Protein AF-A0A6B2FVD9-F1 (afdb_monomer)

Sequence (583 aa):
QLKIGEFYLSPLLEIEHFKLSDPLLFFSNMYHVFLQSKTIETKYSCIKAMTKIYPKHCKEIGKFDDINYIFHLLKMARIKHERDLFLDFLKQLSLNKENARKLISVDALTYLVDLSTLAHLHVTRAIVPLQTLMLEGSYSNSFSYPEWFIDQTQTTSSAFSIEQLKEKYESGEIKDNTKIWAQGMEGWKLLEDIPQLKWTILDTGISVLNESDLAIVSLDILIQSCKFFPNINDQSAIIRPLPRSKRQLSNFRCLPHICQLLLTFHPPIVERVSILLNEIMLENPVLPQLYITGCYYFLLMYTGSNIGPIAKFLKSTHLKQGFNSEEKKRNNRISNSILSPVLPAALISYLESYDHIKFSEAFLGECDTPELIWSSEMRRYMMEKIALHLADFTPRLKNNIKSVYIYCPIPHIEYEVLKNELFCGRYYLKHLCDTVKFPNWPIVDIVQTLRDILDAWKEEVNKKMPTISLSEALKVLELEPEETHEDSVIRRTYLKLAAKYHPDKNPDGRQIFEQIVKAYEHLCNFSNKDYSPSTYNIRLILKSQSILFVNHKTGIKLVATSRASTLQVPRISHAHTNYFQRD

InterPro domains:
  IPR001623 DnaJ domain [PF00226] (475-526)
  IPR001623 DnaJ domain [PS50076] (472-528)
  IPR001623 DnaJ domain [SM00271] (471-528)
  IPR001623 DnaJ domain [cd06257] (475-525)
  IPR016024 Armadillo-type fold [SSF48371] (35-357)
  IPR025640 GYF domain 2 [PF14237] (148-197)
  IPR036869 Chaperone J-domain superfamily [G3DSA:1.10.287.110] (463-529)
  IPR036869 Chaperone J-domain superfamily [SSF46565] (472-527)
  IPR044978 DnaJ homologue subfamily C, GRV2/DNAJC13 [PTHR36983] (2-552)

Secondary structure (DSSP, 8-state):
--EETTEEHHHHHH-S----S-HHHHHHHHHHHHHH---HHHHHHHHHHHHHHTTTSHHHH---TTHHHHHHHHHH--BHHHHHHHHHHHHHHTTSHHHHHHHHHTTHHHHHHHHHHGGGG--SSPPPHHHHHHHHS--S-SS----EEE--TTS----B-HHHHHHHHHTTSS-TT-EEEETTSSS-EEGGG-HHHHHHTS-BS--SS-HHHHHHHHHHHHHHHHHTS-SB-TTSPBPSSPPHHHHHHTSTTTHHHHHHGGGG--HHHHHHHHHHHHHHHTT-TTGGGGGGGTHHHHHHT--SS--HHHHHHHHHHTTS-S-S-TTGGGT-TGGGSTTTTTS-HHHHHHHHHS-HHHHHHHHHS-EESSS-EE-HHHHHHHHHHHHHHHTTTHHHHHH-TT--PPP-PPPP---GGGTT--EETTEEHHHHT-TTTSTT---S-HHHHHHHHHHHHHHHHT----SS-HHHHHHHTT--TTS---HHHHHHHHHHHHHHH-TTT-GGGHHHHHHHHHHHHHHHT------SPPHHHHHHHHHHHHHHHHHTHHHHHHHHHH-TTS--PPP--TTSGGGSS--

Nearest PDB structures (foldseek):
  8j07-assembly1_t  TM=4.572E-01  e=3.310E-02  Homo sapiens
  4r11-assembly2_C  TM=3.006E-01  e=7.510E-03  Caenorhabditis elegans
  4r11-assembly3_E  TM=3.200E-01  e=5.654E-02  Caenorhabditis elegans
  8p2l-assembly1_A  TM=3.030E-01  e=2.202E-01  Homo sapiens
  8glv-assembly1_LO  TM=3.347E-01  e=6.428E-01  Chlamydomonas reinhardtii

Solvent-accessible surface area (backbone atoms only — not comparable to full-atom values): 33637 Å² total; per-residue (Å²): 134,64,70,58,90,96,42,48,54,70,63,58,71,70,52,92,82,83,87,68,96,53,56,42,63,51,51,52,52,42,50,51,49,37,71,71,49,90,52,67,70,59,31,52,51,33,50,56,45,49,39,66,47,40,69,79,40,42,84,73,49,50,72,62,90,60,54,67,57,51,52,49,50,39,72,66,46,60,37,41,44,54,32,48,52,42,50,53,32,51,40,39,50,34,77,36,68,66,30,27,51,51,40,53,72,72,52,44,59,62,56,32,49,55,54,27,42,45,33,58,68,50,76,89,60,86,78,50,72,66,58,48,50,36,53,56,78,43,84,68,72,85,80,73,68,50,55,35,33,61,82,60,93,90,57,89,65,69,53,33,28,68,67,57,51,41,53,34,42,76,71,61,80,43,55,62,78,38,42,34,36,42,68,68,54,99,54,76,37,37,37,64,76,36,65,67,51,27,66,72,64,63,53,36,79,68,60,83,56,54,39,55,52,46,18,43,54,31,47,52,40,51,38,47,41,41,65,74,50,59,51,50,49,99,82,75,44,76,48,79,77,64,40,68,55,41,52,58,45,65,32,85,90,28,35,40,57,54,37,52,50,31,74,54,67,42,63,76,48,37,43,48,45,30,48,38,48,46,64,46,48,55,95,35,89,62,45,36,58,47,67,47,43,40,37,67,61,34,60,66,56,50,82,69,84,78,37,54,47,48,31,46,36,47,63,74,43,38,69,54,42,64,83,68,56,81,76,62,59,76,77,39,78,62,76,42,24,78,51,45,37,67,46,59,69,44,59,56,47,41,40,70,76,44,57,38,63,60,38,39,52,52,73,74,33,79,37,87,49,35,52,40,75,43,38,63,65,58,52,49,54,45,33,52,55,52,36,64,74,40,41,82,52,61,64,48,36,60,65,33,65,53,50,69,70,77,65,72,90,69,56,57,63,82,53,78,90,48,73,85,46,53,75,41,80,63,32,29,34,53,53,59,56,33,57,82,88,42,64,84,68,88,70,93,53,66,68,60,44,54,48,35,45,52,49,52,49,54,51,44,74,63,49,64,73,77,95,70,56,74,60,58,29,29,53,66,58,76,42,70,75,90,59,91,76,54,70,71,56,57,50,52,41,46,53,54,50,45,69,67,24,30,47,94,84,26,77,85,24,43,67,59,36,54,49,41,52,51,22,49,55,46,62,50,58,67,61,98,67,75,56,60,65,52,70,66,60,54,50,39,50,55,49,36,53,51,51,51,53,67,79,38,51,69,66,54,50,59,50,54,72,74,48,82,82,77,77,79,75,80,75,83,63,88,83,64,70,82,80,76,82,80,135

Foldseek 3Di:
DDDQPPDDLVVLLVDLDDDDPQLQNSLVSLVVCLVPDPDPVSVLSSLSNNLSSCLVCVVRNDADDCLVVLLVQLLVDLEQSSVVSSLSSLLSNLLHQVSLVVCLVNVVLLVLLLLLLLLLQFDPDDQDVLNVLLVVLCPDDDDDPQFKFWPDPDDDTDGGFLVRVLVCVVVVVDDQQTWMDGPLDPGTDGLSNRNNSSCPRSYDDDHPDGSNRSNLSSLSSLLSSLVSQAQADPVRDGDPPGDSSLVSCLDSSHVLLLLCQLVSLDVSSVLSSLSSLVSSQVVHPCLQVSVQSVNVLSLLLRDDLSCLSVLQNQLVRQLSHNPDDPVQVPPDSLSSGLCQLQDPSLLSLVSPPDDSVVSSCPQNDQDDAFQDGDDPVSSVQSSSQSSSVCSVPSSVCNRPVSDGDGDDRRFRDDDPVCPLFDDFNRGGLVRLLCCPVQPPPDDPDLVRRLVSLVVVVVCLQPQDDDPDDLQNLCVLLVHDSVDDDDPVVLRVSLVVLCVVLPCVVPVVSVVSNVSSSVSSNCNSHPDPDDSHRDPSSVVSSVSSVVVSCVSPVPVVVVVCVVCVDPDDPDDPPPPPPPPPPDD

Organism: Myxobolus squamalis (NCBI:txid59785)

pLDDT: mean 82.74, std 16.41, range [27.3, 98.62]

Structure (mmCIF, N/CA/C/O backbone):
data_AF-A0A6B2FVD9-F1
#
_entry.id   AF-A0A6B2FVD9-F1
#
loop_
_atom_site.group_PDB
_atom_site.id
_atom_site.type_symbol
_atom_site.label_atom_id
_atom_site.label_alt_id
_atom_site.label_comp_id
_atom_site.label_asym_id
_atom_site.label_entity_id
_atom_site.label_seq_id
_atom_site.pdbx_PDB_ins_code
_atom_site.Cartn_x
_atom_site.Cartn_y
_atom_site.Cartn_z
_atom_site.occupancy
_atom_site.B_iso_or_equiv
_atom_site.auth_seq_id
_atom_site.auth_comp_id
_atom_site.auth_asym_id
_atom_site.auth_atom_id
_atom_site.pdbx_PDB_model_num
ATOM 1 N N . GLN A 1 1 ? -15.180 -12.091 42.411 1.00 59.66 1 GLN A N 1
ATOM 2 C CA . GLN A 1 1 ? -14.962 -12.532 41.014 1.00 59.66 1 GLN A CA 1
ATOM 3 C C . GLN A 1 1 ? -16.298 -12.520 40.284 1.00 59.66 1 GLN A C 1
ATOM 5 O O . GLN A 1 1 ? -17.288 -12.941 40.870 1.00 59.66 1 GLN A O 1
ATOM 10 N N . LEU A 1 2 ? -16.347 -11.998 39.056 1.00 70.88 2 LEU A N 1
ATOM 11 C CA . LEU A 1 2 ? -17.582 -11.901 38.270 1.00 70.88 2 LEU A CA 1
ATOM 12 C C . LEU A 1 2 ? -17.914 -13.277 37.662 1.00 70.88 2 LEU A C 1
ATOM 14 O O . LEU A 1 2 ? -17.080 -13.837 36.946 1.00 70.88 2 LEU A O 1
ATOM 18 N N . LYS A 1 3 ? -19.100 -13.820 37.963 1.00 74.62 3 LYS A N 1
ATOM 19 C CA . LYS A 1 3 ? -19.640 -15.043 37.348 1.00 74.62 3 LYS A CA 1
ATOM 20 C C . LYS A 1 3 ? -20.698 -14.642 36.325 1.00 74.62 3 LYS A C 1
ATOM 22 O O . LYS A 1 3 ? -21.596 -13.874 36.660 1.00 74.62 3 LYS A O 1
ATOM 27 N N . ILE A 1 4 ? -20.589 -15.145 35.102 1.00 70.12 4 ILE A N 1
ATOM 28 C CA . ILE A 1 4 ? -21.607 -14.975 34.061 1.00 70.12 4 ILE A CA 1
ATOM 29 C C . ILE A 1 4 ? -21.958 -16.372 33.560 1.00 70.12 4 ILE A C 1
ATOM 31 O O . ILE A 1 4 ? -21.063 -17.123 33.186 1.00 70.12 4 ILE A O 1
ATOM 35 N N . GLY A 1 5 ? -23.239 -16.748 33.605 1.00 68.38 5 GLY A N 1
ATOM 36 C CA . GLY A 1 5 ? -23.659 -18.129 33.339 1.00 68.38 5 GLY A CA 1
ATOM 37 C C . GLY A 1 5 ? -22.908 -19.129 34.227 1.00 68.38 5 GLY A C 1
ATOM 38 O O . GLY A 1 5 ? -22.829 -18.943 35.441 1.00 68.38 5 GLY A O 1
ATOM 39 N N . GLU A 1 6 ? -22.305 -20.148 33.613 1.00 67.12 6 GLU A N 1
ATOM 40 C CA . GLU A 1 6 ? -21.533 -21.189 34.311 1.00 67.12 6 GLU A CA 1
ATOM 41 C C . GLU A 1 6 ? -20.059 -20.822 34.570 1.00 67.12 6 GLU A C 1
ATOM 43 O O . GLU A 1 6 ? -19.371 -21.535 35.298 1.00 67.12 6 GLU A O 1
ATOM 48 N N . PHE A 1 7 ? -19.553 -19.708 34.025 1.00 72.62 7 PHE A N 1
ATOM 49 C CA . PHE A 1 7 ? -18.118 -19.403 34.036 1.00 72.62 7 PHE A CA 1
ATOM 50 C C . PHE A 1 7 ? -17.771 -18.188 34.898 1.00 72.62 7 PHE A C 1
ATOM 52 O O . PHE A 1 7 ? -18.442 -17.154 34.884 1.00 72.62 7 PHE A O 1
ATOM 59 N N . TYR A 1 8 ? -16.651 -18.296 35.613 1.00 76.88 8 TYR A N 1
ATOM 60 C CA . TYR A 1 8 ? -15.963 -17.140 36.174 1.00 76.88 8 TYR A CA 1
ATOM 61 C C . TYR A 1 8 ? -15.087 -16.500 35.099 1.00 76.88 8 TYR A C 1
ATOM 63 O O . TYR A 1 8 ? -14.405 -17.185 34.334 1.00 76.88 8 TYR A O 1
ATOM 71 N N . LEU A 1 9 ? -15.093 -15.171 35.058 1.00 75.19 9 LEU A N 1
ATOM 72 C CA . LEU A 1 9 ? -14.464 -14.420 33.974 1.00 75.19 9 LEU A CA 1
ATOM 73 C C . LEU A 1 9 ? -12.930 -14.504 33.993 1.00 75.19 9 LEU A C 1
ATOM 75 O O . LEU A 1 9 ? -12.321 -14.624 32.937 1.00 75.19 9 LEU A O 1
ATOM 79 N N . SER A 1 10 ? -12.304 -14.507 35.175 1.00 74.88 10 SER A N 1
ATOM 80 C CA . SER A 1 10 ? -10.841 -14.608 35.292 1.00 74.88 10 SER A CA 1
ATOM 81 C C . SER A 1 10 ? -10.305 -15.958 34.778 1.00 74.88 10 SER A C 1
ATOM 83 O O . SER A 1 10 ? -9.477 -15.929 33.870 1.00 74.88 10 SER A O 1
ATOM 85 N N . PRO A 1 11 ? -10.836 -17.128 35.200 1.00 75.56 11 PRO A N 1
ATOM 86 C CA . PRO A 1 11 ? -10.438 -18.414 34.615 1.00 75.56 11 PRO A CA 1
ATOM 87 C C . PRO A 1 11 ? -10.713 -18.518 33.110 1.00 75.56 11 PRO A C 1
ATOM 89 O O . PRO A 1 11 ? -9.907 -19.065 32.363 1.00 75.56 11 PRO A O 1
ATOM 92 N N . LEU A 1 12 ? -11.829 -17.962 32.625 1.00 79.25 12 LEU A N 1
ATOM 93 C CA . LEU A 1 12 ? -12.156 -17.984 31.194 1.00 79.25 12 LEU A CA 1
ATOM 94 C C . LEU A 1 12 ? -11.108 -17.243 30.345 1.00 79.25 12 LEU A C 1
ATOM 96 O O . LEU A 1 12 ? -10.796 -17.654 29.222 1.00 79.25 12 LEU A O 1
ATOM 100 N N . LEU A 1 13 ? -10.540 -16.159 30.876 1.00 78.31 13 LEU A N 1
ATOM 101 C CA . LEU A 1 13 ? -9.474 -15.408 30.214 1.00 78.31 13 LEU A CA 1
ATOM 102 C C . LEU A 1 13 ? -8.148 -16.181 30.170 1.00 78.31 13 LEU A C 1
ATOM 104 O O . LEU A 1 13 ? -7.406 -16.008 29.205 1.00 78.31 13 LEU A O 1
ATOM 108 N N . GLU A 1 14 ? -7.908 -17.103 31.099 1.00 79.25 14 GLU A N 1
ATOM 109 C CA . GLU A 1 14 ? -6.697 -17.938 31.155 1.00 79.25 14 GLU A CA 1
ATOM 110 C C . GLU A 1 14 ? -6.814 -19.221 30.311 1.00 79.25 14 GLU A C 1
ATOM 112 O O . GLU A 1 14 ? -5.844 -19.663 29.705 1.00 79.25 14 GLU A O 1
ATOM 117 N N . ILE A 1 15 ? -8.014 -19.793 30.179 1.00 80.38 15 ILE A N 1
ATOM 118 C CA . ILE A 1 15 ? -8.215 -21.086 29.502 1.00 80.38 15 ILE A CA 1
ATOM 119 C C . ILE A 1 15 ? -8.188 -20.955 27.970 1.00 80.38 15 ILE A C 1
ATOM 121 O O . ILE A 1 15 ? -9.005 -20.243 27.382 1.00 80.38 15 ILE A O 1
ATOM 125 N N . GLU A 1 16 ? -7.310 -21.683 27.278 1.00 71.06 16 GLU A N 1
ATOM 126 C CA . GLU A 1 16 ? -7.269 -21.679 25.805 1.00 71.06 16 GLU A CA 1
ATOM 127 C C . GLU A 1 16 ? -8.430 -22.448 25.159 1.00 71.06 16 GLU A C 1
ATOM 129 O O . GLU A 1 16 ? -8.980 -22.002 24.148 1.00 71.06 16 GLU A O 1
ATOM 134 N N . HIS A 1 17 ? -8.870 -23.555 25.758 1.00 71.62 17 HIS A N 1
ATOM 135 C CA . HIS A 1 17 ? -9.947 -24.396 25.231 1.00 71.62 17 HIS A CA 1
ATOM 136 C C . HIS A 1 17 ? -11.118 -24.476 26.209 1.00 71.62 17 HIS A C 1
ATOM 138 O O . HIS A 1 17 ? -11.004 -25.047 27.287 1.00 71.62 17 HIS A O 1
ATOM 144 N N . PHE A 1 18 ? -12.265 -23.932 25.812 1.00 74.94 18 PHE A N 1
ATOM 145 C CA . PHE A 1 18 ? -13.508 -24.008 26.573 1.00 74.94 18 PHE A CA 1
ATOM 146 C C . PHE A 1 18 ? -14.652 -24.410 25.638 1.00 74.94 18 PHE A C 1
ATOM 148 O O . PHE A 1 18 ? -14.626 -24.091 24.448 1.00 74.94 18 PHE A O 1
ATOM 155 N N . LYS A 1 19 ? -15.645 -25.127 26.170 1.00 76.19 19 LYS A N 1
ATOM 156 C CA . LYS A 1 19 ? -16.890 -25.451 25.466 1.00 76.19 19 LYS A CA 1
ATOM 157 C C . LYS A 1 19 ? -18.027 -24.683 26.124 1.00 76.19 19 LYS A C 1
ATOM 159 O O . LYS A 1 19 ? -18.215 -24.786 27.333 1.00 76.19 19 LYS A O 1
ATOM 164 N N . LEU A 1 20 ? -18.758 -23.917 25.326 1.00 81.31 20 LEU A N 1
ATOM 165 C CA . LEU A 1 20 ? -19.966 -23.216 25.745 1.00 81.31 20 LEU A CA 1
ATOM 166 C C . LEU A 1 20 ? -21.177 -24.003 25.242 1.00 81.31 20 LEU A C 1
ATOM 168 O O . LEU A 1 20 ? -21.221 -24.353 24.066 1.00 81.31 20 LEU A O 1
ATOM 172 N N . SER A 1 21 ? -22.138 -24.281 26.124 1.00 79.75 21 SER A N 1
ATOM 173 C CA . SER A 1 21 ? -23.378 -24.982 25.756 1.00 79.75 21 SER A CA 1
ATOM 174 C C . SER A 1 21 ? -24.306 -24.110 24.904 1.00 79.75 21 SER A C 1
ATOM 176 O O . SER A 1 21 ? -24.948 -24.620 23.996 1.00 79.75 21 SER A O 1
ATOM 178 N N . ASP A 1 22 ? -24.349 -22.804 25.187 1.00 86.94 22 ASP A N 1
ATOM 179 C CA . ASP A 1 22 ? -25.074 -21.796 24.403 1.00 86.94 22 ASP A CA 1
ATOM 180 C C . ASP A 1 22 ? -24.209 -20.526 24.272 1.00 86.94 22 ASP A C 1
ATOM 182 O O . ASP A 1 22 ? -24.225 -19.653 25.153 1.00 86.94 22 ASP A O 1
ATOM 186 N N . PRO A 1 23 ? -23.388 -20.427 23.210 1.00 89.62 23 PRO A N 1
ATOM 187 C CA . PRO A 1 23 ? -22.498 -19.288 23.021 1.00 89.62 23 PRO A CA 1
ATOM 188 C C . PRO A 1 23 ? -23.232 -17.969 22.792 1.00 89.62 23 PRO A C 1
ATOM 190 O O . PRO A 1 23 ? -22.725 -16.929 23.211 1.00 89.62 23 PRO A O 1
ATOM 193 N N . LEU A 1 24 ? -24.406 -17.990 22.149 1.00 90.62 24 LEU A N 1
ATOM 194 C CA . LEU A 1 24 ? -25.177 -16.782 21.857 1.00 90.62 24 LEU A CA 1
ATOM 195 C C . LEU A 1 24 ? -25.711 -16.172 23.152 1.00 90.62 24 LEU A C 1
ATOM 197 O O . LEU A 1 24 ? -25.469 -14.993 23.419 1.00 90.62 24 LEU A O 1
ATOM 201 N N . LEU A 1 25 ? -26.384 -16.973 23.983 1.00 89.12 25 LEU A N 1
ATOM 202 C CA . LEU A 1 25 ? -26.914 -16.499 25.260 1.00 89.12 25 LEU A CA 1
ATOM 203 C C . LEU A 1 25 ? -25.788 -16.028 26.185 1.00 89.12 25 LEU A C 1
ATOM 205 O O . LEU A 1 25 ? -25.895 -14.969 26.807 1.00 89.12 25 LEU A O 1
ATOM 209 N N . PHE A 1 26 ? -24.685 -16.778 26.249 1.00 89.62 26 PHE A N 1
ATOM 210 C CA . PHE A 1 26 ? -23.527 -16.395 27.054 1.00 89.62 26 PHE A CA 1
ATOM 211 C C . PHE A 1 26 ? -22.932 -15.056 26.601 1.00 89.62 26 PHE A C 1
ATOM 213 O O . PHE A 1 26 ? -22.673 -14.178 27.428 1.00 89.62 26 PHE A O 1
ATOM 220 N N . PHE A 1 27 ? -22.749 -14.875 25.291 1.00 92.56 27 PHE A N 1
ATOM 221 C CA . PHE A 1 27 ? -22.208 -13.646 24.715 1.00 92.56 27 PHE A CA 1
ATOM 222 C C . PHE A 1 27 ? -23.127 -12.443 24.968 1.00 92.56 27 PHE A C 1
ATOM 224 O O . PHE A 1 27 ? -22.651 -11.393 25.406 1.00 92.56 27 PHE A O 1
ATOM 231 N N . SER A 1 28 ? -24.439 -12.610 24.778 1.00 91.25 28 SER A N 1
ATOM 232 C CA . SER A 1 28 ? -25.449 -11.584 25.074 1.00 91.25 28 SER A CA 1
ATOM 233 C C . SER A 1 28 ? -25.465 -11.207 26.556 1.00 91.25 28 SER A C 1
ATOM 235 O O . SER A 1 28 ? -25.458 -10.024 26.891 1.00 91.25 28 SER A O 1
ATOM 237 N N . ASN A 1 29 ? -25.390 -12.188 27.460 1.00 90.31 29 ASN A N 1
ATOM 238 C CA . ASN A 1 29 ? -25.307 -11.937 28.900 1.00 90.31 29 ASN A CA 1
ATOM 239 C C . ASN A 1 29 ? -24.041 -11.154 29.271 1.00 90.31 29 ASN A C 1
ATOM 241 O O . ASN A 1 29 ? -24.117 -10.210 30.059 1.00 90.31 29 ASN A O 1
ATOM 245 N N . MET A 1 30 ? -22.886 -11.482 28.679 1.00 90.44 30 MET A N 1
ATOM 246 C CA . MET A 1 30 ? -21.663 -10.699 28.895 1.00 90.44 30 MET A CA 1
ATOM 247 C C . MET A 1 30 ? -21.796 -9.262 28.401 1.00 90.44 30 MET A C 1
ATOM 249 O O . MET A 1 30 ? -21.349 -8.336 29.080 1.00 90.44 30 MET A O 1
ATOM 253 N N . TYR A 1 31 ? -22.442 -9.066 27.255 1.00 93.94 31 TYR A N 1
ATOM 254 C CA . TYR A 1 31 ? -22.686 -7.730 26.736 1.00 93.94 31 TYR A CA 1
ATOM 255 C C . TYR A 1 31 ? -23.641 -6.920 27.629 1.00 93.94 31 TYR A C 1
ATOM 257 O O . TYR A 1 31 ? -23.379 -5.752 27.915 1.00 93.94 31 TYR A O 1
ATOM 265 N N . HIS A 1 32 ? -24.695 -7.542 28.162 1.00 91.88 32 HIS A N 1
ATOM 266 C CA . HIS A 1 32 ? -25.581 -6.896 29.132 1.00 91.88 32 HIS A CA 1
ATOM 267 C C . HIS A 1 32 ? -24.840 -6.469 30.403 1.00 91.88 32 HIS A C 1
ATOM 269 O O . HIS A 1 32 ? -25.033 -5.348 30.876 1.00 91.88 32 HIS A O 1
ATOM 275 N N . VAL A 1 33 ? -23.948 -7.315 30.926 1.00 91.19 33 VAL A N 1
ATOM 276 C CA . VAL A 1 33 ? -23.117 -6.964 32.088 1.00 91.19 33 VAL A CA 1
ATOM 277 C C . VAL A 1 33 ? -22.161 -5.815 31.759 1.00 91.19 33 VAL A C 1
ATOM 279 O O . VAL A 1 33 ? -22.007 -4.899 32.568 1.00 91.19 33 VAL A O 1
ATOM 282 N N . PHE A 1 34 ? -21.570 -5.805 30.562 1.00 93.25 34 PHE A N 1
ATOM 283 C CA . PHE A 1 34 ? -20.756 -4.685 30.087 1.00 93.25 34 PHE A CA 1
ATOM 284 C C . PHE A 1 34 ? -21.539 -3.359 30.070 1.00 93.25 34 PHE A C 1
ATOM 286 O O . PHE A 1 34 ? -21.025 -2.341 30.542 1.00 93.25 34 PHE A O 1
ATOM 293 N N . LEU A 1 35 ? -22.786 -3.371 29.589 1.00 92.50 35 LEU A N 1
ATOM 294 C CA . LEU A 1 35 ? -23.642 -2.182 29.540 1.00 92.50 35 LEU A CA 1
ATOM 295 C C . LEU A 1 35 ? -24.069 -1.691 30.930 1.00 92.50 35 LEU A C 1
ATOM 297 O O . LEU A 1 35 ? -24.077 -0.487 31.181 1.00 92.50 35 LEU A O 1
ATOM 301 N N . GLN A 1 36 ? -24.423 -2.609 31.830 1.00 91.69 36 GLN A N 1
ATOM 302 C CA . GLN A 1 36 ? -24.954 -2.272 33.157 1.00 91.69 36 GLN A CA 1
ATOM 303 C C . GLN A 1 36 ? -23.868 -1.938 34.180 1.00 91.69 36 GLN A C 1
ATOM 305 O O . GLN A 1 36 ? -24.147 -1.291 35.194 1.00 91.69 36 GLN A O 1
ATOM 310 N N . SER A 1 37 ? -22.637 -2.395 33.955 1.00 88.94 37 SER A N 1
ATOM 311 C CA . SER A 1 37 ? -21.590 -2.225 34.948 1.00 88.94 37 SER A CA 1
ATOM 312 C C . SER A 1 37 ? -21.220 -0.755 35.166 1.00 88.94 37 SER A C 1
ATOM 314 O O . SER A 1 37 ? -21.081 0.034 34.229 1.00 88.94 37 SER A O 1
ATOM 316 N N . LYS A 1 38 ? -20.990 -0.401 36.433 1.00 87.12 38 LYS A N 1
ATOM 317 C CA . LYS A 1 38 ? -20.453 0.902 36.847 1.00 87.12 38 LYS A CA 1
ATOM 318 C C . LYS A 1 38 ? -18.929 0.901 36.967 1.00 87.12 38 LYS A C 1
ATOM 320 O O . LYS A 1 38 ? -18.328 1.969 36.944 1.00 87.12 38 LYS A O 1
ATOM 325 N N . THR A 1 39 ? -18.300 -0.271 37.092 1.00 88.44 39 THR A N 1
ATOM 326 C CA . THR A 1 39 ? -16.848 -0.372 37.286 1.00 88.44 39 THR A CA 1
ATOM 327 C C . THR A 1 39 ? -16.134 -0.617 35.965 1.00 88.44 39 THR A C 1
ATOM 329 O O . THR A 1 39 ? -16.512 -1.474 35.169 1.00 88.44 39 THR A O 1
ATOM 332 N N . ILE A 1 40 ? -15.063 0.137 35.737 1.00 85.44 40 ILE A N 1
ATOM 333 C CA . ILE A 1 40 ? -14.283 0.086 34.497 1.00 85.44 40 ILE A CA 1
ATOM 334 C C . ILE A 1 40 ? -13.604 -1.287 34.327 1.00 85.44 40 ILE A C 1
ATOM 336 O O . ILE A 1 40 ? -13.623 -1.870 33.246 1.00 85.44 40 ILE A O 1
ATOM 340 N N . GLU A 1 41 ? -13.086 -1.865 35.411 1.00 86.62 41 GLU A N 1
ATOM 341 C CA . GLU A 1 41 ? -12.397 -3.165 35.404 1.00 86.62 41 GLU A CA 1
ATOM 342 C C . GLU A 1 41 ? -13.283 -4.315 34.915 1.00 86.62 41 GLU A C 1
ATOM 344 O O . GLU A 1 41 ? -12.852 -5.173 34.138 1.00 86.62 41 GLU A O 1
ATOM 349 N N . THR A 1 42 ? -14.547 -4.335 35.344 1.00 86.94 42 THR A N 1
ATOM 350 C CA . THR A 1 42 ? -15.493 -5.367 34.909 1.00 86.94 42 THR A CA 1
ATOM 351 C C . THR A 1 42 ? -15.890 -5.157 33.454 1.00 86.94 42 THR A C 1
ATOM 353 O O . THR A 1 42 ? -15.966 -6.144 32.723 1.00 86.94 42 THR A O 1
ATOM 356 N N . LYS A 1 43 ? -16.044 -3.904 32.992 1.00 89.75 43 LYS A N 1
ATOM 357 C CA . LYS A 1 43 ? -16.254 -3.601 31.568 1.00 89.75 43 LYS A CA 1
ATOM 358 C C . LYS A 1 43 ? -15.105 -4.123 30.711 1.00 89.75 43 LYS A C 1
ATOM 360 O O . LYS A 1 43 ? -15.350 -4.822 29.730 1.00 89.75 43 LYS A O 1
ATOM 365 N N . TYR A 1 44 ? -13.862 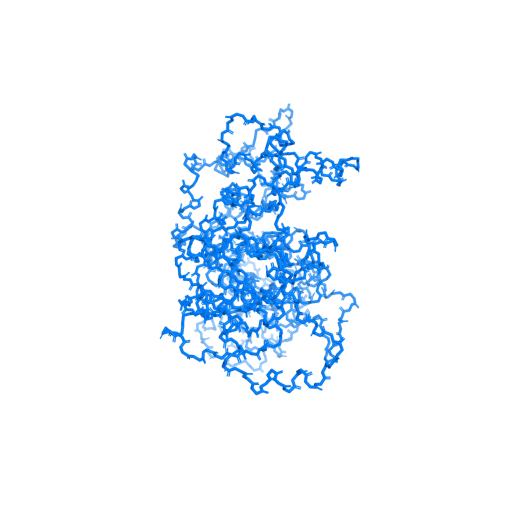-3.850 31.105 1.00 90.19 44 TYR A N 1
ATOM 366 C CA . TYR A 1 44 ? -12.680 -4.338 30.390 1.00 90.19 44 TYR A CA 1
ATOM 367 C C . TYR A 1 44 ? -12.616 -5.858 30.365 1.00 90.19 44 TYR A C 1
ATOM 369 O O . TYR A 1 44 ? -12.335 -6.445 29.324 1.00 90.19 44 TYR A O 1
ATOM 377 N N . SER A 1 45 ? -12.905 -6.500 31.495 1.00 89.50 45 SER A N 1
ATOM 378 C CA . SER A 1 45 ? -12.899 -7.959 31.590 1.00 89.50 45 SER A CA 1
ATOM 379 C C . SER A 1 45 ? -13.966 -8.573 30.676 1.00 89.50 45 SER A C 1
ATOM 381 O O . SER A 1 45 ? -13.664 -9.515 29.944 1.00 89.50 45 SER A O 1
ATOM 383 N N . CYS A 1 46 ? -15.174 -7.994 30.637 1.00 92.12 46 CYS A N 1
ATOM 384 C CA . CYS A 1 46 ? -16.240 -8.423 29.729 1.00 92.12 46 CYS A CA 1
ATOM 385 C C . CYS A 1 46 ? -15.806 -8.302 28.267 1.00 92.12 46 CYS A C 1
ATOM 387 O O . CYS A 1 46 ? -15.873 -9.292 27.546 1.00 92.12 46 CYS A O 1
ATOM 389 N N . ILE A 1 47 ? -15.288 -7.143 27.840 1.00 94.06 47 ILE A N 1
ATOM 390 C CA . ILE A 1 47 ? -14.820 -6.953 26.458 1.00 94.06 47 ILE A CA 1
ATOM 391 C C . ILE A 1 47 ? -13.701 -7.940 26.115 1.00 94.06 47 ILE A C 1
ATOM 393 O O . ILE A 1 47 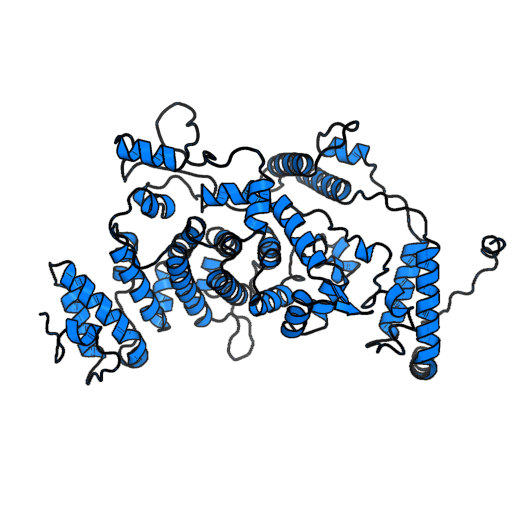? -13.805 -8.618 25.099 1.00 94.06 47 ILE A O 1
ATOM 397 N N . LYS A 1 48 ? -12.691 -8.117 26.979 1.00 92.56 48 LYS A N 1
ATOM 398 C CA . LYS A 1 48 ? -11.617 -9.109 26.766 1.00 92.56 48 LYS A CA 1
ATOM 399 C C . LYS A 1 48 ? -12.176 -10.518 26.547 1.00 92.56 48 LYS A C 1
ATOM 401 O O . LYS A 1 48 ? -11.742 -11.224 25.636 1.00 92.56 48 LYS A O 1
ATOM 406 N N . ALA A 1 49 ? -13.157 -10.928 27.348 1.00 91.44 49 ALA A N 1
ATOM 407 C CA . ALA A 1 49 ? -13.777 -12.238 27.194 1.00 91.44 49 ALA A CA 1
ATOM 408 C C . ALA A 1 49 ? -14.623 -12.326 25.915 1.00 91.44 49 ALA A C 1
ATOM 410 O O . ALA A 1 49 ? -14.548 -13.334 25.214 1.00 91.44 49 ALA A O 1
ATOM 411 N N . MET A 1 50 ? -15.383 -11.278 25.571 1.00 94.12 50 MET A N 1
ATOM 412 C CA . MET A 1 50 ? -16.159 -11.220 24.325 1.00 94.12 50 MET A CA 1
ATOM 413 C C . MET A 1 50 ? -15.238 -11.357 23.108 1.00 94.12 50 MET A C 1
ATOM 415 O O . MET A 1 50 ? -15.504 -12.177 22.229 1.00 94.12 50 MET A O 1
ATOM 419 N N . THR A 1 51 ? -14.120 -10.630 23.099 1.00 95.12 51 THR A N 1
ATOM 420 C CA . THR A 1 51 ? -13.074 -10.707 22.072 1.00 95.12 51 THR A CA 1
ATOM 421 C C . THR A 1 51 ? -12.500 -12.117 21.946 1.00 95.12 51 THR A C 1
ATOM 423 O O . THR A 1 51 ? -12.326 -12.612 20.837 1.00 95.12 51 THR A O 1
ATOM 426 N N . LYS A 1 52 ? -12.276 -12.823 23.061 1.00 92.25 52 LYS A N 1
ATOM 427 C CA . LYS A 1 52 ? -11.767 -14.206 23.049 1.00 92.25 52 LYS A CA 1
ATOM 428 C C . LYS A 1 52 ? -12.795 -15.236 22.554 1.00 92.25 52 LYS A C 1
ATOM 430 O O . LYS A 1 52 ? -12.419 -16.231 21.932 1.00 92.25 52 LYS A O 1
ATOM 435 N N . ILE A 1 53 ? -14.079 -15.030 22.852 1.00 92.44 53 ILE A N 1
ATOM 436 C CA . ILE A 1 53 ? -15.168 -15.978 22.552 1.00 92.44 53 ILE A CA 1
ATOM 437 C C . ILE A 1 53 ? -15.641 -15.865 21.108 1.00 92.44 53 ILE A C 1
ATOM 439 O O . ILE A 1 53 ? -15.818 -16.883 20.434 1.00 92.44 53 ILE A O 1
ATOM 443 N N . TYR A 1 54 ? -15.834 -14.637 20.630 1.00 95.00 54 TYR A N 1
ATOM 444 C CA . TYR A 1 54 ? -16.450 -14.377 19.336 1.00 95.00 54 TYR A CA 1
ATOM 445 C C . TYR A 1 54 ? -15.812 -15.130 18.153 1.00 95.00 54 TYR A C 1
ATOM 447 O O . TYR A 1 54 ? -16.560 -15.773 17.418 1.00 95.00 54 TYR A O 1
ATOM 455 N N . PRO A 1 55 ? -14.476 -15.152 17.949 1.00 93.81 55 PRO A N 1
ATOM 456 C CA . PRO A 1 55 ? -13.892 -15.840 16.795 1.00 93.81 55 PRO A CA 1
ATOM 457 C C . PRO A 1 55 ? -14.137 -17.355 16.806 1.00 93.81 55 PRO A C 1
ATOM 459 O O . PRO A 1 55 ? -14.239 -17.961 15.741 1.00 93.81 55 PRO A O 1
ATOM 462 N N . LYS A 1 56 ? -14.282 -17.969 17.989 1.00 91.81 56 LYS A N 1
ATOM 463 C CA . LYS A 1 56 ? -14.520 -19.415 18.135 1.00 91.81 56 LYS A CA 1
ATOM 464 C C . LYS A 1 56 ? -15.967 -19.807 17.840 1.00 91.81 56 LYS A C 1
ATOM 466 O O . LYS A 1 56 ? -16.202 -20.895 17.328 1.00 91.81 56 LYS A O 1
ATOM 471 N N . HIS A 1 57 ? -16.914 -18.911 18.114 1.00 91.75 57 HIS A N 1
ATOM 472 C CA . HIS A 1 57 ? -18.353 -19.163 17.982 1.00 91.75 57 HIS A CA 1
ATOM 473 C C . HIS A 1 57 ? -19.049 -18.179 17.029 1.00 91.75 57 HIS A C 1
ATOM 475 O O . HIS A 1 57 ? -20.255 -17.964 17.115 1.00 91.75 57 HIS A O 1
ATOM 481 N N . CYS A 1 58 ? -18.312 -17.585 16.084 1.00 92.12 58 CYS A N 1
ATOM 482 C CA . CYS A 1 58 ? -18.818 -16.523 15.207 1.00 92.12 58 CYS A CA 1
ATOM 483 C C . CYS A 1 58 ? -20.050 -16.951 14.387 1.00 92.12 58 CYS A C 1
ATOM 485 O O . CYS A 1 58 ? -20.945 -16.143 14.146 1.00 92.12 58 CYS A O 1
ATOM 487 N N . LYS A 1 59 ? -20.123 -18.227 13.983 1.00 91.69 59 LYS A N 1
ATOM 488 C CA . LYS A 1 59 ? -21.272 -18.777 13.244 1.00 91.69 59 LYS A CA 1
ATOM 489 C C . LYS A 1 59 ? -22.531 -18.903 14.106 1.00 91.69 59 LYS A C 1
ATOM 491 O O . LYS A 1 59 ? -23.619 -18.696 13.588 1.00 91.69 59 LYS A O 1
ATOM 496 N N . GLU A 1 60 ? -22.370 -19.243 15.383 1.00 92.94 60 GLU A N 1
ATOM 497 C CA . GLU A 1 60 ? -23.473 -19.455 16.330 1.00 92.94 60 GLU A CA 1
ATOM 498 C C . GLU A 1 60 ? -23.977 -18.127 16.902 1.00 92.94 60 GLU A C 1
ATOM 500 O O . GLU A 1 60 ? -25.180 -17.900 16.978 1.00 92.94 60 GLU A O 1
ATOM 505 N N . ILE A 1 61 ? -23.056 -17.221 17.249 1.00 94.75 61 ILE A N 1
ATOM 506 C CA . ILE A 1 61 ? -23.385 -15.878 17.745 1.00 94.75 61 ILE A CA 1
ATOM 507 C C . ILE A 1 61 ? -23.970 -15.018 16.614 1.00 94.75 61 ILE A C 1
ATOM 509 O O . ILE A 1 61 ? -24.927 -14.275 16.814 1.00 94.75 61 ILE A O 1
ATOM 513 N N . GLY A 1 62 ? -23.413 -15.119 15.405 1.00 93.94 62 GLY A N 1
ATOM 514 C CA . GLY A 1 62 ? -23.896 -14.374 14.249 1.00 93.94 62 GLY A CA 1
ATOM 515 C C . GLY A 1 62 ? -23.567 -12.881 14.318 1.00 93.94 62 GLY A C 1
ATOM 516 O O . GLY A 1 62 ? -22.461 -12.486 14.679 1.00 93.94 62 GLY A O 1
ATOM 517 N N . LYS A 1 63 ? -24.507 -12.040 13.875 1.00 95.25 63 LYS A N 1
ATOM 518 C CA . LYS A 1 63 ? -24.310 -10.586 13.808 1.00 95.25 63 LYS A CA 1
ATOM 519 C C . LYS A 1 63 ? -24.323 -9.954 15.204 1.00 95.25 63 LYS A C 1
ATOM 521 O O . LYS A 1 63 ? -25.057 -10.389 16.084 1.00 95.25 63 LYS A O 1
ATOM 526 N N . PHE A 1 64 ? -23.574 -8.871 15.370 1.00 96.19 64 PHE A N 1
ATOM 527 C CA . PHE A 1 64 ? -23.599 -8.038 16.567 1.00 96.19 64 PHE A CA 1
ATOM 528 C C . PHE A 1 64 ? -24.268 -6.702 16.242 1.00 96.19 64 PHE A C 1
ATOM 530 O O . PHE A 1 64 ? -23.823 -5.969 15.356 1.00 96.19 64 PHE A O 1
ATOM 537 N N . ASP A 1 65 ? -25.369 -6.385 16.923 1.00 92.38 65 ASP A N 1
ATOM 538 C CA . ASP A 1 65 ? -26.184 -5.232 16.546 1.00 92.38 65 ASP A CA 1
ATOM 539 C C . ASP A 1 65 ? -25.594 -3.886 17.008 1.00 92.38 65 ASP A C 1
ATOM 541 O O . ASP A 1 65 ? -25.725 -2.899 16.278 1.00 92.38 65 ASP A O 1
ATOM 545 N N . ASP A 1 66 ? -24.834 -3.855 18.103 1.00 94.81 66 ASP A N 1
ATOM 546 C CA . ASP A 1 66 ? -24.324 -2.622 18.726 1.00 94.81 66 ASP A CA 1
ATOM 547 C C . ASP A 1 66 ? -22.903 -2.218 18.294 1.00 94.81 66 ASP A C 1
ATOM 549 O O . ASP A 1 66 ? -22.165 -1.544 19.017 1.00 94.81 66 ASP A O 1
ATOM 553 N N . ILE A 1 67 ? -22.506 -2.573 17.069 1.00 95.62 67 ILE A N 1
ATOM 554 C CA . ILE A 1 67 ? -21.209 -2.174 16.483 1.00 95.62 67 ILE A CA 1
ATOM 555 C C . ILE A 1 67 ? -21.020 -0.657 16.512 1.00 95.62 67 ILE A C 1
ATOM 557 O O . ILE A 1 67 ? -19.928 -0.177 16.805 1.00 95.62 67 ILE A O 1
ATOM 561 N N . ASN A 1 68 ? -22.084 0.099 16.238 1.00 96.06 68 ASN A N 1
ATOM 562 C CA . ASN A 1 68 ? -22.047 1.560 16.215 1.00 96.06 68 ASN A CA 1
ATOM 563 C C . ASN A 1 68 ? -21.661 2.126 17.586 1.00 96.06 68 ASN A C 1
ATOM 565 O O . ASN A 1 68 ? -20.901 3.088 17.659 1.00 96.06 68 ASN A O 1
ATOM 569 N N . TYR A 1 69 ? -22.154 1.507 18.662 1.00 96.19 69 TYR A N 1
ATOM 570 C CA . TYR A 1 69 ? -21.833 1.906 20.025 1.00 96.19 69 TYR A CA 1
ATOM 571 C C . TYR A 1 69 ? -20.373 1.593 20.366 1.00 96.19 69 TYR A C 1
ATOM 573 O O . TYR A 1 69 ? -19.662 2.472 20.843 1.00 96.19 69 TYR A O 1
ATOM 581 N N . ILE A 1 70 ? -19.883 0.392 20.039 1.00 97.00 70 ILE A N 1
ATOM 582 C CA . ILE A 1 70 ? -18.469 0.033 20.254 1.00 97.00 70 ILE A CA 1
ATOM 583 C C . ILE A 1 70 ? -17.534 0.946 19.452 1.00 97.00 70 ILE A C 1
ATOM 585 O O . ILE A 1 70 ? -16.527 1.419 19.974 1.00 97.00 70 ILE A O 1
ATOM 589 N N . PHE A 1 71 ? -17.879 1.247 18.199 1.00 97.31 71 PHE A N 1
ATOM 590 C CA . PHE A 1 71 ? -17.111 2.180 17.379 1.00 97.31 71 PHE A CA 1
ATOM 591 C C . PHE A 1 71 ? -17.132 3.606 17.949 1.00 97.31 71 PHE A C 1
ATOM 593 O O . PHE A 1 71 ? -16.105 4.283 17.962 1.00 97.31 71 PHE A O 1
ATOM 600 N N . HIS A 1 72 ? -18.271 4.057 18.478 1.00 96.38 72 HIS A N 1
ATOM 601 C CA . HIS A 1 72 ? -18.353 5.332 19.184 1.00 96.38 72 HIS A CA 1
ATOM 602 C C . HIS A 1 72 ? -17.453 5.352 20.430 1.00 96.38 72 HIS A C 1
ATOM 604 O O . HIS A 1 72 ? -16.703 6.310 20.609 1.00 96.38 72 HIS A O 1
ATOM 610 N N . LEU A 1 73 ? -17.443 4.283 21.236 1.00 95.19 73 LEU A N 1
ATOM 611 C CA . LEU A 1 73 ? -16.542 4.160 22.387 1.00 95.19 73 LEU A CA 1
ATOM 612 C C . LEU A 1 73 ? -15.066 4.211 21.974 1.00 95.19 73 LEU A C 1
ATOM 614 O O . LEU A 1 73 ? -14.292 4.924 22.604 1.00 95.19 73 LEU A O 1
ATOM 618 N N . LEU A 1 74 ? -14.685 3.543 20.879 1.00 95.69 74 LEU A N 1
ATOM 619 C CA . LEU A 1 74 ? -13.331 3.642 20.324 1.00 95.69 74 LEU A CA 1
ATOM 620 C C . LEU A 1 74 ? -12.968 5.094 19.968 1.00 95.69 74 LEU A C 1
ATOM 622 O O . LEU A 1 74 ? -11.877 5.557 20.301 1.00 95.69 74 LEU A O 1
ATOM 626 N N . LYS A 1 75 ? -13.883 5.836 19.328 1.00 93.69 75 LYS A N 1
ATOM 627 C CA . LYS A 1 75 ? -13.657 7.251 18.994 1.00 93.69 75 LYS A CA 1
ATOM 628 C C . LYS A 1 75 ? -13.521 8.133 20.235 1.00 93.69 75 LYS A C 1
ATOM 630 O O . LYS A 1 75 ? -12.722 9.065 20.209 1.00 93.69 75 LYS A O 1
ATOM 635 N N . MET A 1 76 ? -14.277 7.853 21.294 1.00 92.25 76 MET A N 1
ATOM 636 C CA . MET A 1 76 ? -14.276 8.637 22.537 1.00 92.25 76 MET A CA 1
ATOM 637 C C . MET A 1 76 ? -13.162 8.241 23.513 1.00 92.25 76 MET A C 1
ATOM 639 O O . MET A 1 76 ? -12.831 9.032 24.392 1.00 92.25 76 MET A O 1
ATOM 643 N N . ALA A 1 77 ? -12.547 7.066 23.349 1.00 91.44 77 ALA A N 1
ATOM 644 C CA . ALA A 1 77 ? -11.494 6.569 24.232 1.00 91.44 77 ALA A CA 1
ATOM 645 C C . ALA A 1 77 ? -10.351 7.584 24.382 1.00 91.44 77 ALA A C 1
ATOM 647 O O . ALA A 1 77 ? -9.848 8.096 23.381 1.00 91.44 77 ALA A O 1
ATOM 648 N N . ARG A 1 78 ? -9.927 7.853 25.621 1.00 88.38 78 ARG A N 1
ATOM 649 C CA . ARG A 1 78 ? -8.775 8.726 25.942 1.00 88.38 78 ARG A CA 1
ATOM 650 C C . ARG A 1 78 ? -7.579 7.947 26.497 1.00 88.38 78 ARG A C 1
ATOM 652 O O . ARG A 1 78 ? -6.467 8.464 26.557 1.00 88.38 78 ARG A O 1
ATOM 659 N N . ILE A 1 79 ? -7.803 6.683 26.853 1.00 90.56 79 ILE A N 1
ATOM 660 C CA . ILE A 1 79 ? -6.798 5.783 27.412 1.00 90.56 79 ILE A CA 1
ATOM 661 C C . ILE A 1 79 ? -6.355 4.793 26.328 1.00 90.56 79 ILE A C 1
ATOM 663 O O . ILE A 1 79 ? -7.198 4.179 25.666 1.00 90.56 79 ILE A O 1
ATOM 667 N N . LYS A 1 80 ? -5.040 4.582 26.161 1.00 90.75 80 LYS A N 1
ATOM 668 C CA . LYS A 1 80 ? -4.502 3.662 25.133 1.00 90.75 80 LYS A CA 1
ATOM 669 C C . LYS A 1 80 ? -5.028 2.233 25.290 1.00 90.75 80 LYS A C 1
ATOM 671 O O . LYS A 1 80 ? -5.461 1.626 24.318 1.00 90.75 80 LYS A O 1
ATOM 676 N N . HIS A 1 81 ? -5.078 1.729 26.523 1.00 90.75 81 HIS A N 1
ATOM 677 C CA . HIS A 1 81 ? -5.630 0.405 26.819 1.00 90.75 81 HIS A CA 1
ATOM 678 C C . HIS A 1 81 ? -7.101 0.255 26.378 1.00 90.75 81 HIS A C 1
ATOM 680 O O . HIS A 1 81 ? -7.472 -0.791 25.855 1.00 90.75 81 HIS A O 1
ATOM 686 N N . GLU A 1 82 ? -7.945 1.285 26.541 1.00 92.44 82 GLU A N 1
ATOM 687 C CA . GLU A 1 82 ? -9.342 1.246 26.068 1.00 92.44 82 GLU A CA 1
ATOM 688 C C . GLU A 1 82 ? -9.427 1.186 24.548 1.00 92.44 82 GLU A C 1
ATOM 690 O O . GLU A 1 82 ? -10.156 0.359 23.998 1.00 92.44 82 GLU A O 1
ATOM 695 N N . ARG A 1 83 ? -8.656 2.045 23.870 1.00 94.44 83 ARG A N 1
ATOM 696 C CA . ARG A 1 83 ? -8.551 2.054 22.408 1.00 94.44 83 ARG A CA 1
ATOM 697 C C . ARG A 1 83 ? -8.192 0.667 21.891 1.00 94.44 83 ARG A C 1
ATOM 699 O O . ARG A 1 83 ? -8.876 0.155 21.008 1.00 94.44 83 ARG A O 1
ATOM 706 N N . ASP A 1 84 ? -7.149 0.068 22.455 1.00 95.19 84 ASP A N 1
ATOM 707 C CA . ASP A 1 84 ? -6.642 -1.235 22.027 1.00 95.19 84 ASP A CA 1
ATOM 708 C C . ASP A 1 84 ? -7.693 -2.335 22.233 1.00 95.19 84 ASP A C 1
ATOM 710 O O . ASP A 1 84 ? -7.920 -3.145 21.335 1.00 95.19 84 ASP A O 1
ATOM 714 N N . LEU A 1 85 ? -8.401 -2.318 23.368 1.00 95.06 85 LEU A N 1
ATOM 715 C CA . LEU A 1 85 ? -9.475 -3.270 23.658 1.00 95.06 85 LEU A CA 1
ATOM 716 C C . LEU A 1 85 ? -10.643 -3.182 22.681 1.00 95.06 85 LEU A C 1
ATOM 718 O O . LEU A 1 85 ? -11.094 -4.207 22.164 1.00 95.06 85 LEU A O 1
ATOM 722 N N . PHE A 1 86 ? -11.157 -1.974 22.444 1.00 96.75 86 PHE A N 1
ATOM 723 C CA . PHE A 1 86 ? -12.279 -1.796 21.527 1.00 96.75 86 PHE A CA 1
ATOM 724 C C . PHE A 1 86 ? -11.871 -2.114 20.091 1.00 96.75 86 PHE A C 1
ATOM 726 O O . PHE A 1 86 ? -12.648 -2.735 19.367 1.00 96.75 86 PHE A O 1
ATOM 733 N N . LEU A 1 87 ? -10.655 -1.744 19.685 1.00 97.44 87 LEU A N 1
ATOM 734 C CA . LEU A 1 87 ? -10.151 -2.046 18.353 1.00 97.44 87 LEU A CA 1
ATOM 735 C C . LEU A 1 87 ? -9.996 -3.557 18.131 1.00 97.44 87 LEU A C 1
ATOM 737 O O . LEU A 1 87 ? -10.455 -4.064 17.105 1.00 97.44 87 LEU A O 1
ATOM 741 N N . ASP A 1 88 ? -9.406 -4.285 19.082 1.00 96.94 88 ASP A N 1
ATOM 742 C CA . ASP A 1 88 ? -9.266 -5.741 18.970 1.00 96.94 88 ASP A CA 1
ATOM 743 C C . ASP A 1 88 ? -10.636 -6.436 18.981 1.00 96.94 88 ASP A C 1
ATOM 745 O O . ASP A 1 88 ? -10.891 -7.340 18.184 1.00 96.94 88 ASP A O 1
ATOM 749 N N . PHE A 1 89 ? -11.587 -5.950 19.785 1.00 97.62 89 PHE A N 1
ATOM 750 C CA . PHE A 1 89 ? -12.955 -6.465 19.741 1.00 97.62 89 PHE A CA 1
ATOM 751 C C . PHE A 1 89 ? -13.617 -6.244 18.370 1.00 97.62 89 PHE A C 1
ATOM 753 O O . PHE A 1 89 ? -14.187 -7.180 17.802 1.00 97.62 89 PHE A O 1
ATOM 760 N N . LEU A 1 90 ? -13.490 -5.045 17.786 1.00 98.06 90 LEU A N 1
ATOM 761 C CA . LEU A 1 90 ? -13.979 -4.762 16.431 1.00 98.06 90 LEU A CA 1
ATOM 762 C C . LEU A 1 90 ? -13.296 -5.643 15.374 1.00 98.06 90 LEU A C 1
ATOM 764 O O . LEU A 1 90 ? -13.967 -6.079 14.434 1.00 98.06 90 LEU A O 1
ATOM 768 N N . LYS A 1 91 ? -12.005 -5.963 15.541 1.00 97.88 91 LYS A N 1
ATOM 769 C CA . LYS A 1 91 ? -11.302 -6.934 14.691 1.00 97.88 91 LYS A CA 1
ATOM 770 C C . LYS A 1 91 ? -11.982 -8.291 14.717 1.00 97.88 91 LYS A C 1
ATOM 772 O O . LYS A 1 91 ? -12.284 -8.823 13.648 1.00 97.88 91 LYS A O 1
ATOM 777 N N . GLN A 1 92 ? -12.296 -8.821 15.893 1.00 97.62 92 GLN A N 1
ATOM 778 C CA . GLN A 1 92 ? -12.982 -10.111 15.983 1.00 97.62 92 GLN A CA 1
ATOM 779 C C . GLN A 1 92 ? -14.403 -10.042 15.414 1.00 97.62 92 GLN A C 1
ATOM 781 O O . GLN A 1 92 ? -14.798 -10.912 14.639 1.00 97.62 92 GLN A O 1
ATOM 786 N N . LEU A 1 93 ? -15.153 -8.973 15.706 1.00 97.38 93 LEU A N 1
ATOM 787 C CA . LEU A 1 93 ? -16.493 -8.768 15.146 1.00 97.38 93 LEU A CA 1
ATOM 788 C C . LEU A 1 93 ? -16.489 -8.698 13.615 1.00 97.38 93 LEU A C 1
ATOM 790 O O . LEU A 1 93 ? -17.447 -9.162 12.987 1.00 97.38 93 LEU A O 1
ATOM 794 N N . SER A 1 94 ? -15.414 -8.173 13.016 1.00 96.94 94 SER A N 1
ATOM 795 C CA . SER A 1 94 ? -15.250 -8.069 11.563 1.00 96.94 94 SER A CA 1
ATOM 796 C C . SER A 1 94 ? -15.173 -9.419 10.849 1.00 96.94 94 SER A C 1
ATOM 798 O O . SER A 1 94 ? -15.306 -9.443 9.633 1.00 96.94 94 SER A O 1
ATOM 800 N N . LEU A 1 95 ? -15.038 -10.546 11.561 1.00 96.75 95 LEU A N 1
ATOM 801 C CA . LEU A 1 95 ? -15.085 -11.893 10.976 1.00 96.75 95 LEU A CA 1
ATOM 802 C C . LEU A 1 95 ? -16.469 -12.273 10.420 1.00 96.75 95 LEU A C 1
ATOM 804 O O . LEU A 1 95 ? -16.575 -13.234 9.662 1.00 96.75 95 LEU A O 1
ATOM 808 N N . ASN A 1 96 ? -17.527 -11.530 10.760 1.00 97.56 96 ASN A N 1
ATOM 809 C CA . ASN A 1 96 ? -18.866 -11.725 10.207 1.00 97.56 96 ASN A CA 1
ATOM 810 C C . ASN A 1 96 ? -19.180 -10.675 9.124 1.00 97.56 96 ASN A C 1
ATOM 812 O O . ASN A 1 96 ? -18.979 -9.475 9.319 1.00 97.56 96 ASN A O 1
ATOM 816 N N . LYS A 1 97 ? -19.736 -11.120 7.989 1.00 96.94 97 LYS A N 1
ATOM 817 C CA . LYS A 1 97 ? -20.064 -10.265 6.834 1.00 96.94 97 LYS A CA 1
ATOM 818 C C . LYS A 1 97 ? -21.058 -9.142 7.159 1.00 96.94 97 LYS A C 1
ATOM 820 O O . LYS A 1 97 ? -20.892 -8.025 6.668 1.00 96.94 97 LYS A O 1
ATOM 825 N N . GLU A 1 98 ? -22.078 -9.415 7.973 1.00 97.19 98 GLU A N 1
ATOM 826 C CA . GLU A 1 98 ? -23.077 -8.415 8.380 1.00 97.19 98 GLU A CA 1
ATOM 827 C C . GLU A 1 98 ? -22.442 -7.331 9.257 1.00 97.19 98 GLU A C 1
ATOM 829 O O . GLU A 1 98 ? -22.696 -6.138 9.072 1.00 97.19 98 GLU A O 1
ATOM 834 N N . ASN A 1 99 ? -21.534 -7.733 10.145 1.00 97.25 99 ASN A N 1
ATOM 835 C CA . ASN A 1 99 ? -20.799 -6.812 11.005 1.00 97.25 99 ASN A CA 1
ATOM 836 C C . ASN A 1 99 ? -19.851 -5.920 10.201 1.00 97.25 99 ASN A C 1
ATOM 838 O O . ASN A 1 99 ? -19.840 -4.702 10.387 1.00 97.25 99 ASN A O 1
ATOM 842 N N . ALA A 1 100 ? -19.112 -6.505 9.252 1.00 97.06 100 ALA A N 1
ATOM 843 C CA . ALA A 1 100 ? -18.279 -5.751 8.320 1.00 97.06 100 ALA A CA 1
ATOM 844 C C . ALA A 1 100 ? -19.114 -4.738 7.513 1.00 97.06 100 ALA A C 1
ATOM 846 O O . ALA A 1 100 ? -18.709 -3.586 7.353 1.00 97.06 100 ALA A O 1
ATOM 847 N N . ARG A 1 101 ? -20.328 -5.112 7.073 1.00 97.19 101 ARG A N 1
ATOM 848 C CA . ARG A 1 101 ? -21.260 -4.172 6.422 1.00 97.19 101 ARG A CA 1
ATOM 849 C C . ARG A 1 101 ? -21.634 -3.007 7.341 1.00 97.19 101 ARG A C 1
ATOM 851 O O . ARG A 1 101 ? -21.679 -1.864 6.880 1.00 97.19 101 ARG A O 1
ATOM 858 N N . LYS A 1 102 ? -21.882 -3.273 8.626 1.00 96.88 102 LYS A N 1
ATOM 859 C CA . LYS A 1 102 ? -22.220 -2.236 9.612 1.00 96.88 102 LYS A CA 1
ATOM 860 C C . LYS A 1 102 ? -21.042 -1.286 9.855 1.00 96.88 102 LYS A C 1
ATOM 862 O O . LYS A 1 102 ? -21.246 -0.076 9.791 1.00 96.88 102 LYS A O 1
ATOM 867 N N . LEU A 1 103 ? -19.814 -1.801 9.977 1.00 97.19 103 LEU A N 1
ATOM 868 C CA . LEU A 1 103 ? -18.582 -0.995 10.066 1.00 97.19 103 LEU A CA 1
ATOM 869 C C . LEU A 1 103 ? -18.407 -0.049 8.867 1.00 97.19 103 LEU A C 1
ATOM 871 O O . LEU A 1 103 ? -18.119 1.135 9.038 1.00 97.19 103 LEU A O 1
ATOM 875 N N . ILE A 1 104 ? -18.650 -0.549 7.653 1.00 96.88 104 ILE A N 1
ATOM 876 C CA . ILE A 1 104 ? -18.636 0.258 6.420 1.00 96.88 104 ILE A CA 1
ATOM 877 C C . ILE A 1 104 ? -19.701 1.366 6.478 1.00 96.88 104 ILE A C 1
ATOM 879 O O . ILE A 1 104 ? -19.464 2.496 6.041 1.00 96.88 104 ILE A O 1
ATOM 883 N N . SER A 1 105 ? -20.888 1.052 7.009 1.00 95.44 105 SER A N 1
ATOM 884 C CA . SER A 1 105 ? -22.015 1.989 7.050 1.00 95.44 105 SER A CA 1
ATOM 885 C C . SER A 1 105 ? -21.774 3.198 7.959 1.00 95.44 105 SER A C 1
ATOM 887 O O . SER A 1 105 ? -22.197 4.294 7.590 1.00 95.44 105 SER A O 1
ATOM 889 N N . VAL A 1 106 ? -21.042 3.013 9.066 1.00 95.38 106 VAL A N 1
ATOM 890 C CA . VAL A 1 106 ? -20.685 4.068 10.037 1.00 95.38 106 VAL A CA 1
ATOM 891 C C . VAL A 1 106 ? -19.355 4.767 9.751 1.00 95.38 106 VAL A C 1
ATOM 893 O O . VAL A 1 106 ? -18.845 5.490 10.600 1.00 95.38 106 VAL A O 1
ATOM 896 N N . ASP A 1 107 ? -18.790 4.550 8.562 1.00 94.69 107 ASP A N 1
ATOM 897 C CA . ASP A 1 107 ? -17.512 5.132 8.135 1.00 94.69 107 ASP A CA 1
ATOM 898 C C . ASP A 1 107 ? -16.312 4.748 9.023 1.00 94.69 107 ASP A C 1
ATOM 900 O O . ASP A 1 107 ? -15.327 5.477 9.128 1.00 94.69 107 ASP A O 1
ATOM 904 N N . ALA A 1 108 ? -16.357 3.557 9.637 1.00 97.00 108 ALA A N 1
ATOM 905 C CA . ALA A 1 108 ? -15.258 3.074 10.472 1.00 97.00 108 ALA A CA 1
ATOM 906 C C . ALA A 1 108 ? -13.958 2.884 9.680 1.00 97.00 108 ALA A C 1
ATOM 908 O O . ALA A 1 108 ? -12.876 3.058 10.231 1.00 97.00 108 ALA A O 1
ATOM 909 N N . LEU A 1 109 ? -14.047 2.568 8.383 1.00 97.44 109 LEU A N 1
ATOM 910 C CA . LEU A 1 109 ? -12.872 2.338 7.541 1.00 97.44 109 LEU A CA 1
ATOM 911 C C . LEU A 1 109 ? -11.974 3.579 7.434 1.00 97.44 109 LEU A C 1
ATOM 913 O O . LEU A 1 109 ? -10.759 3.446 7.533 1.00 97.44 109 LEU A O 1
ATOM 917 N N . THR A 1 110 ? -12.555 4.773 7.290 1.00 95.94 110 THR A N 1
ATOM 918 C CA . THR A 1 110 ? -11.800 6.036 7.244 1.00 95.94 110 THR A CA 1
ATOM 919 C C . THR A 1 110 ? -11.034 6.251 8.549 1.00 95.94 110 THR A C 1
ATOM 921 O O . THR A 1 110 ? -9.836 6.515 8.536 1.00 95.94 110 THR A O 1
ATOM 924 N N . TYR A 1 111 ? -11.698 6.034 9.688 1.00 95.88 111 TYR A N 1
ATOM 925 C CA . TYR A 1 111 ? -11.072 6.154 11.006 1.00 95.88 111 TYR A CA 1
ATOM 926 C C . TYR A 1 111 ? -9.955 5.120 11.236 1.00 95.88 111 TYR A C 1
ATOM 928 O O . TYR A 1 111 ? -8.924 5.436 11.823 1.00 95.88 111 TYR A O 1
ATOM 936 N N . LEU A 1 112 ? -10.127 3.889 10.747 1.00 97.94 112 LEU A N 1
ATOM 937 C CA . LEU A 1 112 ? -9.095 2.847 10.814 1.00 97.94 112 LEU A CA 1
ATOM 938 C C . LEU A 1 112 ? -7.874 3.187 9.952 1.00 97.94 112 LEU A C 1
ATOM 940 O O . LEU A 1 112 ? -6.749 2.905 10.363 1.00 97.94 112 LEU A O 1
ATOM 944 N N . VAL A 1 113 ? -8.072 3.824 8.791 1.00 97.62 113 VAL A N 1
ATOM 945 C CA . VAL A 1 113 ? -6.954 4.379 8.016 1.00 97.62 113 VAL A CA 1
ATOM 946 C C . VAL A 1 113 ? -6.224 5.432 8.850 1.00 97.62 113 VAL A C 1
ATOM 948 O O . VAL A 1 113 ? -5.003 5.353 8.969 1.00 97.62 113 VAL A O 1
ATOM 951 N N . ASP A 1 114 ? -6.937 6.347 9.511 1.00 94.75 114 ASP A N 1
ATOM 952 C CA . ASP A 1 114 ? -6.306 7.362 10.361 1.00 94.75 114 ASP A CA 1
ATOM 953 C C . ASP A 1 114 ? -5.478 6.742 11.500 1.00 94.75 114 ASP A C 1
ATOM 955 O O . ASP A 1 114 ? -4.322 7.123 11.696 1.00 94.75 114 ASP A O 1
ATOM 959 N N . LEU A 1 115 ? -6.017 5.742 12.205 1.00 95.62 115 LEU A N 1
ATOM 960 C CA . LEU A 1 115 ? -5.262 5.010 13.229 1.00 95.62 115 LEU A CA 1
ATOM 961 C C . LEU A 1 115 ? -4.035 4.305 12.645 1.00 95.62 115 LEU A C 1
ATOM 963 O O . LEU A 1 115 ? -2.969 4.334 13.254 1.00 95.62 115 LEU A O 1
ATOM 967 N N . SER A 1 116 ? -4.151 3.709 11.455 1.00 97.00 116 SER A N 1
ATOM 968 C CA . SER A 1 116 ? -3.023 3.013 10.831 1.00 97.00 116 SER A CA 1
ATOM 969 C C . SER A 1 116 ? -1.857 3.943 10.488 1.00 97.00 116 SER A C 1
ATOM 971 O O . SER A 1 116 ? -0.704 3.523 10.580 1.00 97.00 116 SER A O 1
ATOM 973 N N . THR A 1 117 ? -2.121 5.220 10.180 1.00 95.31 117 THR A N 1
ATOM 974 C CA . THR A 1 117 ? -1.058 6.194 9.870 1.00 95.31 117 THR A CA 1
ATOM 975 C C . THR A 1 117 ? -0.150 6.513 11.060 1.00 95.31 117 THR A C 1
ATOM 977 O O . THR A 1 117 ? 0.981 6.953 10.856 1.00 95.31 117 THR A O 1
ATOM 980 N N . LEU A 1 118 ? -0.574 6.205 12.293 1.00 93.94 118 LEU A N 1
ATOM 981 C CA . LEU A 1 118 ? 0.267 6.339 13.489 1.00 93.94 118 LEU A CA 1
ATOM 982 C C . LEU A 1 118 ? 1.528 5.462 13.421 1.00 93.94 118 LEU A C 1
ATOM 984 O O . LEU A 1 118 ? 2.521 5.786 14.064 1.00 93.94 118 LEU A O 1
ATOM 988 N N . ALA A 1 119 ? 1.552 4.414 12.587 1.00 93.81 119 ALA A N 1
ATOM 989 C CA . ALA A 1 119 ? 2.736 3.575 12.375 1.00 93.81 119 ALA A CA 1
ATOM 990 C C . ALA A 1 119 ? 3.973 4.330 11.848 1.00 93.81 119 ALA A C 1
ATOM 992 O O . ALA A 1 119 ? 5.081 3.780 11.899 1.00 93.81 119 ALA A O 1
ATOM 993 N N . HIS A 1 120 ? 3.802 5.555 11.337 1.00 90.69 120 HIS A N 1
ATOM 994 C CA . HIS A 1 120 ? 4.901 6.451 10.962 1.00 90.69 120 HIS A CA 1
ATOM 995 C C . HIS A 1 120 ? 5.631 7.065 12.165 1.00 90.69 120 HIS A C 1
ATOM 997 O O . HIS A 1 120 ? 6.774 7.490 12.016 1.00 90.69 120 HIS A O 1
ATOM 1003 N N . LEU A 1 121 ? 5.003 7.071 13.343 1.00 88.19 121 LEU A N 1
ATOM 1004 C CA . LEU A 1 121 ? 5.545 7.629 14.587 1.00 88.19 121 LEU A CA 1
ATOM 1005 C C . LEU A 1 121 ? 6.255 6.577 15.453 1.00 88.19 121 LEU A C 1
ATOM 1007 O O . LEU A 1 121 ? 6.749 6.894 16.528 1.00 88.19 121 LEU A O 1
ATOM 1011 N N . HIS A 1 122 ? 6.311 5.322 15.003 1.00 84.12 122 HIS A N 1
ATOM 1012 C CA . HIS A 1 122 ? 6.912 4.227 15.760 1.00 84.12 122 HIS A CA 1
ATOM 1013 C C . HIS A 1 122 ? 8.438 4.404 15.867 1.00 84.12 122 HIS A C 1
ATOM 1015 O O . HIS A 1 122 ? 9.152 4.289 14.869 1.00 84.12 122 HIS A O 1
ATOM 1021 N N . VAL A 1 123 ? 8.940 4.644 17.082 1.00 72.75 123 VAL A N 1
ATOM 1022 C CA . VAL A 1 123 ? 10.356 4.977 17.336 1.00 72.75 123 VAL A CA 1
ATOM 1023 C C . VAL A 1 123 ? 11.252 3.748 17.554 1.00 72.75 123 VAL A C 1
ATOM 1025 O O . VAL A 1 123 ? 12.425 3.780 17.206 1.00 72.75 123 VAL A O 1
ATOM 1028 N N . THR A 1 124 ? 10.731 2.639 18.088 1.00 66.50 124 THR A N 1
ATOM 1029 C CA . THR A 1 124 ? 11.532 1.446 18.445 1.00 66.50 124 THR A CA 1
ATOM 1030 C C . THR A 1 124 ? 11.789 0.482 17.281 1.00 66.50 124 THR A C 1
ATOM 1032 O O . THR A 1 124 ? 12.407 -0.568 17.467 1.00 66.50 124 THR A O 1
ATOM 1035 N N . ARG A 1 125 ? 11.337 0.809 16.063 1.00 68.31 125 ARG A N 1
ATOM 1036 C CA . ARG A 1 125 ? 11.577 -0.024 14.878 1.00 68.31 125 ARG A CA 1
ATOM 1037 C C . ARG A 1 125 ? 13.054 0.038 14.479 1.00 68.31 125 ARG A C 1
ATOM 1039 O O . ARG A 1 125 ? 13.632 1.117 14.412 1.00 68.31 125 ARG A O 1
ATOM 1046 N N . ALA A 1 126 ? 13.634 -1.111 14.126 1.00 57.16 126 ALA A N 1
ATOM 1047 C CA . ALA A 1 126 ? 14.946 -1.155 13.487 1.00 57.16 126 ALA A CA 1
ATOM 1048 C C . ALA A 1 126 ? 14.932 -0.301 12.206 1.00 57.16 126 ALA A C 1
ATOM 1050 O O . ALA A 1 126 ? 14.130 -0.542 11.299 1.00 57.16 126 ALA A O 1
ATOM 1051 N N . ILE A 1 127 ? 15.794 0.714 12.164 1.00 60.56 127 ILE A N 1
ATOM 1052 C CA . ILE A 1 127 ? 15.914 1.630 11.031 1.00 60.56 127 ILE A CA 1
ATOM 1053 C C . ILE A 1 127 ? 16.661 0.900 9.914 1.00 60.56 127 ILE A C 1
ATOM 1055 O O . ILE A 1 127 ? 17.742 0.352 10.128 1.00 60.56 127 ILE A O 1
ATOM 1059 N N . 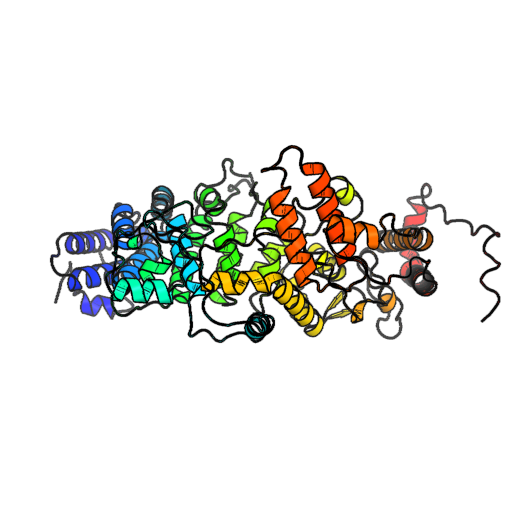VAL A 1 128 ? 16.073 0.863 8.721 1.00 57.84 128 VAL A N 1
ATOM 1060 C CA . VAL A 1 128 ? 16.714 0.259 7.543 1.00 57.84 128 VAL A CA 1
ATOM 1061 C C . VAL A 1 128 ? 17.811 1.216 7.048 1.00 57.84 128 VAL A C 1
ATOM 1063 O O . VAL A 1 128 ? 17.548 2.412 6.998 1.00 57.84 128 VAL A O 1
ATOM 1066 N N . PRO A 1 129 ? 19.000 0.761 6.609 1.00 51.16 129 PRO A N 1
ATOM 1067 C CA . PRO A 1 129 ? 20.083 1.651 6.154 1.00 51.16 129 PRO A CA 1
ATOM 1068 C C . PRO A 1 129 ? 19.674 2.685 5.086 1.00 51.16 129 PRO A C 1
ATOM 1070 O O . PRO A 1 129 ? 20.177 3.800 5.066 1.00 51.16 129 PRO A O 1
ATOM 1073 N N . LEU A 1 130 ? 18.698 2.357 4.233 1.00 53.00 130 LEU A N 1
ATOM 1074 C CA . LEU A 1 130 ? 18.117 3.293 3.263 1.00 53.00 130 LEU A CA 1
ATOM 1075 C C . LEU A 1 130 ? 17.232 4.374 3.906 1.00 53.00 130 LEU A C 1
ATOM 1077 O O . LEU A 1 130 ? 17.192 5.486 3.396 1.00 53.00 130 LEU A O 1
ATOM 1081 N N . GLN A 1 131 ? 16.584 4.110 5.049 1.00 52.78 131 GLN A N 1
ATOM 1082 C CA . GLN A 1 131 ? 15.999 5.182 5.866 1.00 52.78 131 GLN A CA 1
ATOM 1083 C C . GLN A 1 131 ? 17.090 6.104 6.411 1.00 52.78 131 GLN A C 1
ATOM 1085 O O . GLN A 1 131 ? 16.840 7.298 6.517 1.00 52.78 131 GLN A O 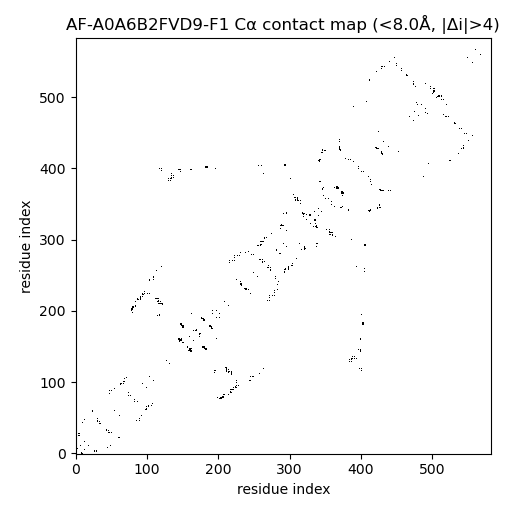1
ATOM 1090 N N . THR A 1 132 ? 18.280 5.585 6.725 1.00 51.31 132 THR A N 1
ATOM 1091 C CA . THR A 1 132 ? 19.427 6.412 7.115 1.00 51.31 132 THR A CA 1
ATOM 1092 C C . THR A 1 132 ? 19.897 7.274 5.946 1.00 51.31 132 THR A C 1
ATOM 1094 O O . THR A 1 132 ? 20.003 8.471 6.131 1.00 51.31 132 THR A O 1
ATOM 1097 N N . LEU A 1 133 ? 20.013 6.743 4.722 1.00 52.00 133 LEU A N 1
ATOM 1098 C CA . LEU A 1 133 ? 20.303 7.543 3.514 1.00 52.00 133 LEU A CA 1
ATOM 1099 C C . LEU A 1 133 ? 19.226 8.603 3.214 1.00 52.00 133 LEU A C 1
ATOM 1101 O O . LEU A 1 133 ? 19.544 9.705 2.777 1.00 52.00 133 LEU A O 1
ATOM 1105 N N . MET A 1 134 ? 17.951 8.310 3.489 1.00 51.19 134 MET A N 1
ATOM 1106 C CA . MET A 1 134 ? 16.858 9.293 3.410 1.00 51.19 134 MET A CA 1
ATOM 1107 C C . MET A 1 134 ? 16.933 10.371 4.503 1.00 51.19 134 MET A C 1
ATOM 1109 O O . MET A 1 134 ? 16.369 11.445 4.321 1.00 51.19 134 MET A O 1
ATOM 1113 N N . LEU A 1 135 ? 17.582 10.078 5.634 1.00 46.75 135 LEU A N 1
ATOM 1114 C CA . LEU A 1 135 ? 17.825 11.012 6.740 1.00 46.75 135 LEU A CA 1
ATOM 1115 C C . LEU A 1 135 ? 19.164 11.760 6.589 1.00 46.75 135 LEU A C 1
ATOM 1117 O O . LEU A 1 135 ? 19.281 12.890 7.050 1.00 46.75 135 LEU A O 1
ATOM 1121 N N . GLU A 1 136 ? 20.154 11.160 5.928 1.00 43.72 136 GLU A N 1
ATOM 1122 C CA . GLU A 1 136 ? 21.495 11.701 5.675 1.00 43.72 136 GLU A CA 1
ATOM 1123 C C . GLU A 1 136 ? 21.536 12.552 4.401 1.00 43.72 136 GLU A C 1
ATOM 1125 O O . GLU A 1 136 ? 22.210 13.572 4.383 1.00 43.72 136 GLU A O 1
ATOM 1130 N N . GLY A 1 137 ? 20.745 12.236 3.365 1.00 37.12 137 GLY A N 1
ATOM 1131 C CA . GLY A 1 137 ? 20.537 13.129 2.211 1.00 37.12 137 GLY A CA 1
ATOM 1132 C C . GLY A 1 137 ? 19.918 14.482 2.597 1.00 37.12 137 GLY A C 1
ATOM 1133 O O . GLY A 1 137 ? 20.001 15.454 1.850 1.00 37.12 137 GLY A O 1
ATOM 1134 N N . SER A 1 138 ? 19.348 14.559 3.799 1.00 37.56 138 SER A N 1
ATOM 1135 C CA . SER A 1 138 ? 19.009 15.782 4.518 1.00 37.56 138 SER A CA 1
ATOM 1136 C C . SER A 1 138 ? 20.128 16.163 5.499 1.00 37.56 138 SER A C 1
ATOM 1138 O O . SER A 1 138 ? 19.923 16.168 6.709 1.00 37.56 138 SER A O 1
ATOM 1140 N N . TYR A 1 139 ? 21.306 16.557 4.999 1.00 35.00 139 TYR A N 1
ATOM 1141 C CA . TYR A 1 139 ? 22.362 17.225 5.791 1.00 35.00 139 TYR A CA 1
ATOM 1142 C C . TYR A 1 139 ? 21.947 18.626 6.312 1.00 35.00 139 TYR A C 1
ATOM 1144 O O . TYR A 1 139 ? 22.783 19.494 6.560 1.00 35.00 139 TYR A O 1
ATOM 1152 N N . SER A 1 140 ? 20.652 18.873 6.516 1.00 36.91 140 SER A N 1
ATOM 1153 C CA . SER A 1 140 ? 20.137 20.055 7.197 1.00 36.91 140 SER A CA 1
ATOM 1154 C C . SER A 1 140 ? 18.941 19.685 8.081 1.00 36.91 140 SER A C 1
ATOM 1156 O O . SER A 1 140 ? 17.815 19.512 7.631 1.00 36.91 140 SER A O 1
ATOM 1158 N N . ASN A 1 141 ? 19.228 19.601 9.380 1.00 37.03 141 ASN A N 1
ATOM 1159 C CA . ASN A 1 141 ? 18.286 19.641 10.497 1.00 37.03 141 ASN A CA 1
ATOM 1160 C C . ASN A 1 141 ? 17.231 18.528 10.552 1.00 37.03 141 ASN A C 1
ATOM 1162 O O . ASN A 1 141 ? 16.045 18.707 10.281 1.00 37.03 141 ASN A O 1
ATOM 1166 N N . SER A 1 142 ? 17.659 17.396 11.102 1.00 43.62 142 SER A N 1
ATOM 1167 C CA . SER A 1 142 ? 16.815 16.624 12.008 1.00 43.62 142 SER A CA 1
ATOM 1168 C C . SER A 1 142 ? 16.154 17.565 13.032 1.00 43.62 142 SER A C 1
ATOM 1170 O O . SER A 1 142 ? 16.846 18.366 13.655 1.00 43.62 142 SER A O 1
ATOM 1172 N N . PHE A 1 143 ? 14.847 17.383 13.235 1.00 47.69 143 PHE A N 1
ATOM 1173 C CA . PHE A 1 143 ? 13.985 17.968 14.275 1.00 47.69 143 PHE A CA 1
ATOM 1174 C C . PHE A 1 143 ? 13.353 19.337 13.957 1.00 47.69 143 PHE A C 1
ATOM 1176 O O . PHE A 1 143 ? 14.022 20.357 13.857 1.00 47.69 143 PHE A O 1
ATOM 1183 N N . SER A 1 144 ? 12.013 19.329 13.898 1.00 55.41 144 SER A N 1
ATOM 1184 C CA . SER A 1 144 ? 11.109 20.479 13.762 1.00 55.41 144 SER A CA 1
ATOM 1185 C C . SER A 1 144 ? 10.908 21.023 12.340 1.00 55.41 144 SER A C 1
ATOM 1187 O O . SER A 1 144 ? 11.389 22.095 11.981 1.00 55.41 144 SER A O 1
ATOM 1189 N N . TYR A 1 145 ? 10.115 20.305 11.531 1.00 66.12 145 TYR A N 1
ATOM 1190 C CA . TYR A 1 145 ? 9.369 20.959 10.450 1.00 66.12 145 TYR A CA 1
ATOM 1191 C C . TYR A 1 145 ? 8.056 21.468 11.043 1.00 66.12 145 TYR A C 1
ATOM 1193 O O . TYR A 1 145 ? 7.176 20.653 11.341 1.00 66.12 145 TYR A O 1
ATOM 1201 N N . PRO A 1 146 ? 7.907 22.784 11.254 1.00 77.44 146 PRO A N 1
ATOM 1202 C CA . PRO A 1 146 ? 6.659 23.323 11.746 1.00 77.44 146 PRO A CA 1
ATOM 1203 C C . PRO A 1 146 ? 5.581 23.156 10.666 1.00 77.44 146 PRO A C 1
ATOM 1205 O O . PRO A 1 146 ? 5.640 23.783 9.610 1.00 77.44 146 PRO A O 1
ATOM 1208 N N . GLU A 1 147 ? 4.607 22.281 10.918 1.00 83.19 147 GLU A N 1
ATOM 1209 C CA . GLU A 1 147 ? 3.505 21.980 9.987 1.00 83.19 147 GLU A CA 1
ATOM 1210 C C . GLU A 1 147 ? 2.119 22.310 10.560 1.00 83.19 147 GLU A C 1
ATOM 1212 O O . GLU A 1 147 ? 1.133 22.314 9.818 1.00 83.19 147 GLU A O 1
ATOM 1217 N N . TRP A 1 148 ? 2.032 22.582 11.865 1.00 88.38 148 TRP A N 1
ATOM 1218 C CA . TRP A 1 148 ? 0.765 22.723 12.574 1.00 88.38 148 TRP A CA 1
ATOM 1219 C C . TRP A 1 148 ? 0.400 24.181 12.822 1.00 88.38 148 TRP A C 1
ATOM 1221 O O . TRP A 1 148 ? 1.222 24.978 13.254 1.00 88.38 148 TRP A O 1
ATOM 1231 N N . PHE A 1 149 ? -0.861 24.524 12.614 1.00 89.44 149 PHE A N 1
ATOM 1232 C CA . PHE A 1 149 ? -1.396 25.864 12.809 1.00 89.44 149 PHE A CA 1
ATOM 1233 C C . PHE A 1 149 ? -2.477 25.826 13.883 1.00 89.44 149 PHE A C 1
ATOM 1235 O O . PHE A 1 149 ? -3.282 24.895 13.921 1.00 89.44 149 PHE A O 1
ATOM 1242 N N . ILE A 1 150 ? -2.501 26.845 14.741 1.00 87.25 150 ILE A N 1
ATOM 1243 C CA . ILE A 1 150 ? -3.518 27.034 15.780 1.00 87.25 150 ILE A CA 1
ATOM 1244 C C . ILE A 1 150 ? -4.388 28.225 15.378 1.00 87.25 150 ILE A C 1
ATOM 1246 O O . ILE A 1 150 ? -3.865 29.262 14.972 1.00 87.25 150 ILE A O 1
ATOM 1250 N N . ASP A 1 151 ? -5.705 28.085 15.515 1.00 82.06 151 ASP A N 1
ATOM 1251 C CA . ASP A 1 151 ? -6.666 29.162 15.266 1.00 82.06 151 ASP A CA 1
ATOM 1252 C C . ASP A 1 151 ? -6.630 30.167 16.436 1.00 82.06 151 ASP A C 1
ATOM 1254 O O . ASP A 1 151 ? -7.399 30.064 17.395 1.00 82.06 151 ASP A O 1
ATOM 1258 N N . GLN A 1 152 ? -5.668 31.096 16.411 1.00 69.00 152 GLN A N 1
ATOM 1259 C CA . GLN A 1 152 ? -5.635 32.267 17.292 1.00 69.00 152 GLN A CA 1
ATOM 1260 C C . GLN A 1 152 ? -5.720 33.548 16.457 1.00 69.00 152 GLN A C 1
ATOM 1262 O O . GLN A 1 152 ? -5.050 33.722 15.442 1.00 69.00 152 GLN A O 1
ATOM 1267 N N . THR A 1 153 ? -6.594 34.448 16.894 1.00 52.44 153 THR A N 1
ATOM 1268 C CA . THR A 1 153 ? -6.969 35.686 16.212 1.00 52.44 153 THR A CA 1
ATOM 1269 C C . THR A 1 153 ? -5.779 36.635 15.980 1.00 52.44 153 THR A C 1
ATOM 1271 O O . THR A 1 153 ? -5.162 37.085 16.938 1.00 52.44 153 THR A O 1
ATOM 1274 N N . GLN A 1 154 ? -5.581 37.027 14.712 1.00 47.97 154 GLN A N 1
ATOM 1275 C CA . GLN A 1 154 ? -4.990 38.290 14.211 1.00 47.97 154 GLN A CA 1
ATOM 1276 C C . GLN A 1 154 ? -3.498 38.454 13.876 1.00 47.97 154 GLN A C 1
ATOM 1278 O O . GLN A 1 154 ? -3.147 39.511 13.354 1.00 47.97 154 GLN A O 1
ATOM 1283 N N . THR A 1 155 ? -2.631 37.455 13.958 1.00 46.94 155 THR A N 1
ATOM 1284 C CA . THR A 1 155 ? -1.319 37.556 13.284 1.00 46.94 155 THR A CA 1
ATOM 1285 C C . THR A 1 155 ? -0.988 36.238 12.618 1.00 46.94 155 THR A C 1
ATOM 1287 O O . THR A 1 155 ? -1.246 35.183 13.186 1.00 46.94 155 THR A O 1
ATOM 1290 N N . THR A 1 156 ? -0.504 36.306 11.373 1.00 49.31 156 THR A N 1
ATOM 1291 C CA . THR A 1 156 ? -0.124 35.167 10.522 1.00 49.31 156 THR A CA 1
ATOM 1292 C C . THR A 1 156 ? 0.539 34.079 11.356 1.00 49.31 156 THR A C 1
ATOM 1294 O O . THR A 1 156 ? 1.699 34.226 11.743 1.00 49.31 156 THR A O 1
ATOM 1297 N N . SER A 1 157 ? -0.228 33.037 11.686 1.00 59.12 157 SER A N 1
ATOM 1298 C CA . SER A 1 157 ? 0.178 32.018 12.644 1.00 59.12 157 SER A CA 1
ATOM 1299 C C . SER A 1 157 ? 1.409 31.317 12.092 1.00 59.12 157 SER A C 1
ATOM 1301 O O . SER A 1 157 ? 1.331 30.626 11.075 1.00 59.12 157 SER A O 1
ATOM 1303 N N . SER A 1 158 ? 2.558 31.539 12.729 1.00 73.88 158 SER A N 1
ATOM 1304 C CA . SER A 1 158 ? 3.748 30.735 12.485 1.00 73.88 158 SER A CA 1
ATOM 1305 C C . SER A 1 158 ? 3.369 29.276 12.685 1.00 73.88 158 SER A C 1
ATOM 1307 O O . SER A 1 158 ? 2.684 28.951 13.655 1.00 73.88 158 SER A O 1
ATOM 1309 N N . ALA A 1 159 ? 3.787 28.408 11.773 1.00 84.31 159 ALA A N 1
ATOM 1310 C CA . ALA A 1 159 ? 3.581 26.989 11.970 1.00 84.31 159 ALA A CA 1
ATOM 1311 C C . ALA A 1 159 ? 4.352 26.521 13.222 1.00 84.31 159 ALA A C 1
ATOM 1313 O O . ALA A 1 159 ? 5.396 27.080 13.568 1.00 84.31 159 ALA A O 1
ATOM 1314 N N . PHE A 1 160 ? 3.839 25.487 13.877 1.00 85.44 160 PHE A N 1
ATOM 1315 C CA . PHE A 1 160 ? 4.381 24.889 15.091 1.00 85.44 160 PHE A CA 1
ATOM 1316 C C . PHE A 1 160 ? 4.791 23.437 14.842 1.00 85.44 160 PHE A C 1
ATOM 1318 O O . PHE A 1 160 ? 4.205 22.735 14.007 1.00 85.44 160 PHE A O 1
ATOM 1325 N N . SER A 1 161 ? 5.799 22.982 15.580 1.00 86.81 161 SER A N 1
ATOM 1326 C CA . SER A 1 161 ? 6.172 21.568 15.659 1.00 86.81 161 SER A CA 1
ATOM 1327 C C . SER A 1 161 ? 5.279 20.805 16.640 1.00 86.81 161 SER A C 1
ATOM 1329 O O . SER A 1 161 ? 4.535 21.405 17.419 1.00 86.81 161 SER A O 1
ATOM 1331 N N . ILE A 1 162 ? 5.352 19.470 16.627 1.00 86.44 162 ILE A N 1
ATOM 1332 C CA . ILE A 1 162 ? 4.605 18.641 17.587 1.00 86.44 162 ILE A CA 1
ATOM 1333 C C . ILE A 1 162 ? 5.087 18.918 19.017 1.00 86.44 162 ILE A C 1
ATOM 1335 O O . ILE A 1 162 ? 4.271 19.006 19.932 1.00 86.44 162 ILE A O 1
ATOM 1339 N N . GLU A 1 163 ? 6.397 19.076 19.211 1.00 86.62 163 GLU A N 1
ATOM 1340 C CA . GLU A 1 163 ? 6.996 19.363 20.517 1.00 86.62 163 GLU A CA 1
ATOM 1341 C C . GLU A 1 163 ? 6.498 20.706 21.061 1.00 86.62 163 GLU A C 1
ATOM 1343 O O . GLU A 1 163 ? 6.051 20.776 22.202 1.00 86.62 163 GLU A O 1
ATOM 1348 N N . GLN A 1 164 ? 6.453 21.741 20.217 1.00 88.19 164 GLN A N 1
ATOM 1349 C CA . GLN A 1 164 ? 5.921 23.054 20.595 1.00 88.19 164 GLN A CA 1
ATOM 1350 C C . GLN A 1 164 ? 4.426 23.006 20.936 1.00 88.19 164 GLN A C 1
ATOM 1352 O O . GLN A 1 164 ? 3.978 23.684 21.859 1.00 88.19 164 GLN A O 1
ATOM 1357 N N . LEU A 1 165 ? 3.633 22.207 20.210 1.00 88.88 165 LEU A N 1
ATOM 1358 C CA . LEU A 1 165 ? 2.228 21.990 20.566 1.00 88.88 165 LEU A CA 1
ATOM 1359 C C . LEU A 1 165 ? 2.092 21.301 21.925 1.00 88.88 165 LEU A C 1
ATOM 1361 O O . LEU A 1 165 ? 1.208 21.658 22.701 1.00 88.88 165 LEU A O 1
ATOM 1365 N N . LYS A 1 166 ? 2.964 20.333 22.219 1.00 88.69 166 LYS A N 1
ATOM 1366 C CA . LYS A 1 166 ? 2.975 19.639 23.506 1.00 88.69 166 LYS A CA 1
ATOM 1367 C C . LYS A 1 166 ? 3.321 20.592 24.651 1.00 88.69 166 LYS A C 1
ATOM 1369 O O . LYS A 1 166 ? 2.579 20.636 25.626 1.00 88.69 166 LYS A O 1
ATOM 1374 N N . GLU A 1 167 ? 4.356 21.416 24.495 1.00 89.88 167 GLU A N 1
ATOM 1375 C CA . GLU A 1 167 ? 4.725 22.452 25.473 1.00 89.88 167 GLU A CA 1
ATOM 1376 C C . GLU A 1 167 ? 3.578 23.443 25.720 1.00 89.88 167 GLU A C 1
ATOM 1378 O O . GLU A 1 167 ? 3.262 23.753 26.867 1.00 89.88 167 GLU A O 1
ATOM 1383 N N . LYS A 1 168 ? 2.893 23.892 24.658 1.00 89.00 168 LYS A N 1
ATOM 1384 C CA . LYS A 1 168 ? 1.722 24.782 24.769 1.00 89.00 168 LYS A CA 1
ATOM 1385 C C . LYS A 1 168 ? 0.520 24.130 25.452 1.00 89.00 168 LYS A C 1
ATOM 1387 O O . LYS A 1 168 ? -0.298 24.823 26.057 1.00 89.00 168 LYS A O 1
ATOM 1392 N N . TYR A 1 169 ? 0.366 22.815 25.317 1.00 89.62 169 TYR A N 1
ATOM 1393 C CA . TYR A 1 169 ? -0.686 22.076 26.013 1.00 89.62 169 TYR A CA 1
ATOM 1394 C C . TYR A 1 169 ? -0.351 21.947 27.501 1.00 89.62 169 TYR A C 1
ATOM 1396 O O . TYR A 1 169 ? -1.196 22.222 28.350 1.00 89.62 169 TYR A O 1
ATOM 1404 N N . GLU A 1 170 ? 0.903 21.619 27.819 1.00 89.88 170 GLU A N 1
ATOM 1405 C CA . GLU A 1 170 ? 1.406 21.539 29.194 1.00 89.88 170 GLU A CA 1
ATOM 1406 C C . GLU A 1 170 ? 1.380 22.903 29.908 1.00 89.88 170 GLU A C 1
ATOM 1408 O O . GLU A 1 170 ? 1.078 22.960 31.101 1.00 89.88 170 GLU A O 1
ATOM 1413 N N . SER A 1 171 ? 1.607 24.011 29.188 1.00 89.88 171 SER A N 1
ATOM 1414 C CA . SER A 1 171 ? 1.480 25.376 29.723 1.00 89.88 171 SER A CA 1
ATOM 1415 C C . SER A 1 171 ? 0.029 25.864 29.861 1.00 89.88 171 SER A C 1
ATOM 1417 O O . SER A 1 171 ? -0.217 26.900 30.482 1.00 89.88 171 SER A O 1
ATOM 1419 N N . GLY A 1 172 ? -0.945 25.129 29.312 1.00 86.62 172 GLY A N 1
ATOM 1420 C CA . GLY A 1 172 ? -2.369 25.474 29.344 1.00 86.62 172 GLY A CA 1
ATOM 1421 C C . GLY A 1 172 ? -2.804 26.539 28.327 1.00 86.62 172 GLY A C 1
ATOM 1422 O O . GLY A 1 172 ? -3.943 27.013 28.394 1.00 86.62 172 GLY A O 1
ATOM 1423 N N . GLU A 1 173 ? -1.936 26.913 27.381 1.00 85.69 173 GLU A N 1
ATOM 1424 C CA . GLU A 1 173 ? -2.257 27.840 26.284 1.00 85.69 173 GLU A CA 1
ATOM 1425 C C . GLU A 1 173 ? -3.225 27.232 25.261 1.00 85.69 173 GLU A C 1
ATOM 1427 O O . GLU A 1 173 ? -4.028 27.950 24.657 1.00 85.69 173 GLU A O 1
ATOM 1432 N N . ILE A 1 174 ? -3.160 25.911 25.071 1.00 88.81 174 ILE A N 1
ATOM 1433 C CA . ILE A 1 174 ? -4.103 25.151 24.244 1.00 88.81 174 ILE A CA 1
ATOM 1434 C C . ILE A 1 174 ? -4.855 24.118 25.087 1.00 88.81 174 ILE A C 1
ATOM 1436 O O . ILE A 1 174 ? -4.353 23.618 26.089 1.00 88.81 174 ILE A O 1
ATOM 1440 N N . LYS A 1 175 ? -6.087 23.811 24.678 1.00 88.88 175 LYS A N 1
ATOM 1441 C CA . LYS A 1 175 ? -7.013 22.888 25.351 1.00 88.88 175 LYS A CA 1
ATOM 1442 C C . LYS A 1 175 ? -7.510 21.831 24.363 1.00 88.88 175 LYS A C 1
ATOM 1444 O O . LYS A 1 175 ? -7.342 21.983 23.154 1.00 88.88 175 LYS A O 1
ATOM 1449 N N . ASP A 1 176 ? -8.199 20.802 24.856 1.00 87.56 176 ASP A N 1
ATOM 1450 C CA . ASP A 1 176 ? -8.792 19.722 24.042 1.00 87.56 176 ASP A CA 1
ATOM 1451 C C . ASP A 1 176 ? -9.643 20.246 22.867 1.00 87.56 176 ASP A C 1
ATOM 1453 O O . ASP A 1 176 ? -9.648 19.673 21.777 1.00 87.56 176 ASP A O 1
ATOM 1457 N N . ASN A 1 177 ? -10.347 21.362 23.088 1.00 89.44 177 ASN A N 1
ATOM 1458 C CA . ASN A 1 177 ? -11.252 21.992 22.127 1.00 89.44 177 ASN A CA 1
ATOM 1459 C C . ASN A 1 177 ? -10.587 23.069 21.250 1.00 89.44 177 ASN A C 1
ATOM 1461 O O . ASN A 1 177 ? -11.278 23.774 20.509 1.00 89.44 177 ASN A O 1
ATOM 1465 N N . THR A 1 178 ? -9.267 23.232 21.329 1.00 91.06 178 THR A N 1
ATOM 1466 C CA . THR A 1 178 ? -8.542 24.158 20.460 1.00 91.06 178 THR A CA 1
ATOM 1467 C C . THR A 1 178 ? -8.567 23.641 19.024 1.00 91.06 178 THR A C 1
ATOM 1469 O O . THR A 1 178 ? -8.313 22.463 18.764 1.00 91.06 178 THR A O 1
ATOM 1472 N N . LYS A 1 179 ? -8.879 24.530 18.075 1.00 92.06 179 LYS A N 1
ATOM 1473 C CA . LYS A 1 179 ? -8.870 24.209 16.648 1.00 92.06 179 LYS A CA 1
ATOM 1474 C C . LYS A 1 179 ? -7.449 24.236 16.105 1.00 92.06 179 LYS A C 1
ATOM 1476 O O . LYS A 1 179 ? -6.743 25.236 16.231 1.00 92.06 179 LYS A O 1
ATOM 1481 N N . ILE A 1 180 ? -7.072 23.138 15.466 1.00 92.12 180 ILE A N 1
ATOM 1482 C CA . ILE A 1 180 ? -5.762 22.922 14.868 1.00 92.12 180 ILE A CA 1
ATOM 1483 C C . ILE A 1 180 ? -5.936 22.491 13.409 1.00 92.12 180 ILE A C 1
ATOM 1485 O O . ILE A 1 180 ? -6.901 21.806 13.045 1.00 92.12 180 ILE A O 1
ATOM 1489 N N . TRP A 1 181 ? -5.003 22.911 12.563 1.00 92.44 181 TRP A N 1
ATOM 1490 C CA . TRP A 1 181 ? -4.943 22.537 11.156 1.00 92.44 181 TRP A CA 1
ATOM 1491 C C . TRP A 1 181 ? -3.510 22.225 10.726 1.00 92.44 181 TRP A C 1
ATOM 1493 O O . TRP A 1 181 ? -2.558 22.792 11.251 1.00 92.44 181 TRP A O 1
ATOM 1503 N N . ALA A 1 182 ? -3.365 21.339 9.748 1.00 90.19 182 ALA A N 1
ATOM 1504 C CA . ALA A 1 182 ? -2.115 21.074 9.053 1.00 90.19 182 ALA A CA 1
ATOM 1505 C C . ALA A 1 182 ? -2.404 20.748 7.583 1.00 90.19 182 ALA A C 1
ATOM 1507 O O . ALA A 1 182 ? -3.517 20.342 7.217 1.00 90.19 182 ALA A O 1
ATOM 1508 N N . GLN A 1 183 ? -1.396 20.902 6.724 1.00 84.81 183 GLN A N 1
ATOM 1509 C CA . GLN A 1 183 ? -1.535 20.587 5.304 1.00 84.81 183 GLN A CA 1
ATOM 1510 C C . GLN A 1 183 ? -1.936 19.112 5.110 1.00 84.81 183 GLN A C 1
ATOM 1512 O O . GLN A 1 183 ? -1.377 18.214 5.733 1.00 84.81 183 GLN A O 1
ATOM 1517 N N . GLY A 1 184 ? -2.917 18.866 4.235 1.00 82.56 184 GLY A N 1
ATOM 1518 C CA . GLY A 1 184 ? -3.479 17.531 3.984 1.00 82.56 184 GLY A CA 1
ATOM 1519 C C . GLY A 1 184 ? -4.724 17.201 4.817 1.00 82.56 184 GLY A C 1
ATOM 1520 O O . GLY A 1 184 ? -5.424 16.235 4.515 1.00 82.56 184 GLY A O 1
ATOM 1521 N N . MET A 1 185 ? -5.071 18.029 5.807 1.00 88.31 185 MET A N 1
ATOM 1522 C CA . MET A 1 185 ? -6.357 17.949 6.504 1.00 88.31 185 MET A CA 1
ATOM 1523 C C . MET A 1 185 ? -7.473 18.655 5.718 1.00 88.31 185 MET A C 1
ATOM 1525 O O . MET A 1 185 ? -7.245 19.654 5.042 1.00 88.31 185 MET A O 1
ATOM 1529 N N . GLU A 1 186 ? -8.712 18.177 5.868 1.00 84.12 186 GLU A N 1
ATOM 1530 C CA . GLU A 1 186 ? -9.913 18.753 5.228 1.00 84.12 186 GLU A CA 1
ATOM 1531 C C . GLU A 1 186 ? -10.254 20.176 5.694 1.00 84.12 186 GLU A C 1
ATOM 1533 O O . GLU A 1 186 ? -11.018 20.877 5.038 1.00 84.12 186 GLU A O 1
ATOM 1538 N N . GLY A 1 187 ? -9.726 20.581 6.847 1.00 88.00 187 GLY A N 1
ATOM 1539 C CA . GLY A 1 187 ? -10.025 21.844 7.503 1.00 88.00 187 GLY A CA 1
ATOM 1540 C C . GLY A 1 187 ? -9.653 21.789 8.980 1.00 88.00 187 GLY A C 1
ATOM 1541 O O . GLY A 1 187 ? -9.116 20.783 9.455 1.00 88.00 187 GLY A O 1
ATOM 1542 N N . TRP A 1 188 ? -9.910 22.885 9.686 1.00 90.88 188 TRP A N 1
ATOM 1543 C CA . TRP A 1 188 ? -9.682 23.006 11.123 1.00 90.88 188 TRP A CA 1
ATOM 1544 C C . TRP A 1 188 ? -10.462 21.936 11.893 1.00 90.88 188 TRP A C 1
ATOM 1546 O O . TRP A 1 188 ? -11.676 21.805 11.717 1.00 90.88 188 TRP A O 1
ATOM 1556 N N . LYS A 1 189 ? -9.774 21.181 12.752 1.00 92.25 189 LYS A N 1
ATOM 1557 C CA . LYS A 1 189 ? -10.373 20.163 13.630 1.00 92.25 189 LYS A CA 1
ATOM 1558 C C . LYS A 1 189 ? -9.999 20.432 15.081 1.00 92.25 189 LYS A C 1
ATOM 1560 O O . LYS A 1 189 ? -9.004 21.100 15.344 1.00 92.25 189 LYS A O 1
ATOM 1565 N N . LEU A 1 190 ? -10.798 19.925 16.013 1.00 92.44 190 LEU A N 1
ATOM 1566 C CA . LEU A 1 190 ? -10.449 19.967 17.431 1.00 92.44 190 LEU A CA 1
ATOM 1567 C C . LEU A 1 190 ? -9.225 19.083 17.682 1.00 92.44 190 LEU A C 1
ATOM 1569 O O . LEU A 1 190 ? -9.071 18.047 17.031 1.00 92.44 190 LEU A O 1
ATOM 1573 N N . LEU A 1 191 ? -8.373 19.480 18.626 1.00 90.81 191 LEU A N 1
ATOM 1574 C CA . LEU A 1 191 ? -7.175 18.728 19.004 1.00 90.81 191 LEU A CA 1
ATOM 1575 C C . LEU A 1 191 ? -7.519 17.265 19.334 1.00 90.81 191 LEU A C 1
ATOM 1577 O O . LEU A 1 191 ? -6.864 16.352 18.830 1.00 90.81 191 LEU A O 1
ATOM 1581 N N . GLU A 1 192 ? -8.598 17.034 20.090 1.00 90.12 192 GLU A N 1
ATOM 1582 C CA . GLU A 1 192 ? -9.048 15.684 20.463 1.00 90.12 192 GLU A CA 1
ATOM 1583 C C . GLU A 1 192 ? -9.565 14.825 19.293 1.00 90.12 192 GLU A C 1
ATOM 1585 O O . GLU A 1 192 ? -9.572 13.596 19.388 1.00 90.12 192 GLU A O 1
ATOM 1590 N N . ASP A 1 193 ? -9.957 15.443 18.176 1.00 90.00 193 ASP A N 1
ATOM 1591 C CA . ASP A 1 193 ? -10.453 14.745 16.985 1.00 90.00 193 ASP A CA 1
ATOM 1592 C C . ASP A 1 193 ? -9.329 14.326 16.028 1.00 90.00 193 ASP A C 1
ATOM 1594 O O . ASP A 1 193 ? -9.570 13.558 15.092 1.00 90.00 193 ASP A O 1
ATOM 1598 N N . ILE A 1 194 ? -8.106 14.831 16.223 1.00 91.94 194 ILE A N 1
ATOM 1599 C CA . ILE A 1 194 ? -6.952 14.555 15.362 1.00 91.94 194 ILE A CA 1
ATOM 1600 C C . ILE A 1 194 ? -6.193 13.355 15.940 1.00 91.94 194 ILE A C 1
ATOM 1602 O O . ILE A 1 194 ? -5.535 13.503 16.968 1.00 91.94 194 ILE A O 1
ATOM 1606 N N . PRO A 1 195 ? -6.201 12.169 15.294 1.00 91.12 195 PRO A N 1
ATOM 1607 C CA . PRO A 1 195 ? -5.643 10.959 15.903 1.00 91.12 195 PRO A CA 1
ATOM 1608 C C . PRO A 1 195 ? -4.160 11.063 16.252 1.00 91.12 195 PRO A C 1
ATOM 1610 O O . PRO A 1 195 ? -3.757 10.535 17.280 1.00 91.12 195 PRO A O 1
ATOM 1613 N N . GLN A 1 196 ? -3.367 11.772 15.441 1.00 92.00 196 GLN A N 1
ATOM 1614 C CA . GLN A 1 196 ? -1.967 12.053 15.760 1.00 92.00 196 GLN A CA 1
ATOM 1615 C C . GLN A 1 196 ? -1.848 12.752 17.115 1.00 92.00 196 GLN A C 1
ATOM 1617 O O . GLN A 1 196 ? -1.306 12.173 18.044 1.00 92.00 196 GLN A O 1
ATOM 1622 N N . LEU A 1 197 ? -2.425 13.949 17.248 1.00 91.25 197 LEU A N 1
ATOM 1623 C CA . LEU A 1 197 ? -2.310 14.767 18.459 1.00 91.25 197 LEU A CA 1
ATOM 1624 C C . LEU A 1 197 ? -2.976 14.100 19.664 1.00 91.25 197 LEU A C 1
ATOM 1626 O O . LEU A 1 197 ? -2.422 14.099 20.761 1.00 91.25 197 LEU A O 1
ATOM 1630 N N . LYS A 1 198 ? -4.126 13.456 19.450 1.00 91.31 198 LYS A N 1
ATOM 1631 C CA . LYS A 1 198 ? -4.827 12.697 20.484 1.00 91.31 198 LYS A CA 1
ATOM 1632 C C . LYS A 1 198 ? -3.942 11.616 21.107 1.00 91.31 198 LYS A C 1
ATOM 1634 O O . LYS A 1 198 ? -3.967 11.444 22.319 1.00 91.31 198 LYS A O 1
ATOM 1639 N N . TRP A 1 199 ? -3.181 10.882 20.296 1.00 90.31 199 TRP A N 1
ATOM 1640 C CA . TRP A 1 199 ? -2.386 9.746 20.771 1.00 90.31 199 TRP A CA 1
ATOM 1641 C C . TRP A 1 199 ? -0.916 10.076 21.064 1.00 90.31 199 TRP A C 1
ATOM 1643 O O . TRP A 1 199 ? -0.186 9.170 21.464 1.00 90.31 199 TRP A O 1
ATOM 1653 N N . THR A 1 200 ? -0.498 11.336 20.893 1.00 86.31 200 THR A N 1
ATOM 1654 C CA . THR A 1 200 ? 0.860 11.813 21.221 1.00 86.31 200 THR A CA 1
ATOM 1655 C C . THR A 1 200 ? 0.910 12.905 22.294 1.00 86.31 200 THR A C 1
ATOM 1657 O O . THR A 1 200 ? 1.971 13.110 22.880 1.00 86.31 200 THR A O 1
ATOM 1660 N N . ILE A 1 201 ? -0.179 13.662 22.488 1.00 85.12 201 ILE A N 1
ATOM 1661 C CA . ILE A 1 201 ? -0.265 14.781 23.448 1.00 85.12 201 ILE A CA 1
ATOM 1662 C C . ILE A 1 201 ? -1.262 14.468 24.569 1.00 85.12 201 ILE A C 1
ATOM 1664 O O . ILE A 1 201 ? -0.950 14.669 25.737 1.00 85.12 201 ILE A O 1
ATOM 1668 N N . LEU A 1 202 ? -2.466 13.995 24.222 1.00 83.38 202 LEU A N 1
ATOM 1669 C CA . LEU A 1 202 ? -3.539 13.730 25.195 1.00 83.38 202 LEU A CA 1
ATOM 1670 C C . LEU A 1 202 ? -3.487 12.321 25.796 1.00 83.38 202 LEU A C 1
ATOM 1672 O O . LEU A 1 202 ? -4.365 11.937 26.574 1.00 83.38 202 LEU A O 1
ATOM 1676 N N . ASP A 1 203 ? -2.538 11.501 25.363 1.00 77.69 203 ASP A N 1
ATOM 1677 C CA . ASP A 1 203 ? -2.562 10.078 25.614 1.00 77.69 203 ASP A CA 1
ATOM 1678 C C . ASP A 1 203 ? -2.298 9.746 27.082 1.00 77.69 203 ASP A C 1
ATOM 1680 O O . ASP A 1 203 ? -1.373 10.241 27.719 1.00 77.69 203 ASP A O 1
ATOM 1684 N N . THR A 1 204 ? -3.117 8.846 27.624 1.00 74.06 204 THR A N 1
ATOM 1685 C CA . THR A 1 204 ? -2.954 8.354 28.993 1.00 74.06 204 THR A CA 1
ATOM 1686 C C . THR A 1 204 ? -2.955 6.829 29.041 1.00 74.06 204 THR A C 1
ATOM 1688 O O . THR A 1 204 ? -3.580 6.143 28.224 1.00 74.06 204 THR A O 1
ATOM 1691 N N . GLY A 1 205 ? -2.246 6.287 30.032 1.00 72.69 205 GLY A N 1
ATOM 1692 C CA . GLY A 1 205 ? -2.190 4.855 30.314 1.00 72.69 205 GLY A CA 1
ATOM 1693 C C . GLY A 1 205 ? -1.195 4.062 29.463 1.00 72.69 205 GLY A C 1
ATOM 1694 O O . GLY A 1 205 ? -0.579 4.555 28.521 1.00 72.69 205 GLY A O 1
ATOM 1695 N N . ILE A 1 206 ? -1.034 2.792 29.833 1.00 79.81 206 ILE A N 1
ATOM 1696 C CA . ILE A 1 206 ? -0.094 1.867 29.196 1.00 79.81 206 ILE A CA 1
ATOM 1697 C C . ILE A 1 206 ? -0.763 1.266 27.955 1.00 79.81 206 ILE A C 1
ATOM 1699 O O . ILE A 1 206 ? -1.882 0.754 28.029 1.00 79.81 206 ILE A O 1
ATOM 1703 N N . SER A 1 207 ? -0.082 1.349 26.813 1.00 83.81 207 SER A N 1
ATOM 1704 C CA . SER A 1 207 ? -0.520 0.729 25.558 1.00 83.81 207 SER A CA 1
ATOM 1705 C C . SER A 1 207 ? -0.243 -0.771 25.586 1.00 83.81 207 SER A C 1
ATOM 1707 O O . SER A 1 207 ? 0.831 -1.180 26.027 1.00 83.81 207 SER A O 1
ATOM 1709 N N . VAL A 1 208 ? -1.176 -1.585 25.090 1.00 84.69 208 VAL A N 1
ATOM 1710 C CA . VAL A 1 208 ? -0.918 -3.016 24.832 1.00 84.69 208 VAL A CA 1
ATOM 1711 C C . VAL A 1 208 ? -0.343 -3.181 23.429 1.00 84.69 208 VAL A C 1
ATOM 1713 O O . VAL A 1 208 ? 0.551 -3.994 23.213 1.00 84.69 208 VAL A O 1
ATOM 1716 N N . LEU A 1 209 ? -0.842 -2.383 22.486 1.00 88.06 209 LEU A N 1
ATOM 1717 C CA . LEU A 1 209 ? -0.382 -2.347 21.105 1.00 88.06 209 LEU A CA 1
ATOM 1718 C C . LEU A 1 209 ? 0.596 -1.187 20.922 1.00 88.06 209 LEU A C 1
ATOM 1720 O O . LEU A 1 209 ? 0.297 -0.057 21.316 1.00 88.06 209 LEU A O 1
ATOM 1724 N N . ASN A 1 210 ? 1.740 -1.434 20.286 1.00 90.88 210 ASN A N 1
ATOM 1725 C CA . ASN A 1 210 ? 2.545 -0.342 19.731 1.00 90.88 210 ASN A CA 1
ATOM 1726 C C . ASN A 1 210 ? 1.886 0.209 18.448 1.00 90.88 210 ASN A C 1
ATOM 1728 O O . ASN A 1 210 ? 0.883 -0.319 17.956 1.00 90.88 210 ASN A O 1
ATOM 1732 N N . GLU A 1 211 ? 2.451 1.268 17.873 1.00 92.44 211 GLU A N 1
ATOM 1733 C CA . GLU A 1 211 ? 1.897 1.928 16.687 1.00 92.44 211 GLU A CA 1
ATOM 1734 C C . GLU A 1 211 ? 1.877 1.011 15.449 1.00 92.44 211 GLU A C 1
ATOM 1736 O O . GLU A 1 211 ? 0.973 1.117 14.617 1.00 92.44 211 GLU A O 1
ATOM 1741 N N . SER A 1 212 ? 2.838 0.082 15.323 1.00 93.44 212 SER A N 1
ATOM 1742 C CA . SER A 1 212 ? 2.822 -0.920 14.245 1.00 93.44 212 SER A CA 1
ATOM 1743 C C . SER A 1 212 ? 1.685 -1.923 14.424 1.00 93.44 212 SER A C 1
ATOM 1745 O O . SER A 1 212 ? 0.982 -2.218 13.459 1.00 93.44 212 SER A O 1
ATOM 1747 N N . ASP A 1 213 ? 1.505 -2.450 15.633 1.00 94.94 213 ASP A N 1
ATOM 1748 C CA . ASP A 1 213 ? 0.483 -3.452 15.936 1.00 94.94 213 ASP A CA 1
ATOM 1749 C C . ASP A 1 213 ? -0.921 -2.859 15.793 1.00 94.94 213 ASP A C 1
ATOM 1751 O O . ASP A 1 213 ? -1.812 -3.491 15.220 1.00 94.94 213 ASP A O 1
ATOM 1755 N N . LEU A 1 214 ? -1.096 -1.598 16.197 1.00 95.62 214 LEU A N 1
ATOM 1756 C CA . LEU A 1 214 ? -2.322 -0.834 15.970 1.00 95.62 214 LEU A CA 1
ATOM 1757 C C . LEU A 1 214 ? -2.665 -0.738 14.474 1.00 95.62 214 LEU A C 1
ATOM 1759 O O . LEU A 1 214 ? -3.814 -0.961 14.070 1.00 95.62 214 LEU A O 1
ATOM 1763 N N . ALA A 1 215 ? -1.669 -0.440 13.635 1.00 97.25 215 ALA A N 1
ATOM 1764 C CA . ALA A 1 215 ? -1.846 -0.396 12.189 1.00 97.25 215 ALA A CA 1
ATOM 1765 C C . ALA A 1 215 ? -2.136 -1.779 11.599 1.00 97.25 215 ALA A C 1
ATOM 1767 O O . ALA A 1 215 ? -2.997 -1.893 10.731 1.00 97.25 215 ALA A O 1
ATOM 1768 N N . ILE A 1 216 ? -1.482 -2.832 12.092 1.00 97.81 216 ILE A N 1
ATOM 1769 C CA . ILE A 1 216 ? -1.722 -4.221 11.677 1.00 97.81 216 ILE A CA 1
ATOM 1770 C C . ILE A 1 216 ? -3.172 -4.630 11.952 1.00 97.81 216 ILE A C 1
ATOM 1772 O O . ILE A 1 216 ? -3.850 -5.103 11.040 1.00 97.81 216 ILE A O 1
ATOM 1776 N N . VAL A 1 217 ? -3.672 -4.398 13.170 1.00 98.12 217 VAL A N 1
ATOM 1777 C CA . VAL A 1 217 ? -5.062 -4.703 13.548 1.00 98.12 217 VAL A CA 1
ATOM 1778 C C . VAL A 1 217 ? -6.046 -3.905 12.688 1.00 98.12 217 VAL A C 1
ATOM 1780 O O . VAL A 1 217 ? -7.029 -4.460 12.196 1.00 98.12 217 VAL A O 1
ATOM 1783 N N . SER A 1 218 ? -5.757 -2.623 12.449 1.00 98.44 218 SER A N 1
ATOM 1784 C CA . SER A 1 218 ? -6.586 -1.766 11.594 1.00 98.44 218 SER A CA 1
ATOM 1785 C C . SER A 1 218 ? -6.630 -2.281 10.151 1.00 98.44 218 SER A C 1
ATOM 1787 O O . SER A 1 218 ? -7.711 -2.446 9.585 1.00 98.44 218 SER A O 1
ATOM 1789 N N . LEU A 1 219 ? -5.473 -2.603 9.567 1.00 98.62 219 LEU A N 1
ATOM 1790 C CA . LEU A 1 219 ? -5.356 -3.143 8.211 1.00 98.62 219 LEU A CA 1
ATOM 1791 C C . LEU A 1 219 ? -6.037 -4.510 8.070 1.00 98.62 219 LEU A C 1
ATOM 1793 O O . LEU A 1 219 ? -6.675 -4.747 7.045 1.00 98.62 219 LEU A O 1
ATOM 1797 N N . ASP A 1 220 ? -5.967 -5.381 9.082 1.00 98.50 220 ASP A N 1
ATOM 1798 C CA . ASP A 1 220 ? -6.678 -6.668 9.089 1.00 98.50 220 ASP A CA 1
ATOM 1799 C C . ASP A 1 220 ? -8.196 -6.460 8.924 1.00 98.50 220 ASP A C 1
ATOM 1801 O O . ASP A 1 220 ? -8.825 -7.126 8.096 1.00 98.50 220 ASP A O 1
ATOM 1805 N N . ILE A 1 221 ? -8.781 -5.488 9.641 1.00 98.44 221 ILE A N 1
ATOM 1806 C CA . ILE A 1 221 ? -10.208 -5.135 9.516 1.00 98.44 221 ILE A CA 1
ATOM 1807 C C . ILE A 1 221 ? -10.523 -4.602 8.113 1.00 98.44 221 ILE A C 1
ATOM 1809 O O . ILE A 1 221 ? -11.540 -4.984 7.521 1.00 98.44 221 ILE A O 1
ATOM 1813 N N . LEU A 1 222 ? -9.669 -3.727 7.565 1.00 98.50 222 LEU A N 1
ATOM 1814 C CA . LEU A 1 222 ? -9.849 -3.168 6.220 1.00 98.50 222 LEU A CA 1
ATOM 1815 C C . LEU A 1 222 ? -9.825 -4.272 5.152 1.00 98.50 222 LEU A C 1
ATOM 1817 O O . LEU A 1 222 ? -10.730 -4.342 4.317 1.00 98.50 222 LEU A O 1
ATOM 1821 N N . ILE A 1 223 ? -8.836 -5.168 5.213 1.00 98.31 223 ILE A N 1
ATOM 1822 C CA . ILE A 1 223 ? -8.690 -6.302 4.289 1.00 98.31 223 ILE A CA 1
ATOM 1823 C C . ILE A 1 223 ? -9.908 -7.215 4.383 1.00 98.31 223 ILE A C 1
ATOM 1825 O O . ILE A 1 223 ? -10.499 -7.553 3.356 1.00 98.31 223 ILE A O 1
ATOM 1829 N N . GLN A 1 224 ? -10.313 -7.589 5.598 1.00 97.31 224 GLN A N 1
ATOM 1830 C CA . GLN A 1 224 ? -11.469 -8.456 5.809 1.00 97.31 224 GLN A CA 1
ATOM 1831 C C . GLN A 1 224 ? -12.752 -7.824 5.250 1.00 97.31 224 GLN A C 1
ATOM 1833 O O . GLN A 1 224 ? -13.528 -8.478 4.548 1.00 97.31 224 GLN A O 1
ATOM 1838 N N . SER A 1 225 ? -12.932 -6.521 5.475 1.00 96.88 225 SER A N 1
ATOM 1839 C CA . SER A 1 225 ? -14.055 -5.750 4.934 1.00 96.88 225 SER A CA 1
ATOM 1840 C C . SER A 1 225 ? -14.043 -5.689 3.404 1.00 96.88 225 SER A C 1
ATOM 1842 O O . SER A 1 225 ? -15.105 -5.699 2.785 1.00 96.88 225 SER A O 1
ATOM 1844 N N . CYS A 1 226 ? -12.876 -5.647 2.758 1.00 96.38 226 CYS A N 1
ATOM 1845 C CA . CYS A 1 226 ? -12.773 -5.712 1.299 1.00 96.38 226 CYS A CA 1
ATOM 1846 C C . CYS A 1 226 ? -13.041 -7.119 0.746 1.00 96.38 226 CYS A C 1
ATOM 1848 O O . CYS A 1 226 ? -13.748 -7.236 -0.256 1.00 96.38 226 CYS A O 1
ATOM 1850 N N . LYS A 1 227 ? -12.544 -8.172 1.407 1.00 95.62 227 LYS A N 1
ATOM 1851 C CA . LYS A 1 227 ? -12.709 -9.572 0.973 1.00 95.62 227 LYS A CA 1
ATOM 1852 C C . LYS A 1 227 ? -14.170 -10.025 0.949 1.00 95.62 227 LYS A C 1
ATOM 1854 O O . LYS A 1 227 ? -14.563 -10.776 0.063 1.00 95.62 227 LYS A O 1
ATOM 1859 N N . PHE A 1 228 ? -15.001 -9.545 1.876 1.00 95.38 228 PHE A N 1
ATOM 1860 C CA . PHE A 1 228 ? -16.430 -9.887 1.899 1.00 95.38 228 PHE A CA 1
ATOM 1861 C C . PHE A 1 228 ? -17.251 -9.329 0.735 1.00 95.38 228 PHE A C 1
ATOM 1863 O O . PHE A 1 228 ? -18.355 -9.825 0.471 1.00 95.38 228 PHE A O 1
ATOM 1870 N N . PHE A 1 229 ? -16.746 -8.286 0.075 1.00 94.19 229 PHE A N 1
ATOM 1871 C CA . PHE A 1 229 ? -17.428 -7.594 -1.012 1.00 94.19 229 PHE A CA 1
ATOM 1872 C C . PHE A 1 229 ? -16.486 -7.508 -2.228 1.00 94.19 229 PHE A C 1
ATOM 1874 O O . PHE A 1 229 ? -15.855 -6.468 -2.447 1.00 94.19 229 PHE A O 1
ATOM 1881 N N . PRO A 1 230 ? -16.349 -8.607 -3.000 1.00 91.50 230 PRO A N 1
ATOM 1882 C CA . PRO A 1 230 ? -15.477 -8.658 -4.173 1.00 91.50 230 PRO A CA 1
ATOM 1883 C C . PRO A 1 230 ? -15.966 -7.727 -5.295 1.00 91.50 230 PRO A C 1
ATOM 1885 O O . PRO A 1 230 ? -17.106 -7.270 -5.292 1.00 91.50 230 PRO A O 1
ATOM 1888 N N . ASN A 1 231 ? -15.086 -7.436 -6.261 1.00 88.81 231 ASN A N 1
ATOM 1889 C CA . ASN A 1 231 ? -15.405 -6.570 -7.415 1.00 88.81 231 ASN A CA 1
ATOM 1890 C C . ASN A 1 231 ? -16.002 -7.336 -8.591 1.00 88.81 231 ASN A C 1
ATOM 1892 O O . ASN A 1 231 ? -16.492 -6.732 -9.539 1.00 88.81 231 ASN A O 1
ATOM 1896 N N . ILE A 1 232 ? -15.930 -8.659 -8.524 1.00 88.31 232 ILE A N 1
ATOM 1897 C CA . ILE A 1 232 ? -16.365 -9.585 -9.551 1.00 88.31 232 ILE A CA 1
ATOM 1898 C C . ILE A 1 232 ? -17.318 -10.560 -8.861 1.00 88.31 232 ILE A C 1
ATOM 1900 O O . ILE A 1 232 ? -17.052 -10.978 -7.732 1.00 88.31 232 ILE A O 1
ATOM 1904 N N . ASN A 1 233 ? -18.451 -10.852 -9.492 1.00 87.19 233 ASN A N 1
ATOM 1905 C CA . ASN A 1 233 ? -19.403 -11.835 -8.979 1.00 87.19 233 ASN A CA 1
ATOM 1906 C C . ASN A 1 233 ? -18.980 -13.273 -9.345 1.00 87.19 233 ASN A C 1
ATOM 1908 O O . ASN A 1 233 ? -18.022 -13.486 -10.087 1.00 87.19 233 ASN A O 1
ATOM 1912 N N . ASP A 1 234 ? -19.739 -14.265 -8.878 1.00 86.81 234 ASP A N 1
ATOM 1913 C CA . ASP A 1 234 ? -19.463 -15.686 -9.149 1.00 86.81 234 ASP A CA 1
ATOM 1914 C C . ASP A 1 234 ? -19.532 -16.050 -10.649 1.00 86.81 234 ASP A C 1
ATOM 1916 O O . ASP A 1 234 ? -19.008 -17.075 -11.073 1.00 86.81 234 ASP A O 1
ATOM 1920 N N . GLN A 1 235 ? -20.136 -15.189 -11.475 1.00 87.00 235 GLN A N 1
ATOM 1921 C CA . GLN A 1 235 ? -20.236 -15.330 -12.933 1.00 87.00 235 GLN A CA 1
ATOM 1922 C C . GLN A 1 235 ? -19.118 -14.586 -13.685 1.00 87.00 235 GLN A C 1
ATOM 1924 O O . GLN A 1 235 ? -19.212 -14.387 -14.893 1.00 87.00 235 GLN A O 1
ATOM 1929 N N . SER A 1 236 ? -18.058 -14.156 -12.992 1.00 86.44 236 SER A N 1
ATOM 1930 C CA . SER A 1 236 ? -16.944 -13.382 -13.566 1.00 86.44 236 SER A CA 1
ATOM 1931 C C . SER A 1 236 ? -17.329 -12.009 -14.150 1.00 86.44 236 SER A C 1
ATOM 1933 O O . SER A 1 236 ? -16.552 -11.410 -14.893 1.00 86.44 236 SER A O 1
ATOM 1935 N N . ALA A 1 237 ? -18.497 -11.465 -13.799 1.00 88.38 237 ALA A N 1
ATOM 1936 C CA . ALA A 1 237 ? -18.938 -10.138 -14.220 1.00 88.38 237 ALA A CA 1
ATOM 1937 C C . ALA A 1 237 ? -18.535 -9.059 -13.202 1.00 88.38 237 ALA A C 1
ATOM 1939 O O . ALA A 1 237 ? -18.617 -9.254 -11.986 1.00 88.38 237 ALA A O 1
ATOM 1940 N N . ILE A 1 238 ? -18.130 -7.891 -13.710 1.00 89.62 238 ILE A N 1
ATOM 1941 C CA . ILE A 1 238 ? -17.726 -6.739 -12.897 1.00 89.62 238 ILE A CA 1
ATOM 1942 C C . ILE A 1 238 ? -18.955 -6.150 -12.197 1.00 89.62 238 ILE A C 1
ATOM 1944 O O . ILE A 1 238 ? -19.929 -5.759 -12.840 1.00 89.62 238 ILE A O 1
ATOM 1948 N N . ILE A 1 239 ? -18.889 -6.022 -10.874 1.00 88.81 239 ILE A N 1
ATOM 1949 C CA . ILE A 1 239 ? -19.952 -5.439 -10.056 1.00 88.81 239 ILE A CA 1
ATOM 1950 C C . ILE A 1 239 ? -19.885 -3.910 -10.149 1.00 88.81 239 ILE A C 1
ATOM 1952 O O . ILE A 1 239 ? -18.877 -3.285 -9.804 1.00 88.81 239 ILE A O 1
ATOM 1956 N N . ARG A 1 240 ? -20.984 -3.292 -10.597 1.00 89.00 240 ARG A N 1
ATOM 1957 C CA . ARG A 1 240 ? -21.158 -1.835 -10.657 1.00 89.00 240 ARG A CA 1
ATOM 1958 C C . ARG A 1 240 ? -22.447 -1.427 -9.921 1.00 89.00 240 ARG A C 1
ATOM 1960 O O . ARG A 1 240 ? -23.478 -2.049 -10.160 1.00 89.00 240 ARG A O 1
ATOM 1967 N N . PRO A 1 241 ? -22.418 -0.392 -9.056 1.00 88.69 241 PRO A N 1
ATOM 1968 C CA . PRO A 1 241 ? -21.246 0.390 -8.648 1.00 88.69 241 PRO A CA 1
ATOM 1969 C C . PRO A 1 241 ? -20.250 -0.436 -7.813 1.00 88.69 241 PRO A C 1
ATOM 1971 O O . PRO A 1 241 ? -20.623 -1.430 -7.198 1.00 88.69 241 PRO A O 1
ATOM 1974 N N . LEU A 1 242 ? -18.984 0.003 -7.775 1.00 91.88 242 LEU A N 1
ATOM 1975 C CA . LEU A 1 242 ? -17.929 -0.631 -6.972 1.00 91.88 242 LEU A CA 1
ATOM 1976 C C . LEU A 1 242 ? -18.386 -0.773 -5.498 1.00 91.88 242 LEU A C 1
ATOM 1978 O O . LEU A 1 242 ? -19.040 0.146 -4.979 1.00 91.88 242 LEU A O 1
ATOM 1982 N N . PRO A 1 243 ? -18.050 -1.871 -4.792 1.00 94.06 243 PRO A N 1
ATOM 1983 C CA . PRO A 1 243 ? -18.397 -2.051 -3.385 1.00 94.06 243 PRO A CA 1
ATOM 1984 C C . PRO A 1 243 ? -18.072 -0.830 -2.518 1.00 94.06 243 PRO A C 1
ATOM 1986 O O . PRO A 1 243 ? -17.043 -0.174 -2.696 1.00 94.06 243 PRO A O 1
ATOM 1989 N N . ARG A 1 244 ? -18.961 -0.507 -1.566 1.00 94.94 244 ARG A N 1
ATOM 1990 C CA . ARG A 1 244 ? -18.854 0.715 -0.745 1.00 94.94 244 ARG A CA 1
ATOM 1991 C C . ARG A 1 244 ? -17.527 0.797 0.018 1.00 94.94 244 ARG A C 1
ATOM 1993 O O . ARG A 1 244 ? -16.947 1.876 0.041 1.00 94.94 244 ARG A O 1
ATOM 2000 N N . SER A 1 245 ? -17.024 -0.325 0.544 1.00 95.50 245 SER A N 1
ATOM 2001 C CA . SER A 1 245 ? -15.714 -0.395 1.210 1.00 95.50 245 SER A CA 1
ATOM 2002 C C . SER A 1 245 ? -14.590 0.110 0.309 1.00 95.50 245 SER A C 1
ATOM 2004 O O . SER A 1 245 ? -13.833 0.999 0.682 1.00 95.50 245 SER A O 1
ATOM 2006 N N . LYS A 1 246 ? -14.522 -0.395 -0.923 1.00 95.81 246 LYS A N 1
ATOM 2007 C CA . LYS A 1 246 ? -13.476 -0.033 -1.883 1.00 95.81 246 LYS A CA 1
ATOM 2008 C C . LYS A 1 246 ? -13.658 1.382 -2.423 1.00 95.81 246 LYS A C 1
ATOM 2010 O O . LYS A 1 246 ? -12.661 2.065 -2.625 1.00 95.81 246 LYS A O 1
ATOM 2015 N N . ARG A 1 247 ? -14.897 1.868 -2.584 1.00 95.25 247 ARG A N 1
ATOM 2016 C CA . ARG A 1 247 ? -15.164 3.284 -2.913 1.00 95.25 247 ARG A CA 1
ATOM 2017 C C . ARG A 1 247 ? -14.663 4.237 -1.828 1.00 95.25 247 ARG A C 1
ATOM 2019 O O . ARG A 1 247 ? -13.984 5.198 -2.167 1.00 95.25 247 ARG A O 1
ATOM 2026 N N . GLN A 1 248 ? -14.957 3.961 -0.553 1.00 95.62 248 GLN A N 1
ATOM 2027 C CA . GLN A 1 248 ? -14.458 4.760 0.576 1.00 95.62 248 GLN A CA 1
ATOM 2028 C C . GLN A 1 248 ? -12.925 4.760 0.610 1.00 95.62 248 GLN A C 1
ATOM 2030 O O . GLN A 1 248 ? -12.314 5.825 0.629 1.00 95.62 248 GLN A O 1
ATOM 2035 N N . LEU A 1 249 ? -12.305 3.580 0.514 1.00 97.25 249 LEU A N 1
ATOM 2036 C CA . LEU A 1 249 ? -10.846 3.451 0.572 1.00 97.25 249 LEU A CA 1
ATOM 2037 C C . LEU A 1 249 ? -10.118 4.010 -0.661 1.00 97.25 249 LEU A C 1
ATOM 2039 O O . LEU A 1 249 ? -8.942 4.336 -0.557 1.00 97.25 249 LEU A O 1
ATOM 2043 N N . SER A 1 250 ? -10.796 4.155 -1.805 1.00 96.38 250 SER A N 1
ATOM 2044 C CA . SER A 1 250 ? -10.227 4.772 -3.019 1.00 96.38 250 SER A CA 1
ATOM 2045 C C . SER A 1 250 ? -10.279 6.302 -3.005 1.00 96.38 250 SER A C 1
ATOM 2047 O O . SER A 1 250 ? -9.741 6.933 -3.910 1.00 96.38 250 SER A O 1
ATOM 2049 N N . ASN A 1 251 ? -10.945 6.909 -2.021 1.00 93.31 251 ASN A N 1
ATOM 2050 C CA . ASN A 1 251 ? -11.056 8.360 -1.927 1.00 93.31 251 ASN A CA 1
ATOM 2051 C C . ASN A 1 251 ? -9.717 9.003 -1.515 1.00 93.31 251 ASN A C 1
ATOM 2053 O O . ASN A 1 251 ? -8.882 8.364 -0.870 1.00 93.31 251 ASN A O 1
ATOM 2057 N N . PHE A 1 252 ? -9.543 10.296 -1.805 1.00 91.00 252 PHE A N 1
ATOM 2058 C CA . PHE A 1 252 ? -8.336 11.071 -1.487 1.00 91.00 252 PHE A CA 1
ATOM 2059 C C . PHE A 1 252 ? -7.998 11.094 0.013 1.00 91.00 252 PHE A C 1
ATOM 2061 O O . PHE A 1 252 ? -6.843 11.259 0.382 1.00 91.00 252 PHE A O 1
ATOM 2068 N N . ARG A 1 253 ? -9.000 10.893 0.880 1.00 90.56 253 ARG A N 1
ATOM 2069 C CA . ARG A 1 253 ? -8.854 10.830 2.345 1.00 90.56 253 ARG A CA 1
ATOM 2070 C C . ARG A 1 253 ? -8.261 9.515 2.846 1.00 90.56 253 ARG A C 1
ATOM 2072 O O . ARG A 1 253 ? -7.916 9.421 4.015 1.00 90.56 253 ARG A O 1
ATOM 2079 N N . CYS A 1 254 ? -8.201 8.488 2.000 1.00 96.19 254 CYS A N 1
ATOM 2080 C CA . CYS A 1 254 ? -7.768 7.152 2.397 1.00 96.19 254 CYS A CA 1
ATOM 2081 C C . CYS A 1 254 ? -6.619 6.656 1.526 1.00 96.19 254 CYS A C 1
ATOM 2083 O O . CYS A 1 254 ? -5.565 6.306 2.052 1.00 96.19 254 CYS A O 1
ATOM 2085 N N . LEU A 1 255 ? -6.798 6.643 0.203 1.00 97.38 255 LEU A N 1
ATOM 2086 C CA . LEU A 1 255 ? -5.886 5.967 -0.715 1.00 97.38 255 LEU A CA 1
ATOM 2087 C C . LEU A 1 255 ? -4.429 6.458 -0.623 1.00 97.38 255 LEU A C 1
ATOM 2089 O O . LEU A 1 255 ? -3.546 5.601 -0.525 1.00 97.38 255 LEU A O 1
ATOM 2093 N N . PRO A 1 256 ? -4.135 7.776 -0.594 1.00 96.44 256 PRO A N 1
ATOM 2094 C CA . PRO A 1 256 ? -2.761 8.252 -0.444 1.00 96.44 256 PRO A CA 1
ATOM 2095 C C . PRO A 1 256 ? -2.136 7.807 0.878 1.00 96.44 256 PRO A C 1
ATOM 2097 O O . PRO A 1 256 ? -1.011 7.321 0.891 1.00 96.44 256 PRO A O 1
ATOM 2100 N N . HIS A 1 257 ? -2.886 7.877 1.979 1.00 96.88 257 HIS A N 1
ATOM 2101 C CA . HIS A 1 257 ? -2.401 7.461 3.294 1.00 96.88 257 HIS A CA 1
ATOM 2102 C C . HIS A 1 257 ? -2.156 5.951 3.376 1.00 96.88 257 HIS A C 1
ATOM 2104 O O . HIS A 1 257 ? -1.142 5.535 3.927 1.00 96.88 257 HIS A O 1
ATOM 2110 N N . ILE A 1 258 ? -3.018 5.131 2.762 1.00 98.25 258 ILE A N 1
ATOM 2111 C CA . ILE A 1 258 ? -2.796 3.681 2.638 1.00 98.25 258 ILE A CA 1
ATOM 2112 C C . ILE A 1 258 ? -1.506 3.407 1.858 1.00 98.25 258 ILE A C 1
ATOM 2114 O O . ILE A 1 258 ? -0.707 2.579 2.282 1.00 98.25 258 ILE A O 1
ATOM 2118 N N . CYS A 1 259 ? -1.273 4.112 0.744 1.00 97.62 259 CYS A N 1
ATOM 2119 C CA . CYS A 1 259 ? -0.039 3.965 -0.034 1.00 97.62 259 CYS A CA 1
ATOM 2120 C C . CYS A 1 259 ? 1.189 4.400 0.779 1.00 97.62 259 CYS A C 1
ATOM 2122 O O . CYS A 1 259 ? 2.205 3.712 0.774 1.00 97.62 259 CYS A O 1
ATOM 2124 N N . GLN A 1 260 ? 1.093 5.507 1.514 1.00 95.88 260 GLN A N 1
ATOM 2125 C CA . GLN A 1 260 ? 2.187 6.050 2.323 1.00 95.88 260 GLN A CA 1
ATOM 2126 C C . GLN A 1 260 ? 2.635 5.103 3.440 1.00 95.88 260 GLN A C 1
ATOM 2128 O O . GLN A 1 260 ? 3.821 5.100 3.759 1.00 95.88 260 GLN A O 1
ATOM 2133 N N . LEU A 1 261 ? 1.764 4.224 3.957 1.00 96.19 261 LEU A N 1
ATOM 2134 C CA . LEU A 1 261 ? 2.154 3.184 4.923 1.00 96.19 261 LEU A CA 1
ATOM 2135 C C . LEU A 1 261 ? 3.268 2.260 4.409 1.00 96.19 261 LEU A C 1
ATOM 2137 O O . LEU A 1 261 ? 3.973 1.652 5.214 1.00 96.19 261 LEU A O 1
ATOM 2141 N N . LEU A 1 262 ? 3.483 2.166 3.095 1.00 95.31 262 LEU A N 1
ATOM 2142 C CA . LEU A 1 262 ? 4.612 1.432 2.516 1.00 95.31 262 LEU A CA 1
ATOM 2143 C C . LEU A 1 262 ? 5.972 2.017 2.943 1.00 95.31 262 LEU A C 1
ATOM 2145 O O . LEU A 1 262 ? 6.926 1.267 3.139 1.00 95.31 262 LEU A O 1
ATOM 2149 N N . LEU A 1 263 ? 6.036 3.327 3.209 1.00 92.31 263 LEU A N 1
ATOM 2150 C CA . LEU A 1 263 ? 7.224 4.029 3.717 1.00 92.31 263 LEU A CA 1
ATOM 2151 C C . LEU A 1 263 ? 7.529 3.732 5.195 1.00 92.31 263 LEU A C 1
ATOM 2153 O O . LEU A 1 263 ? 8.491 4.251 5.758 1.00 92.31 263 LEU A O 1
ATOM 2157 N N . THR A 1 264 ? 6.723 2.892 5.853 1.00 90.44 264 THR A N 1
ATOM 2158 C CA . THR A 1 264 ? 7.094 2.318 7.152 1.00 90.44 264 THR A CA 1
ATOM 2159 C C . THR A 1 264 ? 8.220 1.288 7.015 1.00 90.44 264 THR A C 1
ATOM 2161 O O . THR A 1 264 ? 8.925 1.039 7.995 1.00 90.44 264 THR A O 1
ATOM 2164 N N . PHE A 1 265 ? 8.361 0.672 5.831 1.00 89.38 265 PHE A N 1
ATOM 2165 C CA . PHE A 1 265 ? 9.236 -0.471 5.528 1.00 89.38 265 PHE A CA 1
ATOM 2166 C C . PHE A 1 265 ? 9.079 -1.665 6.481 1.00 89.38 265 PHE A C 1
ATOM 2168 O O . PHE A 1 265 ? 9.910 -2.569 6.500 1.00 89.38 265 PHE A O 1
ATOM 2175 N N . HIS A 1 266 ? 7.999 -1.702 7.264 1.00 91.12 266 HIS A N 1
ATOM 2176 C CA . HIS A 1 266 ? 7.745 -2.768 8.221 1.00 91.12 266 HIS A CA 1
ATOM 2177 C C . HIS A 1 266 ? 7.086 -3.953 7.502 1.00 91.12 266 HIS A C 1
ATOM 2179 O O . HIS A 1 266 ? 5.960 -3.789 7.019 1.00 91.12 266 HIS A O 1
ATOM 2185 N N . PRO A 1 267 ? 7.720 -5.143 7.432 1.00 93.31 267 PRO A N 1
ATOM 2186 C CA . PRO A 1 267 ? 7.219 -6.250 6.613 1.00 93.31 267 PRO A CA 1
ATOM 2187 C C . PRO A 1 267 ? 5.749 -6.623 6.850 1.00 93.31 267 PRO A C 1
ATOM 2189 O O . PRO A 1 267 ? 5.008 -6.697 5.868 1.00 93.31 267 PRO A O 1
ATOM 2192 N N . PRO A 1 268 ? 5.265 -6.750 8.105 1.00 95.00 268 PRO A N 1
ATOM 2193 C CA . PRO A 1 268 ? 3.859 -7.059 8.364 1.00 95.00 268 PRO A CA 1
ATOM 2194 C C . PRO A 1 268 ? 2.867 -5.998 7.864 1.00 95.00 268 PRO A C 1
ATOM 2196 O O . PRO A 1 268 ? 1.736 -6.345 7.518 1.00 95.00 268 PRO A O 1
ATOM 2199 N N . ILE A 1 269 ? 3.260 -4.717 7.844 1.00 96.38 269 ILE A N 1
ATOM 2200 C CA . ILE A 1 269 ? 2.421 -3.610 7.352 1.00 96.38 269 ILE A CA 1
ATOM 2201 C C . ILE A 1 269 ? 2.450 -3.592 5.828 1.00 96.38 269 ILE A C 1
ATOM 2203 O O . ILE A 1 269 ? 1.393 -3.580 5.202 1.00 96.38 269 ILE A O 1
ATOM 2207 N N . VAL A 1 270 ? 3.642 -3.639 5.230 1.00 96.38 270 VAL A N 1
ATOM 2208 C CA . VAL A 1 270 ? 3.831 -3.594 3.773 1.00 96.38 270 VAL A CA 1
ATOM 2209 C C . VAL A 1 270 ? 3.083 -4.732 3.082 1.00 96.38 270 VAL A C 1
ATOM 2211 O O . VAL A 1 270 ? 2.399 -4.504 2.082 1.00 96.38 270 VAL A O 1
ATOM 2214 N N . GLU A 1 271 ? 3.141 -5.939 3.640 1.00 96.50 271 GLU A N 1
ATOM 2215 C CA . GLU A 1 271 ? 2.412 -7.094 3.117 1.00 96.50 271 GLU A CA 1
ATOM 2216 C C . GLU A 1 271 ? 0.897 -6.865 3.122 1.00 96.50 271 GLU A C 1
ATOM 2218 O O . GLU A 1 271 ? 0.231 -7.042 2.101 1.00 96.50 271 GLU A O 1
ATOM 2223 N N . ARG A 1 272 ? 0.352 -6.394 4.249 1.00 98.12 272 ARG A N 1
ATOM 2224 C CA . ARG A 1 272 ? -1.078 -6.098 4.404 1.00 98.12 272 ARG A CA 1
ATOM 2225 C C . ARG A 1 272 ? -1.540 -4.976 3.490 1.00 98.12 272 ARG A C 1
ATOM 2227 O O . ARG A 1 272 ? -2.579 -5.114 2.852 1.00 98.12 272 ARG A O 1
ATOM 2234 N N . VAL A 1 273 ? -0.769 -3.897 3.388 1.00 98.50 273 VAL A N 1
ATOM 2235 C CA . VAL A 1 273 ? -1.053 -2.795 2.462 1.00 98.50 273 VAL A CA 1
ATOM 2236 C C . VAL A 1 273 ? -1.068 -3.312 1.027 1.00 98.50 273 VAL A C 1
ATOM 2238 O O . VAL A 1 273 ? -2.001 -3.021 0.288 1.00 98.50 273 VAL A O 1
ATOM 2241 N N . SER A 1 274 ? -0.107 -4.152 0.646 1.00 98.00 274 SER A N 1
ATOM 2242 C CA . SER A 1 274 ? -0.051 -4.742 -0.696 1.00 98.00 274 SER A CA 1
ATOM 2243 C C . SER A 1 274 ? -1.249 -5.655 -0.974 1.00 98.00 274 SER A C 1
ATOM 2245 O O . SER A 1 274 ? -1.849 -5.578 -2.047 1.00 98.00 274 SER A O 1
ATOM 2247 N N . ILE A 1 275 ? -1.655 -6.488 -0.010 1.00 98.06 275 ILE A N 1
ATOM 2248 C CA . ILE A 1 275 ? -2.873 -7.311 -0.108 1.00 98.06 275 ILE A CA 1
ATOM 2249 C C . ILE A 1 275 ? -4.111 -6.416 -0.253 1.00 98.06 275 ILE A C 1
ATOM 2251 O O . ILE A 1 275 ? -4.925 -6.632 -1.150 1.00 98.06 275 ILE A O 1
ATOM 2255 N N . LEU A 1 276 ? -4.235 -5.386 0.584 1.00 98.38 276 LEU A N 1
ATOM 2256 C CA . LEU A 1 276 ? -5.352 -4.447 0.552 1.00 98.38 276 LEU A CA 1
ATOM 2257 C C . LEU A 1 276 ? -5.427 -3.705 -0.790 1.00 98.38 276 LEU A C 1
ATOM 2259 O O . LEU A 1 276 ? -6.505 -3.594 -1.367 1.00 98.38 276 LEU A O 1
ATOM 2263 N N . LEU A 1 277 ? -4.295 -3.245 -1.324 1.00 98.06 277 LEU A N 1
ATOM 2264 C CA . LEU A 1 277 ? -4.228 -2.571 -2.620 1.00 98.06 277 LEU A CA 1
ATOM 2265 C C . LEU A 1 277 ? -4.632 -3.499 -3.773 1.00 98.06 277 LEU A C 1
ATOM 2267 O O . LEU A 1 277 ? -5.382 -3.064 -4.645 1.00 98.06 277 LEU A O 1
ATOM 2271 N N . ASN A 1 278 ? -4.222 -4.775 -3.754 1.00 97.19 278 ASN A N 1
ATOM 2272 C CA . ASN A 1 278 ? -4.705 -5.774 -4.718 1.00 97.19 278 ASN A CA 1
ATOM 2273 C C . ASN A 1 278 ? -6.240 -5.913 -4.662 1.00 97.19 278 ASN A C 1
ATOM 2275 O O . ASN A 1 278 ? -6.895 -5.947 -5.704 1.00 97.19 278 ASN A O 1
ATOM 2279 N N . GLU A 1 279 ? -6.825 -5.948 -3.461 1.00 96.38 279 GLU A N 1
ATOM 2280 C CA . GLU A 1 279 ? -8.280 -6.046 -3.281 1.00 96.38 279 GLU A CA 1
ATOM 2281 C C . GLU A 1 279 ? -9.029 -4.782 -3.733 1.00 96.38 279 GLU A C 1
ATOM 2283 O O . GLU A 1 279 ? -10.109 -4.875 -4.331 1.00 96.38 279 GLU A O 1
ATOM 2288 N N . ILE A 1 280 ? -8.486 -3.593 -3.448 1.00 96.25 280 ILE A N 1
ATOM 2289 C CA . ILE A 1 280 ? -9.110 -2.311 -3.804 1.00 96.25 280 ILE A CA 1
ATOM 2290 C C . ILE A 1 280 ? -9.023 -2.058 -5.312 1.00 96.25 280 ILE A C 1
ATOM 2292 O O . ILE A 1 280 ? -10.005 -1.587 -5.891 1.00 96.25 280 ILE A O 1
ATOM 2296 N N . MET A 1 281 ? -7.879 -2.341 -5.944 1.00 95.56 281 MET A N 1
ATOM 2297 C CA . MET A 1 281 ? -7.574 -1.881 -7.307 1.00 95.56 281 MET A CA 1
ATOM 2298 C C . MET A 1 281 ? -8.078 -2.785 -8.432 1.00 95.56 281 MET A C 1
ATOM 2300 O O . MET A 1 281 ? -8.126 -2.347 -9.582 1.00 95.56 281 MET A O 1
ATOM 2304 N N . LEU A 1 282 ? -8.508 -4.009 -8.124 1.00 92.88 282 LEU A N 1
ATOM 2305 C CA . LEU A 1 282 ? -9.092 -4.918 -9.110 1.00 92.88 282 LEU A CA 1
ATOM 2306 C C . LEU A 1 282 ? -10.304 -4.266 -9.812 1.00 92.88 282 LEU A C 1
ATOM 2308 O O . LEU A 1 282 ? -11.304 -3.990 -9.163 1.00 92.88 282 LEU A O 1
ATOM 2312 N N . GLU A 1 283 ? -10.244 -4.012 -11.121 1.00 90.19 283 GLU A N 1
ATOM 2313 C CA . GLU A 1 283 ? -11.331 -3.370 -11.897 1.00 90.19 283 GLU A CA 1
ATOM 2314 C C . GLU A 1 283 ? -11.823 -2.007 -11.352 1.00 90.19 283 GLU A C 1
ATOM 2316 O O . GLU A 1 283 ? -12.964 -1.580 -11.575 1.00 90.19 283 GLU A O 1
ATOM 2321 N N . ASN A 1 284 ? -10.953 -1.289 -10.636 1.00 93.56 284 ASN A N 1
ATOM 2322 C CA . ASN A 1 284 ? -11.274 -0.002 -10.028 1.00 93.56 284 ASN A CA 1
ATOM 2323 C C . ASN A 1 284 ? -11.112 1.157 -11.033 1.00 93.56 284 ASN A C 1
ATOM 2325 O O . ASN A 1 284 ? -10.036 1.306 -11.611 1.00 93.56 284 ASN A O 1
ATOM 2329 N N . PRO A 1 285 ? -12.127 2.023 -11.227 1.00 92.31 285 PRO A N 1
ATOM 2330 C CA . PRO A 1 285 ? -12.033 3.148 -12.161 1.00 92.31 285 PRO A CA 1
ATOM 2331 C C . PRO A 1 285 ? -10.993 4.213 -11.770 1.00 92.31 285 PRO A C 1
ATOM 2333 O O . PRO A 1 285 ? -10.575 4.974 -12.634 1.00 92.31 285 PRO A O 1
ATOM 2336 N N . VAL A 1 286 ? -10.564 4.270 -10.504 1.00 93.12 286 VAL A N 1
ATOM 2337 C CA . VAL A 1 286 ? -9.526 5.206 -10.025 1.00 93.12 286 VAL A CA 1
ATOM 2338 C C . VAL A 1 286 ? -8.114 4.743 -10.416 1.00 93.12 286 VAL A C 1
ATOM 2340 O O . VAL A 1 286 ? -7.180 5.541 -10.417 1.00 93.12 286 VAL A O 1
ATOM 2343 N N . LEU A 1 287 ? -7.946 3.473 -10.808 1.00 94.25 287 LEU A N 1
ATOM 2344 C CA . LEU A 1 287 ? -6.649 2.859 -11.106 1.00 94.25 287 LEU A CA 1
ATOM 2345 C C . LEU A 1 287 ? -5.743 3.672 -12.053 1.00 94.25 287 LEU A C 1
ATOM 2347 O O . LEU A 1 287 ? -4.545 3.729 -11.772 1.00 94.25 287 LEU A O 1
ATOM 2351 N N . PRO A 1 288 ? -6.238 4.327 -13.123 1.00 93.88 288 PRO A N 1
ATOM 2352 C CA . PRO A 1 288 ? -5.381 5.126 -13.996 1.00 93.88 288 PRO A CA 1
ATOM 2353 C C . PRO A 1 288 ? -4.690 6.305 -13.304 1.00 93.88 288 PRO A C 1
ATOM 2355 O O . PRO A 1 288 ? -3.652 6.749 -13.782 1.00 93.88 288 PRO A O 1
ATOM 2358 N N . GLN A 1 289 ? -5.225 6.804 -12.191 1.00 93.38 289 GLN A N 1
ATOM 2359 C CA . GLN A 1 289 ? -4.663 7.927 -11.431 1.00 93.38 289 GLN A CA 1
ATOM 2360 C C . GLN A 1 289 ? -3.821 7.468 -10.232 1.00 93.38 289 GLN A C 1
ATOM 2362 O O . GLN A 1 289 ? -3.275 8.294 -9.505 1.00 93.38 289 GLN A O 1
ATOM 2367 N N . LEU A 1 290 ? -3.692 6.155 -10.012 1.00 95.50 290 LEU A N 1
ATOM 2368 C CA . LEU A 1 290 ? -3.020 5.610 -8.835 1.00 95.50 290 LEU A CA 1
ATOM 2369 C C . LEU A 1 290 ? -1.546 6.015 -8.752 1.00 95.50 290 LEU A C 1
ATOM 2371 O O . LEU A 1 290 ? -1.028 6.197 -7.656 1.00 95.50 290 LEU A O 1
ATOM 2375 N N . TYR A 1 291 ? -0.874 6.202 -9.889 1.00 93.88 291 TYR A N 1
ATOM 2376 C CA . TYR A 1 291 ? 0.518 6.652 -9.919 1.00 93.88 291 TYR A CA 1
ATOM 2377 C C . TYR A 1 291 ? 0.751 7.976 -9.167 1.00 93.88 291 TYR A C 1
ATOM 2379 O O . TYR A 1 291 ? 1.821 8.159 -8.588 1.00 93.88 291 TYR A O 1
ATOM 2387 N N . ILE A 1 292 ? -0.260 8.851 -9.092 1.00 92.69 292 ILE A N 1
ATOM 2388 C CA . ILE A 1 292 ? -0.174 10.164 -8.435 1.00 92.69 292 ILE A CA 1
ATOM 2389 C C . ILE A 1 292 ? 0.025 10.025 -6.915 1.00 92.69 292 ILE A C 1
ATOM 2391 O O . ILE A 1 292 ? 0.565 10.915 -6.265 1.00 92.69 292 ILE A O 1
ATOM 2395 N N . THR A 1 293 ? -0.346 8.892 -6.313 1.00 95.12 293 THR A N 1
ATOM 2396 C CA . THR A 1 293 ? -0.129 8.682 -4.872 1.00 95.12 293 THR A CA 1
ATOM 2397 C C . THR A 1 293 ? 1.320 8.340 -4.521 1.00 95.12 293 THR A C 1
ATOM 2399 O O . THR A 1 293 ? 1.634 8.213 -3.341 1.00 95.12 293 THR A O 1
ATOM 2402 N N . GLY A 1 294 ? 2.201 8.144 -5.511 1.00 94.56 294 GLY A N 1
ATOM 2403 C CA . GLY A 1 294 ? 3.576 7.678 -5.296 1.00 94.56 294 GLY A CA 1
ATOM 2404 C C . GLY A 1 294 ? 3.688 6.182 -4.982 1.00 94.56 294 GLY A C 1
ATOM 2405 O O . GLY A 1 294 ? 4.784 5.694 -4.718 1.00 94.56 294 GLY A O 1
ATOM 2406 N N . CYS A 1 295 ? 2.580 5.428 -5.049 1.00 96.69 295 CYS A N 1
ATOM 2407 C CA . CYS A 1 295 ? 2.513 4.013 -4.665 1.00 96.69 295 CYS A CA 1
ATOM 2408 C C . CYS A 1 295 ? 3.638 3.154 -5.271 1.00 96.69 295 CYS A C 1
ATOM 2410 O O . CYS A 1 295 ? 4.283 2.395 -4.552 1.00 96.69 295 CYS A O 1
ATOM 2412 N N . TYR A 1 296 ? 3.921 3.307 -6.568 1.00 97.00 296 TYR A N 1
ATOM 2413 C CA . TYR A 1 296 ? 4.960 2.532 -7.255 1.00 97.00 296 TYR A CA 1
ATOM 2414 C C . TYR A 1 296 ? 6.366 2.819 -6.724 1.00 97.00 296 TYR A C 1
ATOM 2416 O O . TYR A 1 296 ? 7.149 1.889 -6.548 1.00 97.00 296 TYR A O 1
ATOM 2424 N N . TYR A 1 297 ? 6.671 4.079 -6.408 1.00 95.19 297 TYR A N 1
ATOM 2425 C CA . TYR A 1 297 ? 7.951 4.453 -5.810 1.00 95.19 297 TYR A CA 1
ATOM 2426 C C . TYR A 1 297 ? 8.101 3.821 -4.425 1.00 95.19 297 TYR A C 1
ATOM 2428 O O . TYR A 1 297 ? 9.123 3.207 -4.129 1.00 95.19 297 TYR A O 1
ATOM 2436 N N . PHE A 1 298 ? 7.052 3.886 -3.602 1.00 95.31 298 PHE A N 1
ATOM 2437 C CA . PHE A 1 298 ? 7.094 3.347 -2.242 1.00 95.31 298 PHE A CA 1
ATOM 2438 C C . PHE A 1 298 ? 7.232 1.818 -2.226 1.00 95.31 298 PHE A C 1
ATOM 2440 O O . PHE A 1 298 ? 7.967 1.283 -1.399 1.00 95.31 298 PHE A O 1
ATOM 2447 N N . LEU A 1 299 ? 6.569 1.116 -3.155 1.00 96.25 299 LEU A N 1
ATOM 2448 C CA . LEU A 1 299 ? 6.694 -0.337 -3.314 1.00 96.25 299 LEU A CA 1
ATOM 2449 C C . LEU A 1 299 ? 8.113 -0.752 -3.721 1.00 96.25 299 LEU A C 1
ATOM 2451 O O . LEU A 1 299 ? 8.644 -1.716 -3.174 1.00 96.25 299 LEU A O 1
ATOM 2455 N N . LEU A 1 300 ? 8.734 -0.033 -4.662 1.00 95.31 300 LEU A N 1
ATOM 2456 C CA . LEU A 1 300 ? 10.076 -0.359 -5.158 1.00 95.31 300 LEU A CA 1
ATOM 2457 C C . LEU A 1 300 ? 11.186 -0.093 -4.134 1.00 95.31 300 LEU A C 1
ATOM 2459 O O . LEU A 1 300 ? 12.228 -0.743 -4.193 1.00 95.31 300 LEU A O 1
ATOM 2463 N N . MET A 1 301 ? 10.960 0.802 -3.170 1.00 91.56 301 MET A N 1
ATOM 2464 C CA . MET A 1 301 ? 11.891 1.026 -2.056 1.00 91.56 301 MET A CA 1
ATOM 2465 C C . MET A 1 301 ? 11.828 -0.048 -0.964 1.00 91.56 301 MET A C 1
ATOM 2467 O O . MET A 1 301 ? 12.586 0.007 0.005 1.00 91.56 301 MET A O 1
ATOM 2471 N N . TYR A 1 302 ? 10.925 -1.022 -1.072 1.00 92.00 302 TYR A N 1
ATOM 2472 C CA . TYR A 1 302 ? 10.809 -2.055 -0.059 1.00 92.00 302 TYR A CA 1
ATOM 2473 C C . TYR A 1 302 ? 11.984 -3.047 -0.107 1.00 92.00 302 TYR A C 1
ATOM 2475 O O . TYR A 1 302 ? 12.254 -3.683 -1.131 1.00 92.00 302 TYR A O 1
ATOM 2483 N N . THR A 1 303 ? 12.671 -3.204 1.028 1.00 88.31 303 THR A N 1
ATOM 2484 C CA . THR A 1 303 ? 13.883 -4.029 1.166 1.00 88.31 303 THR A CA 1
ATOM 2485 C C . THR A 1 303 ? 13.621 -5.462 1.623 1.00 88.31 303 THR A C 1
ATOM 2487 O O . THR A 1 303 ? 14.508 -6.303 1.493 1.00 88.31 303 THR A O 1
ATOM 2490 N N . GLY A 1 304 ? 12.430 -5.770 2.141 1.00 87.00 304 GLY A N 1
ATOM 2491 C CA . GLY A 1 304 ? 12.115 -7.119 2.613 1.00 87.00 304 GLY A CA 1
ATOM 2492 C C . GLY A 1 304 ? 11.937 -8.140 1.487 1.00 87.00 304 GLY A C 1
ATOM 2493 O O . GLY A 1 304 ? 11.901 -7.804 0.302 1.00 87.00 304 GLY A O 1
ATOM 2494 N N . SER A 1 305 ? 11.835 -9.411 1.875 1.00 89.00 305 SER A N 1
ATOM 2495 C CA . SER A 1 305 ? 11.746 -10.558 0.961 1.00 89.00 305 SER A CA 1
ATOM 2496 C C . SER A 1 305 ? 10.311 -10.996 0.645 1.00 89.00 305 SER A C 1
ATOM 2498 O O . SER A 1 305 ? 10.079 -11.654 -0.366 1.00 89.00 305 SER A O 1
ATOM 2500 N N . ASN A 1 306 ? 9.316 -10.611 1.449 1.00 91.88 306 ASN A N 1
ATOM 2501 C CA . ASN A 1 306 ? 7.894 -10.928 1.251 1.00 91.88 306 ASN A CA 1
ATOM 2502 C C . ASN A 1 306 ? 7.238 -10.040 0.172 1.00 91.88 306 ASN A C 1
ATOM 2504 O O . ASN A 1 306 ? 6.193 -9.423 0.379 1.00 91.88 306 ASN A O 1
ATOM 2508 N N . ILE A 1 307 ? 7.846 -9.994 -1.015 1.00 94.06 307 ILE A N 1
ATOM 2509 C CA . ILE A 1 307 ? 7.408 -9.150 -2.135 1.00 94.06 307 ILE A CA 1
ATOM 2510 C C . ILE A 1 307 ? 6.321 -9.787 -3.006 1.00 94.06 307 ILE A C 1
ATOM 2512 O O . ILE A 1 307 ? 5.848 -9.148 -3.938 1.00 94.06 307 ILE A O 1
ATOM 2516 N N . GLY A 1 308 ? 5.892 -11.022 -2.732 1.00 95.75 308 GLY A N 1
ATOM 2517 C CA . GLY A 1 308 ? 4.905 -11.728 -3.560 1.00 95.75 308 GLY A CA 1
ATOM 2518 C C . GLY A 1 308 ? 3.627 -10.910 -3.838 1.00 95.75 308 GLY A C 1
ATOM 2519 O O . GLY A 1 308 ? 3.257 -10.743 -5.005 1.00 95.75 308 GLY A O 1
ATOM 2520 N N . PRO A 1 309 ? 2.970 -10.328 -2.813 1.00 96.81 309 PRO A N 1
ATOM 2521 C CA . PRO A 1 309 ? 1.821 -9.440 -3.014 1.00 96.81 309 PRO A CA 1
ATOM 2522 C C . PRO A 1 309 ? 2.152 -8.160 -3.796 1.00 96.81 309 PRO A C 1
ATOM 2524 O O . PRO A 1 309 ? 1.307 -7.685 -4.559 1.00 96.81 309 PRO A O 1
ATOM 2527 N N . ILE A 1 310 ? 3.371 -7.626 -3.640 1.00 97.50 310 ILE A N 1
ATOM 2528 C CA . ILE A 1 310 ? 3.872 -6.458 -4.382 1.00 97.50 310 ILE A CA 1
ATOM 2529 C C . ILE A 1 310 ? 4.023 -6.809 -5.861 1.00 97.50 310 ILE A C 1
ATOM 2531 O O . ILE A 1 310 ? 3.490 -6.109 -6.713 1.00 97.50 310 ILE A O 1
ATOM 2535 N N . ALA A 1 311 ? 4.685 -7.921 -6.179 1.00 97.25 311 ALA A N 1
ATOM 2536 C CA . ALA A 1 311 ? 4.879 -8.386 -7.547 1.00 97.25 311 ALA A CA 1
ATOM 2537 C C . ALA A 1 311 ? 3.542 -8.646 -8.253 1.00 97.25 311 ALA A C 1
ATOM 2539 O O . ALA A 1 311 ? 3.347 -8.219 -9.393 1.00 97.25 311 ALA A O 1
ATOM 2540 N N . LYS A 1 312 ? 2.587 -9.285 -7.558 1.00 97.38 312 LYS A N 1
ATOM 2541 C CA . LYS A 1 312 ? 1.221 -9.485 -8.066 1.00 97.38 312 LYS A CA 1
ATOM 2542 C C . LYS A 1 312 ? 0.546 -8.150 -8.378 1.00 97.38 312 LYS A C 1
ATOM 2544 O O . LYS A 1 312 ? -0.049 -7.997 -9.447 1.00 97.38 312 LYS A O 1
ATOM 2549 N N . PHE A 1 313 ? 0.674 -7.189 -7.465 1.00 97.38 313 PHE A N 1
ATOM 2550 C CA . PHE A 1 313 ? 0.126 -5.855 -7.644 1.00 97.38 313 PHE A CA 1
ATOM 2551 C C . PHE A 1 313 ? 0.746 -5.166 -8.862 1.00 97.38 313 PHE A C 1
ATOM 2553 O O . PHE A 1 313 ? 0.004 -4.824 -9.780 1.00 97.38 313 PHE A O 1
ATOM 2560 N N . LEU A 1 314 ? 2.080 -5.055 -8.918 1.00 97.06 314 LEU A N 1
ATOM 2561 C CA . LEU A 1 314 ? 2.819 -4.421 -10.015 1.00 97.06 314 LEU A CA 1
ATOM 2562 C C . LEU A 1 314 ? 2.415 -5.006 -11.368 1.00 97.06 314 LEU A C 1
ATOM 2564 O O . LEU A 1 314 ? 2.000 -4.245 -12.240 1.00 97.06 314 LEU A O 1
ATOM 2568 N N . LYS A 1 315 ? 2.438 -6.340 -11.511 1.00 95.56 315 LYS A N 1
ATOM 2569 C CA . LYS A 1 315 ? 2.041 -7.041 -12.745 1.00 95.56 315 LYS A CA 1
ATOM 2570 C C . LYS A 1 315 ? 0.633 -6.657 -13.203 1.00 95.56 315 LYS A C 1
ATOM 2572 O O . LYS A 1 315 ? 0.374 -6.505 -14.389 1.00 95.56 315 LYS A O 1
ATOM 2577 N N . SER A 1 316 ? -0.299 -6.494 -12.265 1.00 94.19 316 SER A N 1
ATOM 2578 C CA . SER A 1 316 ? -1.697 -6.206 -12.595 1.00 94.19 316 SER A CA 1
ATOM 2579 C C . SER A 1 316 ? -1.986 -4.735 -12.928 1.00 94.19 316 SER A C 1
ATOM 2581 O O . SER A 1 316 ? -3.014 -4.454 -13.559 1.00 94.19 316 SER A O 1
ATOM 2583 N N . THR A 1 317 ? -1.120 -3.799 -12.515 1.00 95.44 317 THR A N 1
ATOM 2584 C CA . THR A 1 317 ? -1.429 -2.357 -12.507 1.00 95.44 317 THR A CA 1
ATOM 2585 C C . THR A 1 317 ? -0.483 -1.475 -13.325 1.00 95.44 317 THR A C 1
ATOM 2587 O O . THR A 1 317 ? -0.925 -0.415 -13.783 1.00 95.44 317 THR A O 1
ATOM 2590 N N . HIS A 1 318 ? 0.769 -1.884 -13.567 1.00 93.75 318 HIS A N 1
ATOM 2591 C CA . HIS A 1 318 ? 1.809 -0.978 -14.079 1.00 93.75 318 HIS A CA 1
ATOM 2592 C C . HIS A 1 318 ? 1.550 -0.413 -15.491 1.00 93.75 318 HIS A C 1
ATOM 2594 O O . HIS A 1 318 ? 1.953 0.715 -15.774 1.00 93.75 318 HIS A O 1
ATOM 2600 N N . LEU A 1 319 ? 0.838 -1.151 -16.355 1.00 92.00 319 LEU A N 1
ATOM 2601 C CA . LEU A 1 319 ? 0.422 -0.701 -17.697 1.00 92.00 319 LEU A CA 1
ATOM 2602 C C . LEU A 1 319 ? -0.930 0.025 -17.722 1.00 92.00 319 LEU A C 1
ATOM 2604 O O . LEU A 1 319 ? -1.334 0.553 -18.756 1.00 92.00 319 LEU A O 1
ATOM 2608 N N . LYS A 1 320 ? -1.664 0.038 -16.605 1.00 91.75 320 LYS A N 1
ATOM 2609 C CA . LYS A 1 320 ? -3.027 0.594 -16.524 1.00 91.75 320 LYS A CA 1
ATOM 2610 C C . LYS A 1 320 ? -3.049 2.051 -16.050 1.00 91.75 320 LYS A C 1
ATOM 2612 O O . LYS A 1 320 ? -4.095 2.537 -15.636 1.00 91.75 320 LYS A O 1
ATOM 2617 N N . GLN A 1 321 ? -1.902 2.728 -16.075 1.00 91.44 321 GLN A N 1
ATOM 2618 C CA . GLN A 1 321 ? -1.727 4.083 -15.555 1.00 91.44 321 GLN A CA 1
ATOM 2619 C C . GLN A 1 321 ? -1.939 5.144 -16.647 1.00 91.44 321 GLN A C 1
ATOM 2621 O O . GLN A 1 321 ? -1.576 4.958 -17.806 1.00 91.44 321 GLN A O 1
ATOM 2626 N N . GLY A 1 322 ? -2.537 6.273 -16.273 1.00 83.12 322 GLY A N 1
ATOM 2627 C CA . GLY A 1 322 ? -2.934 7.367 -17.162 1.00 83.12 322 GLY A CA 1
ATOM 2628 C C . GLY A 1 322 ? -1.894 8.478 -17.320 1.00 83.12 322 GLY A C 1
ATOM 2629 O O . GLY A 1 322 ? -2.289 9.605 -17.586 1.00 83.12 322 GLY A O 1
ATOM 2630 N N . PHE A 1 323 ? -0.600 8.194 -17.132 1.00 73.94 323 PHE A N 1
ATOM 2631 C CA . PHE A 1 323 ? 0.462 9.213 -17.147 1.00 73.94 323 PHE A CA 1
ATOM 2632 C C . PHE A 1 323 ? 0.967 9.580 -18.560 1.00 73.94 323 PHE A C 1
ATOM 2634 O O . PHE A 1 323 ? 1.486 10.673 -18.754 1.00 73.94 323 PHE A O 1
ATOM 2641 N N . ASN A 1 324 ? 0.801 8.700 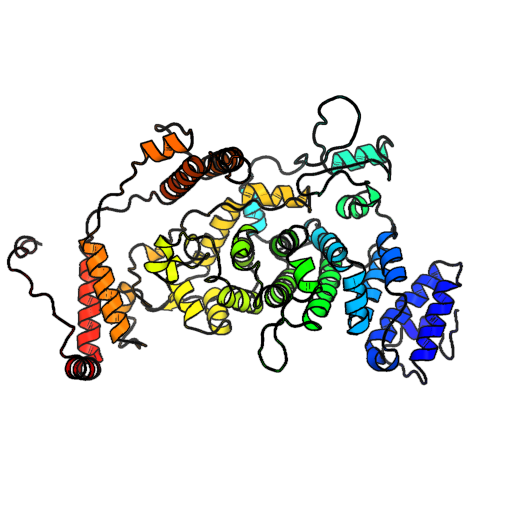-19.558 1.00 67.69 324 ASN A N 1
ATOM 2642 C CA . ASN A 1 324 ? 1.246 8.948 -20.938 1.00 67.69 324 ASN A CA 1
ATOM 2643 C C . ASN A 1 324 ? 0.181 9.649 -21.796 1.00 67.69 324 ASN A C 1
ATOM 2645 O O . ASN A 1 324 ? -0.988 9.246 -21.798 1.00 67.69 324 ASN A O 1
ATOM 2649 N N . SER A 1 325 ? 0.617 10.618 -22.614 1.00 57.59 325 SER A N 1
ATOM 2650 C CA . SER A 1 325 ? -0.186 11.196 -23.701 1.00 57.59 325 SER A CA 1
ATOM 2651 C C . SER A 1 325 ? -0.577 10.127 -24.733 1.00 57.59 325 SER A C 1
ATOM 2653 O O . SER A 1 325 ? 0.104 9.109 -24.889 1.00 57.59 325 SER A O 1
ATOM 2655 N N . GLU A 1 326 ? -1.684 10.335 -25.453 1.00 50.69 326 GLU A N 1
ATOM 2656 C CA . GLU A 1 326 ? -2.196 9.360 -26.433 1.00 50.69 326 GLU A CA 1
ATOM 2657 C C . GLU A 1 326 ? -1.187 9.023 -27.547 1.00 50.69 326 GLU A C 1
ATOM 2659 O O . GLU A 1 326 ? -1.190 7.904 -28.059 1.00 50.69 326 GLU A O 1
ATOM 2664 N N . GLU A 1 327 ? -0.272 9.942 -27.867 1.00 45.38 327 GLU A N 1
ATOM 2665 C CA . GLU A 1 327 ? 0.785 9.751 -28.868 1.00 45.38 327 GLU A CA 1
ATOM 2666 C C . GLU A 1 327 ? 1.901 8.805 -28.390 1.00 45.38 327 GLU A C 1
ATOM 2668 O O . GLU A 1 327 ? 2.308 7.918 -29.142 1.00 45.38 327 GLU A O 1
ATOM 2673 N N . LYS A 1 328 ? 2.341 8.904 -27.121 1.00 52.34 328 LYS A N 1
ATOM 2674 C CA . LYS A 1 328 ? 3.358 7.999 -26.537 1.00 52.34 328 LYS A CA 1
ATOM 2675 C C . LYS A 1 328 ? 2.850 6.545 -26.452 1.00 52.34 328 LYS A C 1
ATOM 2677 O O . LYS A 1 328 ? 3.649 5.612 -26.516 1.00 52.34 328 LYS A O 1
ATOM 2682 N N . LYS A 1 329 ? 1.524 6.328 -26.394 1.00 53.72 329 LYS A N 1
ATOM 2683 C CA . LYS A 1 329 ? 0.916 4.987 -26.265 1.00 53.72 329 LYS A CA 1
ATOM 2684 C C . LYS A 1 329 ? 1.128 4.068 -27.468 1.00 53.72 329 LYS A C 1
ATOM 2686 O O . LYS A 1 329 ? 1.092 2.850 -27.289 1.00 53.72 329 LYS A O 1
ATOM 2691 N N . ARG A 1 330 ? 1.334 4.618 -28.669 1.00 48.22 330 ARG A N 1
ATOM 2692 C CA . ARG A 1 330 ? 1.401 3.836 -29.917 1.00 48.22 330 ARG A CA 1
ATOM 2693 C C . ARG A 1 330 ? 2.751 3.160 -30.164 1.00 48.22 330 ARG A C 1
ATOM 2695 O O . ARG A 1 330 ? 2.779 2.181 -30.901 1.00 48.22 330 ARG A O 1
ATOM 2702 N N . ASN A 1 331 ? 3.831 3.638 -29.543 1.00 51.97 331 ASN A N 1
ATOM 2703 C CA . ASN A 1 331 ? 5.178 3.340 -30.037 1.00 51.97 331 ASN A CA 1
ATOM 2704 C C . ASN A 1 331 ? 5.922 2.237 -29.275 1.00 51.97 331 ASN A C 1
ATOM 2706 O O . ASN A 1 331 ? 6.774 1.611 -29.884 1.00 51.97 331 ASN A O 1
ATOM 2710 N N . ASN A 1 332 ? 5.600 1.934 -28.007 1.00 64.38 332 ASN A N 1
ATOM 2711 C CA . ASN A 1 332 ? 6.144 0.758 -27.309 1.00 64.38 332 ASN A CA 1
ATOM 2712 C C . ASN A 1 332 ? 5.345 0.406 -26.039 1.00 64.38 332 ASN A C 1
ATOM 2714 O O . ASN A 1 332 ? 4.982 1.275 -25.248 1.00 64.38 332 ASN A O 1
ATOM 2718 N N . ARG A 1 333 ? 5.076 -0.888 -25.796 1.00 68.31 333 ARG A N 1
ATOM 2719 C CA . ARG A 1 333 ? 4.367 -1.328 -24.569 1.00 68.31 333 ARG A CA 1
ATOM 2720 C C . ARG A 1 333 ? 5.182 -1.061 -23.302 1.00 68.31 333 ARG A C 1
ATOM 2722 O O . ARG A 1 333 ? 4.610 -0.700 -22.282 1.00 68.31 333 ARG A O 1
ATOM 2729 N N . ILE A 1 334 ? 6.505 -1.201 -23.381 1.00 74.56 334 ILE A N 1
ATOM 2730 C CA . ILE A 1 334 ? 7.413 -1.013 -22.242 1.00 74.56 334 ILE A CA 1
ATOM 2731 C C . ILE A 1 334 ? 7.431 0.456 -21.800 1.00 74.56 334 ILE A C 1
ATOM 2733 O O . ILE A 1 334 ? 7.297 0.727 -20.610 1.00 74.56 334 ILE A O 1
ATOM 2737 N N . SER A 1 335 ? 7.465 1.404 -22.743 1.00 73.44 335 SER A N 1
ATOM 2738 C CA . SER A 1 335 ? 7.407 2.844 -22.444 1.00 73.44 335 SER A CA 1
ATOM 2739 C C . SER A 1 335 ? 6.060 3.301 -21.870 1.00 73.44 335 SER A C 1
ATOM 2741 O O . SER A 1 335 ? 5.953 4.411 -21.356 1.00 73.44 335 SER A O 1
ATOM 2743 N N . ASN A 1 336 ? 5.024 2.456 -21.939 1.00 81.69 336 ASN A N 1
ATOM 2744 C CA . ASN A 1 336 ? 3.724 2.702 -21.307 1.00 81.69 336 ASN A CA 1
ATOM 2745 C C . ASN A 1 336 ? 3.661 2.272 -19.840 1.00 81.69 336 ASN A C 1
ATOM 2747 O O . ASN A 1 336 ? 2.672 2.546 -19.164 1.00 81.69 336 ASN A O 1
ATOM 2751 N N . SER A 1 337 ? 4.704 1.613 -19.339 1.00 89.06 337 SER A N 1
ATOM 2752 C CA . SER A 1 337 ? 4.819 1.244 -17.935 1.00 89.06 337 SER A CA 1
ATOM 2753 C C . SER A 1 337 ? 5.220 2.446 -17.085 1.00 89.06 337 SER A C 1
ATOM 2755 O O . SER A 1 337 ? 6.233 3.084 -17.365 1.00 89.06 337 SER A O 1
ATOM 2757 N N . ILE A 1 338 ? 4.509 2.686 -15.978 1.00 91.75 338 ILE A N 1
ATOM 2758 C CA . ILE A 1 338 ? 4.920 3.678 -14.959 1.00 91.75 338 ILE A CA 1
ATOM 2759 C C . ILE A 1 338 ? 6.297 3.363 -14.354 1.00 91.75 338 ILE A C 1
ATOM 2761 O O . ILE A 1 338 ? 6.954 4.227 -13.786 1.00 91.75 338 ILE A O 1
ATOM 2765 N N . LEU A 1 339 ? 6.744 2.113 -14.491 1.00 93.94 339 LEU A N 1
ATOM 2766 C CA . LEU A 1 339 ? 8.037 1.649 -14.006 1.00 93.94 339 LEU A CA 1
ATOM 2767 C C . LEU A 1 339 ? 9.172 1.943 -14.994 1.00 93.94 339 LEU A C 1
ATOM 2769 O O . LEU A 1 339 ? 10.322 1.778 -14.617 1.00 93.94 339 LEU A O 1
ATOM 2773 N N . SER A 1 340 ? 8.881 2.365 -16.231 1.00 90.56 340 SER A N 1
ATOM 2774 C CA . SER A 1 340 ? 9.896 2.578 -17.276 1.00 90.56 340 SER A CA 1
ATOM 2775 C C . SER A 1 340 ? 11.008 3.564 -16.907 1.00 90.56 340 SER A C 1
ATOM 2777 O O . SER A 1 340 ? 12.132 3.311 -17.322 1.00 90.56 340 SER A O 1
ATOM 2779 N N . PRO A 1 341 ? 10.759 4.659 -16.161 1.00 89.38 341 PRO A N 1
ATOM 2780 C CA . PRO A 1 341 ? 11.839 5.550 -15.732 1.00 89.38 341 PRO A CA 1
ATOM 2781 C C . PR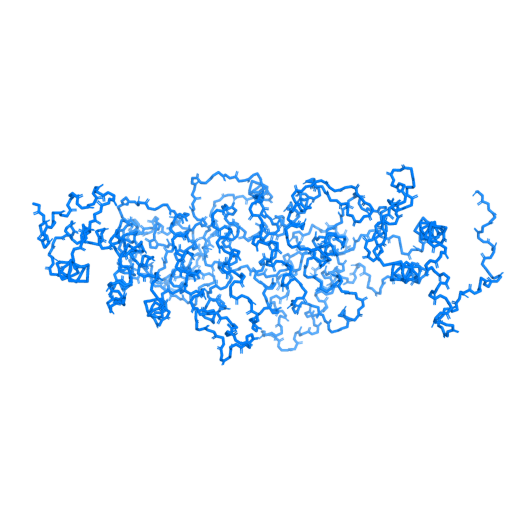O A 1 341 ? 12.729 4.946 -14.639 1.00 89.38 341 PRO A C 1
ATOM 2783 O O . PRO A 1 341 ? 13.837 5.419 -14.423 1.00 89.38 341 PRO A O 1
ATOM 2786 N N . VAL A 1 342 ? 12.236 3.934 -13.917 1.00 93.25 342 VAL A N 1
ATOM 2787 C CA . VAL A 1 342 ? 12.870 3.420 -12.696 1.00 93.25 342 VAL A CA 1
ATOM 2788 C C . VAL A 1 342 ? 13.528 2.064 -12.916 1.00 93.25 342 VAL A C 1
ATOM 2790 O O . VAL A 1 342 ? 14.610 1.831 -12.399 1.00 93.25 342 VAL A O 1
ATOM 2793 N N . LEU A 1 343 ? 12.875 1.160 -13.647 1.00 94.50 343 LEU A N 1
ATOM 2794 C CA . LEU A 1 343 ? 13.343 -0.201 -13.885 1.00 94.50 343 LEU A CA 1
ATOM 2795 C C . LEU A 1 343 ? 13.892 -0.357 -15.307 1.00 94.50 343 LEU A C 1
ATOM 2797 O O . LEU A 1 343 ? 13.299 0.174 -16.249 1.00 94.50 343 LEU A O 1
ATOM 2801 N N . PRO A 1 344 ? 14.936 -1.184 -15.500 1.00 93.38 344 PRO A N 1
ATOM 2802 C CA . PRO A 1 344 ? 15.367 -1.605 -16.824 1.00 93.38 344 PRO A CA 1
ATOM 2803 C C . PRO A 1 344 ? 14.223 -2.217 -17.642 1.00 93.38 344 PRO A C 1
ATOM 2805 O O . PRO A 1 344 ? 13.401 -2.980 -17.124 1.00 93.38 344 PRO A O 1
ATOM 2808 N N . ALA A 1 345 ? 14.228 -1.962 -18.953 1.00 90.25 345 ALA A N 1
ATOM 2809 C CA . ALA A 1 345 ? 13.242 -2.500 -19.892 1.00 90.25 345 ALA A CA 1
ATOM 2810 C C . ALA A 1 345 ? 13.112 -4.035 -19.814 1.00 90.25 345 ALA A C 1
ATOM 2812 O O . ALA A 1 345 ? 12.002 -4.564 -19.911 1.00 90.25 345 ALA A O 1
ATOM 2813 N N . ALA A 1 346 ? 14.221 -4.739 -19.560 1.00 92.12 346 ALA A N 1
ATOM 2814 C CA . ALA A 1 346 ? 14.241 -6.187 -19.377 1.00 92.12 346 ALA A CA 1
ATOM 2815 C C . ALA A 1 346 ? 13.393 -6.656 -18.189 1.00 92.12 346 ALA A C 1
ATOM 2817 O O . ALA A 1 346 ? 12.604 -7.582 -18.346 1.00 92.12 346 ALA A O 1
ATOM 2818 N N . LEU A 1 347 ? 13.468 -5.989 -17.030 1.00 94.31 347 LEU A N 1
ATOM 2819 C CA . LEU A 1 347 ? 12.652 -6.351 -15.863 1.00 94.31 347 LEU A CA 1
ATOM 2820 C C . LEU A 1 347 ? 11.159 -6.137 -16.115 1.00 94.31 347 LEU A C 1
ATOM 2822 O O . LEU A 1 347 ? 10.337 -6.932 -15.666 1.00 94.31 347 LEU A O 1
ATOM 2826 N N . ILE A 1 348 ? 10.802 -5.082 -16.846 1.00 93.69 348 ILE A N 1
ATOM 2827 C CA . ILE A 1 348 ? 9.408 -4.804 -17.216 1.00 93.69 348 ILE A CA 1
ATOM 2828 C C . ILE A 1 348 ? 8.906 -5.867 -18.201 1.00 93.69 348 ILE A C 1
ATOM 2830 O O . ILE A 1 348 ? 7.804 -6.387 -18.043 1.00 93.69 348 ILE A O 1
ATOM 2834 N N . SER A 1 349 ? 9.729 -6.237 -19.185 1.00 91.00 349 SER A N 1
ATOM 2835 C CA . SER A 1 349 ? 9.425 -7.324 -20.124 1.00 91.00 349 SER A CA 1
ATOM 2836 C C . SER A 1 349 ? 9.294 -8.679 -19.411 1.00 91.00 349 SER A C 1
ATOM 2838 O O . SER A 1 349 ? 8.398 -9.468 -19.723 1.00 91.00 349 SER A O 1
ATOM 2840 N N . TYR A 1 350 ? 10.130 -8.920 -18.397 1.00 93.12 350 TYR A N 1
ATOM 2841 C CA . TYR A 1 350 ? 10.090 -10.112 -17.552 1.00 93.12 350 TYR A CA 1
ATOM 2842 C C . TYR A 1 350 ? 8.814 -10.158 -16.694 1.00 93.12 350 TYR A C 1
ATOM 2844 O O . TYR A 1 350 ? 8.147 -11.193 -16.642 1.00 93.12 350 TYR A O 1
ATOM 2852 N N . LEU A 1 351 ? 8.420 -9.026 -16.093 1.00 93.75 351 LEU A N 1
ATOM 2853 C CA . LEU A 1 351 ? 7.170 -8.873 -15.336 1.00 93.75 351 LEU A CA 1
ATOM 2854 C C . LEU A 1 351 ? 5.935 -9.181 -16.192 1.00 93.75 351 LEU A C 1
ATOM 2856 O O . LEU A 1 351 ? 4.976 -9.777 -15.701 1.00 93.75 351 LEU A O 1
ATOM 2860 N N . GLU A 1 352 ? 5.952 -8.800 -17.467 1.00 90.69 352 GLU A N 1
ATOM 2861 C CA . GLU A 1 352 ? 4.874 -9.089 -18.417 1.00 90.69 352 GLU A CA 1
ATOM 2862 C C . GLU A 1 352 ? 4.861 -10.568 -18.827 1.00 90.69 352 GLU A C 1
ATOM 2864 O O . GLU A 1 352 ? 3.813 -11.221 -18.784 1.00 90.69 352 GLU A O 1
ATOM 2869 N N . SER A 1 353 ? 6.033 -11.107 -19.171 1.00 89.88 353 SER A N 1
ATOM 2870 C CA . SER A 1 353 ? 6.179 -12.430 -19.788 1.00 89.88 353 SER A CA 1
ATOM 2871 C C . SER A 1 353 ? 6.018 -13.595 -18.807 1.00 89.88 353 SER A C 1
ATOM 2873 O O . SER A 1 353 ? 5.497 -14.640 -19.196 1.00 89.88 353 SER A O 1
ATOM 2875 N N . TYR A 1 354 ? 6.430 -13.429 -17.549 1.00 92.12 354 TYR A N 1
ATOM 2876 C CA . TYR A 1 354 ? 6.403 -14.486 -16.531 1.00 92.12 354 TYR A CA 1
ATOM 2877 C C . TYR A 1 354 ? 5.407 -14.198 -15.414 1.00 92.12 354 TYR A C 1
ATOM 2879 O O . TYR A 1 354 ? 4.912 -13.086 -15.270 1.00 92.12 354 TYR A O 1
ATOM 2887 N N . ASP A 1 355 ? 5.074 -15.203 -14.607 1.00 93.94 355 ASP A N 1
ATOM 2888 C CA . ASP A 1 355 ? 4.222 -14.997 -13.438 1.00 93.94 355 ASP A CA 1
ATOM 2889 C C . ASP A 1 355 ? 4.891 -14.097 -12.376 1.00 93.94 355 ASP A C 1
ATOM 2891 O O . ASP A 1 355 ? 6.089 -13.803 -12.400 1.00 93.94 355 ASP A O 1
ATOM 2895 N N . HIS A 1 356 ? 4.087 -13.633 -11.419 1.00 94.12 356 HIS A N 1
ATOM 2896 C CA . HIS A 1 356 ? 4.573 -12.754 -10.358 1.00 94.12 356 HIS A CA 1
ATOM 2897 C C . HIS A 1 356 ? 5.530 -13.457 -9.375 1.00 94.12 356 HIS A C 1
ATOM 2899 O O . HIS A 1 356 ? 6.238 -12.773 -8.636 1.00 94.12 356 HIS A O 1
ATOM 2905 N N . ILE A 1 357 ? 5.554 -14.796 -9.335 1.00 95.12 357 ILE A N 1
ATOM 2906 C CA . ILE A 1 357 ? 6.435 -15.575 -8.451 1.00 95.12 357 ILE A CA 1
ATOM 2907 C C . ILE A 1 357 ? 7.849 -15.558 -9.031 1.00 95.12 357 ILE A C 1
ATOM 2909 O O . ILE A 1 357 ? 8.768 -15.099 -8.360 1.00 95.12 357 ILE A O 1
ATOM 2913 N N . LYS A 1 358 ? 7.996 -15.906 -10.312 1.00 94.69 358 LYS A N 1
ATOM 2914 C CA . LYS A 1 358 ? 9.253 -15.808 -11.062 1.00 94.69 358 LYS A CA 1
ATOM 2915 C C . LYS A 1 358 ? 9.806 -14.393 -11.064 1.00 94.69 358 LYS A C 1
ATOM 2917 O O . LYS A 1 358 ? 11.008 -14.210 -10.901 1.00 94.69 358 LYS A O 1
ATOM 2922 N N . PHE A 1 359 ? 8.949 -13.382 -11.234 1.00 95.94 359 PHE A N 1
ATOM 2923 C CA . PHE A 1 359 ? 9.388 -11.990 -11.102 1.00 95.94 359 PHE A CA 1
ATOM 2924 C C . PHE A 1 359 ? 9.930 -11.701 -9.698 1.00 95.94 359 PHE A C 1
ATOM 2926 O O . PHE A 1 359 ? 10.938 -11.018 -9.573 1.00 95.94 359 PHE A O 1
ATOM 2933 N N . SER A 1 360 ? 9.290 -12.226 -8.648 1.00 95.31 360 SER A N 1
ATOM 2934 C CA . SER A 1 360 ? 9.758 -12.019 -7.273 1.00 95.31 360 SER A CA 1
ATOM 2935 C C . SER A 1 360 ? 11.138 -12.640 -7.046 1.00 95.31 360 SER A C 1
ATOM 2937 O O . SER A 1 360 ? 12.012 -12.002 -6.465 1.00 95.31 360 SER A O 1
ATOM 2939 N N . GLU A 1 361 ? 11.348 -13.859 -7.543 1.00 94.88 361 GLU A N 1
ATOM 2940 C CA . GLU A 1 361 ? 12.642 -14.549 -7.490 1.00 94.88 361 GLU A CA 1
ATOM 2941 C C . GLU A 1 361 ? 13.722 -13.760 -8.237 1.00 94.88 361 GLU A C 1
ATOM 2943 O O . GLU A 1 361 ? 14.781 -13.487 -7.677 1.00 94.88 361 GLU A O 1
ATOM 2948 N N . ALA A 1 362 ? 13.427 -13.318 -9.462 1.00 95.06 362 ALA A N 1
ATOM 2949 C CA . ALA A 1 362 ? 14.357 -12.537 -10.270 1.00 95.06 362 ALA A CA 1
ATOM 2950 C C . ALA A 1 362 ? 14.669 -11.161 -9.654 1.00 95.06 362 ALA A C 1
ATOM 2952 O O . ALA A 1 362 ? 15.814 -10.724 -9.674 1.00 95.06 362 ALA A O 1
ATOM 2953 N N . PHE A 1 363 ? 13.674 -10.482 -9.074 1.00 95.31 363 PHE A N 1
ATOM 2954 C CA . PHE A 1 363 ? 13.841 -9.149 -8.488 1.00 95.31 363 PHE A CA 1
ATOM 2955 C C . PHE A 1 363 ? 14.679 -9.157 -7.200 1.00 95.31 363 PHE A C 1
ATOM 2957 O O . PHE A 1 363 ? 15.376 -8.178 -6.919 1.00 95.31 363 PHE A O 1
ATOM 2964 N N . LEU A 1 364 ? 14.608 -10.237 -6.409 1.00 94.38 364 LEU A N 1
ATOM 2965 C CA . LEU A 1 364 ? 15.434 -10.431 -5.209 1.00 94.38 364 LEU A CA 1
ATOM 2966 C C . LEU A 1 364 ? 16.787 -11.095 -5.505 1.00 94.38 364 LEU A C 1
ATOM 2968 O O . LEU A 1 364 ? 17.678 -11.018 -4.661 1.00 94.38 364 LEU A O 1
ATOM 2972 N N . GLY A 1 365 ? 16.906 -11.781 -6.641 1.00 92.50 365 GLY A N 1
ATOM 2973 C CA . GLY A 1 365 ? 18.071 -12.571 -7.017 1.00 92.50 365 GLY A CA 1
ATOM 2974 C C . GLY A 1 365 ? 19.119 -11.811 -7.830 1.00 92.50 365 GLY A C 1
ATOM 2975 O O . GLY A 1 365 ? 19.031 -10.607 -8.055 1.00 92.50 365 GLY A O 1
ATOM 2976 N N . GLU A 1 366 ? 20.108 -12.574 -8.289 1.00 94.50 366 GLU A N 1
ATOM 2977 C CA . GLU A 1 366 ? 21.180 -12.139 -9.183 1.00 94.50 366 GLU A CA 1
ATOM 2978 C C . GLU A 1 366 ? 20.958 -12.788 -10.554 1.00 94.50 366 GLU A C 1
ATOM 2980 O O . GLU A 1 366 ? 20.940 -14.014 -10.678 1.00 94.50 366 GLU A O 1
ATOM 2985 N N . CYS A 1 367 ? 20.753 -11.968 -11.579 1.00 94.06 367 CYS A N 1
ATOM 2986 C CA . CYS A 1 367 ? 20.480 -12.393 -12.945 1.00 94.06 367 CYS A CA 1
ATOM 2987 C C . CYS A 1 367 ? 21.549 -11.822 -13.878 1.00 94.06 367 CYS A C 1
ATOM 2989 O O . CYS A 1 367 ? 21.719 -10.609 -13.971 1.00 94.06 367 CYS A O 1
ATOM 2991 N N . ASP A 1 368 ? 22.233 -12.702 -14.602 1.00 93.69 368 ASP A N 1
ATOM 2992 C CA . ASP A 1 368 ? 23.222 -12.359 -15.626 1.00 93.69 368 ASP A CA 1
ATOM 2993 C C . ASP A 1 368 ? 23.016 -13.294 -16.823 1.00 93.69 368 ASP A C 1
ATOM 2995 O O . ASP A 1 368 ? 23.676 -14.324 -16.985 1.00 93.69 368 ASP A O 1
ATOM 2999 N N . THR A 1 369 ? 21.983 -12.989 -17.608 1.00 92.81 369 THR A N 1
ATOM 3000 C CA . THR A 1 369 ? 21.543 -13.799 -18.748 1.00 92.81 369 THR A CA 1
ATOM 3001 C C . THR A 1 369 ? 21.217 -12.915 -19.951 1.00 92.81 369 THR A C 1
ATOM 3003 O O . THR A 1 369 ? 20.934 -11.727 -19.781 1.00 92.81 369 THR A O 1
ATOM 3006 N N . PRO A 1 370 ? 21.159 -13.479 -21.175 1.00 90.75 370 PRO A N 1
ATOM 3007 C CA . PRO A 1 370 ? 20.707 -12.743 -22.351 1.00 90.75 370 PRO A CA 1
ATOM 3008 C C . PRO A 1 370 ? 19.301 -12.152 -22.222 1.00 90.75 370 PRO A C 1
ATOM 3010 O O . PRO A 1 370 ? 18.999 -11.204 -22.930 1.00 90.75 370 PRO A O 1
ATOM 3013 N N . GLU A 1 371 ? 18.434 -12.688 -21.361 1.00 92.31 371 GLU A N 1
ATOM 3014 C CA . GLU A 1 371 ? 17.066 -12.185 -21.161 1.00 92.31 371 GLU A CA 1
ATOM 3015 C C . GLU A 1 371 ? 16.983 -11.122 -20.058 1.00 92.31 371 GLU A C 1
ATOM 3017 O O . GLU A 1 371 ? 16.250 -10.140 -20.183 1.00 92.31 371 GLU A O 1
ATOM 3022 N N . LEU A 1 372 ? 17.751 -11.297 -18.982 1.00 93.88 372 LEU A N 1
ATOM 3023 C CA . LEU A 1 372 ? 17.706 -10.425 -17.819 1.00 93.88 372 LEU A CA 1
ATOM 3024 C C . LEU A 1 372 ? 19.091 -10.253 -17.191 1.00 93.88 372 LEU A C 1
ATOM 3026 O O . LEU A 1 372 ? 19.747 -11.228 -16.821 1.00 93.88 372 LEU A O 1
ATOM 3030 N N . ILE A 1 373 ? 19.462 -8.984 -17.020 1.00 94.88 373 ILE A N 1
ATOM 3031 C CA . ILE A 1 373 ? 20.616 -8.511 -16.259 1.00 94.88 373 ILE A CA 1
ATOM 3032 C C . ILE A 1 373 ? 20.053 -7.666 -15.119 1.00 94.88 373 ILE A C 1
ATOM 3034 O O . ILE A 1 373 ? 19.440 -6.620 -15.362 1.00 94.88 373 ILE A O 1
ATOM 3038 N N . TRP A 1 374 ? 20.195 -8.156 -13.894 1.00 96.06 374 TRP A N 1
ATOM 3039 C CA . TRP A 1 374 ? 19.718 -7.504 -12.680 1.00 96.06 374 TRP A CA 1
ATOM 3040 C C . TRP A 1 374 ? 20.507 -8.008 -11.480 1.00 96.06 374 TRP A C 1
ATOM 3042 O O . TRP A 1 374 ? 20.685 -9.212 -11.335 1.00 96.06 374 TRP A O 1
ATOM 3052 N N . SER A 1 375 ? 20.944 -7.102 -10.613 1.00 94.81 375 SER A N 1
ATOM 3053 C CA . SER A 1 375 ? 21.701 -7.448 -9.412 1.00 94.81 375 SER A CA 1
ATOM 3054 C C . SER A 1 375 ? 21.167 -6.754 -8.169 1.00 94.81 375 SER A C 1
ATOM 3056 O O . SER A 1 375 ? 20.458 -5.741 -8.248 1.00 94.81 375 SER A O 1
ATOM 3058 N N . SER A 1 376 ? 21.562 -7.251 -6.997 1.00 91.88 376 SER A N 1
ATOM 3059 C CA . SER A 1 376 ? 21.318 -6.571 -5.720 1.00 91.88 376 SER A CA 1
ATOM 3060 C C . SER A 1 376 ? 21.913 -5.159 -5.690 1.00 91.88 376 SER A C 1
ATOM 3062 O O . SER A 1 376 ? 21.315 -4.257 -5.101 1.00 91.88 376 SER A O 1
ATOM 3064 N N . GLU A 1 377 ? 23.030 -4.928 -6.384 1.00 92.12 377 GLU A N 1
ATOM 3065 C CA . GLU A 1 377 ? 23.639 -3.605 -6.532 1.00 92.12 377 GLU A CA 1
ATOM 3066 C C . GLU A 1 377 ? 22.784 -2.665 -7.391 1.00 92.12 377 GLU A C 1
ATOM 3068 O O . GLU A 1 377 ? 22.517 -1.537 -6.972 1.00 92.12 377 GLU A O 1
ATOM 3073 N N . MET A 1 378 ? 22.279 -3.130 -8.540 1.00 94.62 378 MET A N 1
ATOM 3074 C CA . MET A 1 378 ? 21.341 -2.351 -9.360 1.00 94.62 378 MET A CA 1
ATOM 3075 C C . MET A 1 378 ? 20.060 -2.036 -8.580 1.00 94.62 378 MET A C 1
ATOM 3077 O O . MET A 1 378 ? 19.553 -0.912 -8.633 1.00 94.62 378 MET A O 1
ATOM 3081 N N . ARG A 1 379 ? 19.557 -3.003 -7.806 1.00 93.38 379 ARG A N 1
ATOM 3082 C CA . ARG A 1 379 ? 18.402 -2.800 -6.928 1.00 93.38 379 ARG A CA 1
ATOM 3083 C C . ARG A 1 379 ? 18.687 -1.753 -5.853 1.00 93.38 379 ARG A C 1
ATOM 3085 O O . ARG A 1 379 ? 17.849 -0.882 -5.636 1.00 93.38 379 ARG A O 1
ATOM 3092 N N . ARG A 1 380 ? 19.848 -1.803 -5.196 1.00 90.69 380 ARG A N 1
ATOM 3093 C CA . ARG A 1 380 ? 20.263 -0.802 -4.200 1.00 90.69 380 ARG A CA 1
ATOM 3094 C C . ARG A 1 380 ? 20.351 0.591 -4.827 1.00 90.69 380 ARG A C 1
ATOM 3096 O O . ARG A 1 380 ? 19.736 1.514 -4.304 1.00 90.69 380 ARG A O 1
ATOM 3103 N N . TYR A 1 381 ? 21.017 0.715 -5.974 1.00 91.12 381 TYR A N 1
ATOM 3104 C CA . TYR A 1 381 ? 21.144 1.977 -6.709 1.00 91.12 381 TYR A CA 1
ATOM 3105 C C . TYR A 1 381 ? 19.779 2.572 -7.087 1.00 91.12 381 TYR A C 1
ATOM 3107 O O . TYR A 1 381 ? 19.532 3.764 -6.905 1.00 91.12 381 TYR A O 1
ATOM 3115 N N . MET A 1 382 ? 18.848 1.728 -7.544 1.00 94.06 382 MET A N 1
ATOM 3116 C CA . MET A 1 382 ? 17.464 2.131 -7.797 1.00 94.06 382 MET A CA 1
ATOM 3117 C C . MET A 1 382 ? 16.814 2.713 -6.536 1.00 94.06 382 MET A C 1
ATOM 3119 O O . MET A 1 382 ? 16.223 3.791 -6.589 1.00 94.06 382 MET A O 1
ATOM 3123 N N . MET A 1 383 ? 16.920 2.018 -5.400 1.00 91.38 383 MET A N 1
ATOM 3124 C CA . MET A 1 383 ? 16.339 2.494 -4.143 1.00 91.38 383 MET A CA 1
ATOM 3125 C C . MET A 1 383 ? 16.959 3.817 -3.684 1.00 91.38 383 MET A C 1
ATOM 3127 O O . MET A 1 383 ? 16.220 4.686 -3.234 1.00 91.38 383 MET A O 1
ATOM 3131 N N . GLU A 1 384 ? 18.272 4.002 -3.837 1.00 87.81 384 GLU A N 1
ATOM 3132 C CA . GLU A 1 384 ? 18.971 5.256 -3.517 1.00 87.81 384 GLU A CA 1
ATOM 3133 C C . GLU A 1 384 ? 18.443 6.433 -4.349 1.00 87.81 384 GLU A C 1
ATOM 3135 O O . GLU A 1 384 ? 18.153 7.503 -3.810 1.00 87.81 384 GLU A O 1
ATOM 3140 N N . LYS A 1 385 ? 18.236 6.235 -5.655 1.00 88.81 385 LYS A N 1
ATOM 3141 C CA . LYS A 1 385 ? 17.670 7.272 -6.532 1.00 88.81 385 LYS A CA 1
ATOM 3142 C C . LYS A 1 385 ? 16.233 7.635 -6.163 1.00 88.81 385 LYS A C 1
ATOM 3144 O O . LYS A 1 385 ? 15.893 8.819 -6.135 1.00 88.81 385 LYS A O 1
ATOM 3149 N N . ILE A 1 386 ? 15.397 6.650 -5.828 1.00 91.50 386 ILE A N 1
ATOM 3150 C CA . ILE A 1 386 ? 14.030 6.925 -5.357 1.00 91.50 386 ILE A CA 1
ATOM 3151 C C . ILE A 1 386 ? 14.066 7.618 -3.983 1.00 91.50 386 ILE A C 1
ATOM 3153 O O . ILE A 1 386 ? 13.314 8.565 -3.759 1.00 91.50 386 ILE A O 1
ATOM 3157 N N . ALA A 1 387 ? 14.958 7.208 -3.080 1.00 87.50 387 ALA A N 1
ATOM 3158 C CA . ALA A 1 387 ? 15.129 7.828 -1.768 1.00 87.50 387 ALA A CA 1
ATOM 3159 C C . ALA A 1 387 ? 15.479 9.320 -1.885 1.00 87.50 387 ALA A C 1
ATOM 3161 O O . ALA A 1 387 ? 14.821 10.146 -1.253 1.00 87.50 387 ALA A O 1
ATOM 3162 N N . LEU A 1 388 ? 16.431 9.676 -2.756 1.00 84.44 388 LEU A N 1
ATOM 3163 C CA . LEU A 1 388 ? 16.767 11.072 -3.064 1.00 84.44 388 LEU A CA 1
ATOM 3164 C C . LEU A 1 388 ? 15.567 11.841 -3.636 1.00 84.44 388 LEU A C 1
ATOM 3166 O O . LEU A 1 388 ? 15.313 12.983 -3.253 1.00 84.44 388 LEU A O 1
ATOM 3170 N N . HIS A 1 389 ? 14.778 11.206 -4.505 1.00 85.75 389 HIS A N 1
ATOM 3171 C CA . HIS A 1 389 ? 13.563 11.809 -5.055 1.00 85.75 389 HIS A CA 1
ATOM 3172 C C . HIS A 1 389 ? 12.492 12.092 -3.980 1.00 85.75 389 HIS A C 1
ATOM 3174 O O . HIS A 1 389 ? 11.731 13.060 -4.097 1.00 85.75 389 HIS A O 1
ATOM 3180 N N . LEU A 1 390 ? 12.439 11.278 -2.920 1.00 87.44 390 LEU A N 1
ATOM 3181 C CA . LEU A 1 390 ? 11.475 11.388 -1.818 1.00 87.44 390 LEU A CA 1
ATOM 3182 C C . LEU A 1 390 ? 11.994 12.155 -0.590 1.00 87.44 390 LEU A C 1
ATOM 3184 O O . LEU A 1 390 ? 11.221 12.355 0.351 1.00 87.44 390 LEU A O 1
ATOM 3188 N N . ALA A 1 391 ? 13.249 12.614 -0.603 1.00 82.00 391 ALA A N 1
ATOM 3189 C CA . ALA A 1 391 ? 13.935 13.185 0.559 1.00 82.00 391 ALA A CA 1
ATOM 3190 C C . ALA A 1 391 ? 13.199 14.376 1.203 1.00 82.00 391 ALA A C 1
ATOM 3192 O O . ALA A 1 391 ? 13.187 14.497 2.421 1.00 82.00 391 ALA A O 1
ATOM 3193 N N . ASP A 1 392 ? 12.503 15.212 0.421 1.00 80.12 392 ASP A N 1
ATOM 3194 C CA . ASP A 1 392 ? 11.736 16.346 0.975 1.00 80.12 392 ASP A CA 1
ATOM 3195 C C . ASP A 1 392 ? 10.415 15.920 1.638 1.00 80.12 392 ASP A C 1
ATOM 3197 O O . ASP A 1 392 ? 9.848 16.655 2.445 1.00 80.12 392 ASP A O 1
ATOM 3201 N N . PHE A 1 393 ? 9.864 14.763 1.264 1.00 86.50 393 PHE A N 1
ATOM 3202 C CA . PHE A 1 393 ? 8.537 14.337 1.711 1.00 86.50 393 PHE A CA 1
ATOM 3203 C C . PHE A 1 393 ? 8.599 13.481 2.976 1.00 86.50 393 PHE A C 1
ATOM 3205 O O . PHE A 1 393 ? 7.777 13.631 3.881 1.00 86.50 393 PHE A O 1
ATOM 3212 N N . THR A 1 394 ? 9.565 12.573 3.070 1.00 82.81 394 THR A N 1
ATOM 3213 C CA . THR A 1 394 ? 9.594 11.602 4.168 1.00 82.81 394 THR A CA 1
ATOM 3214 C C . THR A 1 394 ? 9.824 12.197 5.562 1.00 82.81 394 THR A C 1
ATOM 3216 O O . THR A 1 394 ? 9.198 11.694 6.500 1.00 82.81 394 THR A O 1
ATOM 3219 N N . PRO A 1 395 ? 10.609 13.279 5.752 1.00 80.19 395 PRO A N 1
ATOM 3220 C CA . PRO A 1 395 ? 10.695 13.965 7.042 1.00 80.19 395 PRO A CA 1
ATOM 3221 C C . PRO A 1 395 ? 9.374 14.641 7.432 1.00 80.19 395 PRO A C 1
ATOM 3223 O O . PRO A 1 395 ? 8.976 14.606 8.597 1.00 80.19 395 PRO A O 1
ATOM 3226 N N . ARG A 1 396 ? 8.645 15.200 6.458 1.00 84.25 396 ARG A N 1
ATOM 3227 C CA . ARG A 1 396 ? 7.336 15.835 6.681 1.00 84.25 396 ARG A CA 1
ATOM 3228 C C . ARG A 1 396 ? 6.309 14.845 7.214 1.00 84.25 396 ARG A C 1
ATOM 3230 O O . ARG A 1 396 ? 5.580 15.158 8.148 1.00 84.25 396 ARG A O 1
ATOM 3237 N N . LEU A 1 397 ? 6.323 13.616 6.695 1.00 85.75 397 LEU A N 1
ATOM 3238 C CA . LEU A 1 397 ? 5.409 12.552 7.118 1.00 85.75 397 LEU A CA 1
ATOM 3239 C C . LEU A 1 397 ? 5.577 12.155 8.597 1.00 85.75 397 LEU A C 1
ATOM 3241 O O . LEU A 1 397 ? 4.607 11.738 9.226 1.00 85.75 397 LEU A O 1
ATOM 3245 N N . LYS A 1 398 ? 6.780 12.309 9.172 1.00 81.62 398 LYS A N 1
ATOM 3246 C CA . LYS A 1 398 ? 7.017 12.091 10.613 1.00 81.62 398 LYS A CA 1
ATOM 3247 C C . LYS A 1 398 ? 6.441 13.216 11.482 1.00 81.62 398 LYS A C 1
ATOM 3249 O O . LYS A 1 398 ? 6.029 12.957 12.605 1.00 81.62 398 LYS A O 1
ATOM 3254 N N . ASN A 1 399 ? 6.396 14.445 10.963 1.00 84.38 399 ASN A N 1
ATOM 3255 C CA . ASN A 1 399 ? 5.857 15.611 11.674 1.00 84.38 399 ASN A CA 1
ATOM 3256 C C . ASN A 1 399 ? 4.333 15.742 11.510 1.00 84.38 399 ASN A C 1
ATOM 3258 O O . ASN A 1 399 ? 3.633 16.221 12.401 1.00 84.38 399 ASN A O 1
ATOM 3262 N N . ASN A 1 400 ? 3.795 15.269 10.391 1.00 89.38 400 ASN A N 1
ATOM 3263 C CA . ASN A 1 400 ? 2.377 15.307 10.069 1.00 89.38 400 ASN A CA 1
ATOM 3264 C C . ASN A 1 400 ? 2.012 14.058 9.268 1.00 89.38 400 ASN A C 1
ATOM 3266 O O . ASN A 1 400 ? 2.246 13.972 8.059 1.00 89.38 400 ASN A O 1
ATOM 3270 N N . ILE A 1 401 ? 1.373 13.094 9.926 1.00 90.81 401 ILE A N 1
ATOM 3271 C CA . ILE A 1 401 ? 0.971 11.836 9.284 1.00 90.81 401 ILE A CA 1
ATOM 3272 C C . ILE A 1 401 ? -0.153 12.037 8.251 1.00 90.81 401 ILE A C 1
ATOM 3274 O O . ILE A 1 401 ? -0.476 11.119 7.496 1.00 90.81 401 ILE A O 1
ATOM 3278 N N . LYS A 1 402 ? -0.752 13.238 8.207 1.00 90.69 402 LYS A N 1
ATOM 3279 C CA . LYS A 1 402 ? -1.742 13.659 7.210 1.00 90.69 402 LYS A CA 1
ATOM 3280 C C . LYS A 1 402 ? -1.145 14.380 6.008 1.00 90.69 402 LYS A C 1
ATOM 3282 O O . LYS A 1 402 ? -1.885 14.628 5.057 1.00 90.69 402 LYS A O 1
ATOM 3287 N N . SER A 1 403 ? 0.161 14.638 5.983 1.00 91.12 403 SER A N 1
ATOM 3288 C CA . SER A 1 403 ? 0.825 15.136 4.780 1.00 91.12 403 SER A CA 1
ATOM 3289 C C . SER A 1 403 ? 0.655 14.143 3.624 1.00 91.12 403 SER A C 1
ATOM 3291 O O . SER A 1 403 ? 0.835 12.932 3.783 1.00 91.12 403 SER A O 1
ATOM 3293 N N . VAL A 1 404 ? 0.275 14.662 2.454 1.00 92.19 404 VAL A N 1
ATOM 3294 C CA . VAL A 1 404 ? 0.031 13.877 1.236 1.00 92.19 404 VAL A CA 1
ATOM 3295 C C . VAL A 1 404 ? 1.182 14.088 0.263 1.00 92.19 404 VAL A C 1
ATOM 3297 O O . VAL A 1 404 ? 1.570 15.228 -0.000 1.00 92.19 404 VAL A O 1
ATOM 3300 N N . TYR A 1 405 ? 1.724 12.996 -0.273 1.00 92.50 405 TYR A N 1
ATOM 3301 C CA . TYR A 1 405 ? 2.757 13.064 -1.303 1.00 92.50 405 TYR A CA 1
ATOM 3302 C C . TYR A 1 405 ? 2.226 13.757 -2.563 1.00 92.50 405 TYR A C 1
ATOM 3304 O O . TYR A 1 405 ? 1.147 13.434 -3.060 1.00 92.50 405 TYR A O 1
ATOM 3312 N N . ILE A 1 406 ? 3.008 14.699 -3.089 1.00 89.31 406 ILE A N 1
ATOM 3313 C CA . ILE A 1 406 ? 2.723 15.372 -4.355 1.00 89.31 406 ILE A CA 1
ATOM 3314 C C . ILE A 1 406 ? 3.568 14.695 -5.423 1.00 89.31 406 ILE A C 1
ATOM 3316 O O . ILE A 1 406 ? 4.797 14.734 -5.362 1.00 89.31 406 ILE A O 1
ATOM 3320 N N . TYR A 1 407 ? 2.901 14.074 -6.393 1.00 89.75 407 TYR A N 1
ATOM 3321 C CA . TYR A 1 407 ? 3.581 13.358 -7.459 1.00 89.75 407 TYR A CA 1
ATOM 3322 C C . TYR A 1 407 ? 4.511 14.256 -8.265 1.00 89.75 407 TYR A C 1
ATOM 3324 O O . TYR A 1 407 ? 4.116 15.314 -8.759 1.00 89.75 407 TYR A O 1
ATOM 3332 N N . CYS A 1 408 ? 5.727 13.761 -8.458 1.00 85.75 408 CYS A N 1
ATOM 3333 C CA . CYS A 1 408 ? 6.683 14.289 -9.409 1.00 85.75 408 CYS A CA 1
ATOM 3334 C C . CYS A 1 408 ? 7.217 13.120 -10.258 1.00 85.75 408 CYS A C 1
ATOM 3336 O O . CYS A 1 408 ? 7.528 12.058 -9.704 1.00 85.75 408 CYS A O 1
ATOM 3338 N N . PRO A 1 409 ? 7.309 13.257 -11.592 1.00 85.00 409 PRO A N 1
ATOM 3339 C CA . PRO A 1 409 ? 8.016 12.281 -12.411 1.00 85.00 409 PRO A CA 1
ATOM 3340 C C . PRO A 1 409 ? 9.466 12.143 -11.939 1.00 85.00 409 PRO A C 1
ATOM 3342 O O . PRO A 1 409 ? 10.138 13.137 -11.680 1.00 85.00 409 PRO A O 1
ATOM 3345 N N . ILE A 1 410 ? 9.948 10.912 -11.800 1.00 85.25 410 ILE A N 1
ATOM 3346 C CA . ILE A 1 410 ? 11.358 10.664 -11.493 1.00 85.25 410 ILE A CA 1
ATOM 3347 C C . ILE A 1 410 ? 12.180 10.697 -12.795 1.00 85.25 410 ILE A C 1
ATOM 3349 O O . ILE A 1 410 ? 11.709 10.163 -13.806 1.00 85.25 410 ILE A O 1
ATOM 3353 N N . PRO A 1 411 ? 13.381 11.306 -12.791 1.00 83.31 411 PRO A N 1
ATOM 3354 C CA . PRO A 1 411 ? 14.340 11.189 -13.889 1.00 83.31 411 PRO A CA 1
ATOM 3355 C C . PRO A 1 411 ? 14.604 9.730 -14.266 1.00 83.31 411 PRO A C 1
ATOM 3357 O O . PRO A 1 411 ? 14.550 8.850 -13.402 1.00 83.31 411 PRO A O 1
ATOM 3360 N N . HIS A 1 412 ? 14.918 9.470 -15.537 1.00 84.69 412 HIS A N 1
ATOM 3361 C CA . HIS A 1 412 ? 15.265 8.118 -15.963 1.00 84.69 412 HIS A CA 1
ATOM 3362 C C . HIS A 1 412 ? 16.545 7.645 -15.259 1.00 84.69 412 HIS A C 1
ATOM 3364 O O . HIS A 1 412 ? 17.595 8.279 -15.360 1.00 84.69 412 HIS A O 1
ATOM 3370 N N . ILE A 1 413 ? 16.476 6.505 -14.573 1.00 89.12 413 ILE A N 1
ATOM 3371 C CA . ILE A 1 413 ? 17.628 5.907 -13.897 1.00 89.12 413 ILE A CA 1
ATOM 3372 C C . ILE A 1 413 ? 18.513 5.220 -14.943 1.00 89.12 413 ILE A C 1
ATOM 3374 O O . ILE A 1 413 ? 18.131 4.219 -15.550 1.00 89.12 413 ILE A O 1
ATOM 3378 N N . GLU A 1 414 ? 19.705 5.766 -15.176 1.00 86.75 414 GLU A N 1
ATOM 3379 C CA . GLU A 1 414 ? 20.710 5.155 -16.049 1.00 86.75 414 GLU A CA 1
ATOM 3380 C C . GLU A 1 414 ? 21.582 4.179 -15.244 1.00 86.75 414 GLU A C 1
ATOM 3382 O O . GLU A 1 414 ? 22.186 4.544 -14.238 1.00 86.75 414 GLU A O 1
ATOM 3387 N N . TYR A 1 415 ? 21.635 2.919 -15.680 1.00 90.50 415 TYR A N 1
ATOM 3388 C CA . TYR A 1 415 ? 22.438 1.876 -15.041 1.00 90.50 415 TYR A CA 1
ATOM 3389 C C . TYR A 1 415 ? 23.743 1.678 -15.810 1.00 90.50 415 TYR A C 1
ATOM 3391 O O . TYR A 1 415 ? 23.713 1.237 -16.960 1.00 90.50 415 TYR A O 1
ATOM 3399 N N . GLU A 1 416 ? 24.886 1.930 -15.170 1.00 88.25 416 GLU A N 1
ATOM 3400 C CA . GLU A 1 416 ? 26.201 1.870 -15.834 1.00 88.25 416 GLU A CA 1
ATOM 3401 C C . GLU A 1 416 ? 26.494 0.483 -16.431 1.00 88.25 416 GLU A C 1
ATOM 3403 O O . GLU A 1 416 ? 27.004 0.370 -17.545 1.00 88.25 416 GLU A O 1
ATOM 3408 N N . VAL A 1 417 ? 26.060 -0.583 -15.746 1.00 88.75 417 VAL A N 1
ATOM 3409 C CA . VAL A 1 417 ? 26.189 -1.981 -16.205 1.00 88.75 417 VAL A CA 1
ATOM 3410 C C . VAL A 1 417 ? 25.498 -2.214 -17.558 1.00 88.75 417 VAL A C 1
ATOM 3412 O O . VAL A 1 417 ? 25.940 -3.049 -18.346 1.00 88.75 417 VAL A O 1
ATOM 3415 N N . LEU A 1 418 ? 24.437 -1.456 -17.859 1.00 88.75 418 LEU A N 1
ATOM 3416 C CA . LEU A 1 418 ? 23.629 -1.602 -19.072 1.00 88.75 418 LEU A CA 1
ATOM 3417 C C . LEU A 1 418 ? 24.016 -0.628 -20.193 1.00 88.75 418 LEU A C 1
ATOM 3419 O O . LEU A 1 418 ? 23.474 -0.731 -21.288 1.00 88.75 418 LEU A O 1
ATOM 3423 N N . LYS A 1 419 ? 24.951 0.301 -19.968 1.00 83.19 419 LYS A N 1
ATOM 3424 C CA . LYS A 1 419 ? 25.290 1.371 -20.927 1.00 83.19 419 LYS A CA 1
ATOM 3425 C C . LYS A 1 419 ? 25.721 0.857 -22.306 1.00 83.19 419 LYS A C 1
ATOM 3427 O O . LYS A 1 419 ? 25.427 1.478 -23.321 1.00 83.19 419 LYS A O 1
ATOM 3432 N N . ASN A 1 420 ? 26.380 -0.300 -22.333 1.00 82.56 420 ASN A N 1
ATOM 3433 C CA . ASN A 1 420 ? 26.852 -0.961 -23.554 1.00 82.56 420 ASN A CA 1
ATOM 3434 C C . ASN A 1 420 ? 25.960 -2.141 -23.978 1.00 82.56 420 ASN A C 1
ATOM 3436 O O . ASN A 1 420 ? 26.347 -2.929 -24.843 1.00 82.56 420 ASN A O 1
ATOM 3440 N N . GLU A 1 421 ? 24.798 -2.308 -23.349 1.00 87.12 421 GLU A N 1
ATOM 3441 C CA . GLU A 1 421 ? 23.835 -3.350 -23.681 1.00 87.12 421 GLU A CA 1
ATOM 3442 C C . GLU A 1 421 ? 22.684 -2.760 -24.494 1.00 87.12 421 GLU A C 1
ATOM 3444 O O . GLU A 1 421 ? 21.958 -1.880 -24.038 1.00 87.12 421 GLU A O 1
ATOM 3449 N N . LEU A 1 422 ? 22.475 -3.287 -25.701 1.00 86.06 422 LEU A N 1
ATOM 3450 C CA . LEU A 1 422 ? 21.303 -2.952 -26.500 1.00 86.06 422 LEU A CA 1
ATOM 3451 C C . LEU A 1 422 ? 20.191 -3.963 -26.201 1.00 86.06 422 LEU A C 1
ATOM 3453 O O . LEU A 1 422 ? 20.322 -5.142 -26.536 1.00 86.06 422 LEU A O 1
ATOM 3457 N N . PHE A 1 423 ? 19.116 -3.512 -25.553 1.00 87.94 423 PHE A N 1
ATOM 3458 C CA . PHE A 1 423 ? 17.945 -4.341 -25.266 1.00 87.94 423 PHE A CA 1
ATOM 3459 C C . PHE A 1 423 ? 16.950 -4.286 -26.430 1.00 87.94 423 PHE A C 1
ATOM 3461 O O . PHE A 1 423 ? 16.400 -3.225 -26.727 1.00 87.94 423 PHE A O 1
ATOM 3468 N N . CYS A 1 424 ? 16.693 -5.426 -27.073 1.00 84.50 424 CYS A N 1
ATOM 3469 C CA . CYS A 1 424 ? 15.751 -5.532 -28.187 1.00 84.50 424 CYS A CA 1
ATOM 3470 C C . CYS A 1 424 ? 14.724 -6.633 -27.920 1.00 84.50 424 CYS A C 1
ATOM 3472 O O . CYS A 1 424 ? 15.070 -7.811 -27.784 1.00 84.50 424 CYS A O 1
ATOM 3474 N N . GLY A 1 425 ? 13.448 -6.244 -27.862 1.00 80.12 425 GLY A N 1
ATOM 3475 C CA . GLY A 1 425 ? 12.328 -7.145 -27.595 1.00 80.12 425 GLY A CA 1
ATOM 3476 C C . GLY A 1 425 ? 12.383 -7.743 -26.187 1.00 80.12 425 GLY A C 1
ATOM 3477 O O . GLY A 1 425 ? 11.789 -7.217 -25.244 1.00 80.12 425 GLY A O 1
ATOM 3478 N N . ARG A 1 426 ? 13.097 -8.864 -26.054 1.00 86.00 426 ARG A N 1
ATOM 3479 C CA . ARG A 1 426 ? 13.278 -9.610 -24.797 1.00 86.00 426 ARG A CA 1
ATOM 3480 C C . ARG A 1 426 ? 14.731 -9.854 -24.416 1.00 86.00 426 ARG A C 1
ATOM 3482 O O . ARG A 1 426 ? 14.965 -10.385 -23.339 1.00 86.00 426 ARG A O 1
ATOM 3489 N N . TYR A 1 427 ? 15.685 -9.506 -25.277 1.00 90.69 427 TYR A N 1
ATOM 3490 C CA . TYR A 1 427 ? 17.069 -9.926 -25.098 1.00 90.69 427 TYR A CA 1
ATOM 3491 C C . TYR A 1 427 ? 18.045 -8.757 -25.168 1.00 90.69 427 TYR A C 1
ATOM 3493 O O . TYR A 1 427 ? 17.918 -7.855 -25.997 1.00 90.69 427 TYR A O 1
ATOM 3501 N N . TYR A 1 428 ? 19.066 -8.821 -24.323 1.00 92.06 428 TYR A N 1
ATOM 3502 C CA . TYR A 1 428 ? 20.272 -8.023 -24.421 1.00 92.06 428 TYR A CA 1
ATOM 3503 C C . TYR A 1 428 ? 21.172 -8.593 -25.516 1.00 92.06 428 TYR A C 1
ATOM 3505 O O . TYR A 1 428 ? 21.697 -9.705 -25.409 1.00 92.06 428 TYR A O 1
ATOM 3513 N N . LEU A 1 429 ? 21.341 -7.836 -26.602 1.00 90.31 429 LEU A N 1
ATOM 3514 C CA . LEU A 1 429 ? 21.986 -8.343 -27.812 1.00 90.31 429 LEU A CA 1
ATOM 3515 C C . LEU A 1 429 ? 23.462 -8.670 -27.612 1.00 90.31 429 LEU A C 1
ATOM 3517 O O . LEU A 1 429 ? 23.951 -9.610 -28.236 1.00 90.31 429 LEU A O 1
ATOM 3521 N N . LYS A 1 430 ? 24.180 -7.943 -26.751 1.00 89.56 430 LYS A N 1
ATOM 3522 C CA . LYS A 1 430 ? 25.589 -8.248 -26.485 1.00 89.56 430 LYS A CA 1
ATOM 3523 C C . LYS A 1 430 ? 25.739 -9.583 -25.758 1.00 89.56 430 LYS A C 1
ATOM 3525 O O . LYS A 1 430 ? 26.535 -10.401 -26.215 1.00 89.56 430 LYS A O 1
ATOM 3530 N N . HIS A 1 431 ? 24.935 -9.843 -24.728 1.00 89.94 431 HIS A N 1
ATOM 3531 C CA . HIS A 1 431 ? 24.916 -11.144 -24.049 1.00 89.94 431 HIS A CA 1
ATOM 3532 C C . HIS A 1 431 ? 24.438 -12.264 -24.977 1.00 89.94 431 HIS A C 1
ATOM 3534 O O . HIS A 1 431 ? 25.048 -13.327 -25.023 1.00 89.94 431 HIS A O 1
ATOM 3540 N N . LEU A 1 432 ? 23.415 -12.012 -25.798 1.00 88.00 432 LEU A N 1
ATOM 3541 C CA . LEU A 1 432 ? 22.959 -12.969 -26.811 1.00 88.00 432 LEU A CA 1
ATOM 3542 C C . LEU A 1 432 ? 24.053 -13.293 -27.848 1.00 88.00 432 LEU A C 1
ATOM 3544 O O . LEU A 1 432 ? 24.113 -14.401 -28.375 1.00 88.00 432 LEU A O 1
ATOM 3548 N N . CYS A 1 433 ? 24.927 -12.328 -28.147 1.00 88.31 433 CYS A N 1
ATOM 3549 C CA . CYS A 1 433 ? 26.046 -12.493 -29.071 1.00 88.31 433 CYS A CA 1
ATOM 3550 C C . CYS A 1 433 ? 27.269 -13.202 -28.467 1.00 88.31 433 CYS A C 1
ATOM 3552 O O . CYS A 1 433 ? 28.223 -13.478 -29.210 1.00 88.31 433 CYS A O 1
ATOM 3554 N N . ASP A 1 434 ? 27.282 -13.458 -27.159 1.00 88.56 434 ASP A N 1
ATOM 3555 C CA . ASP A 1 434 ? 28.333 -14.211 -26.482 1.00 88.56 434 ASP A CA 1
ATOM 3556 C C . ASP A 1 434 ? 28.016 -15.711 -26.514 1.00 88.56 434 ASP A C 1
ATOM 3558 O O . ASP A 1 434 ? 27.483 -16.306 -25.578 1.00 88.56 434 ASP A O 1
ATOM 3562 N N . THR A 1 435 ? 28.370 -16.338 -27.635 1.00 84.38 435 THR A N 1
ATOM 3563 C CA . THR A 1 435 ? 28.167 -17.774 -27.859 1.00 84.38 435 THR A CA 1
ATOM 3564 C C . THR A 1 435 ? 29.105 -18.657 -27.036 1.00 84.38 435 THR A C 1
ATOM 3566 O O . THR A 1 435 ? 28.930 -19.874 -27.047 1.00 84.38 435 THR A O 1
ATOM 3569 N N . VAL A 1 436 ? 30.113 -18.081 -26.366 1.00 87.75 436 VAL A N 1
ATOM 3570 C CA . VAL A 1 436 ? 31.025 -18.828 -25.487 1.00 87.75 436 VAL A CA 1
ATOM 3571 C C . VAL A 1 436 ? 30.377 -18.997 -24.118 1.00 87.75 436 VAL A C 1
ATOM 3573 O O . VAL A 1 436 ? 30.325 -20.113 -23.605 1.00 87.75 436 VAL 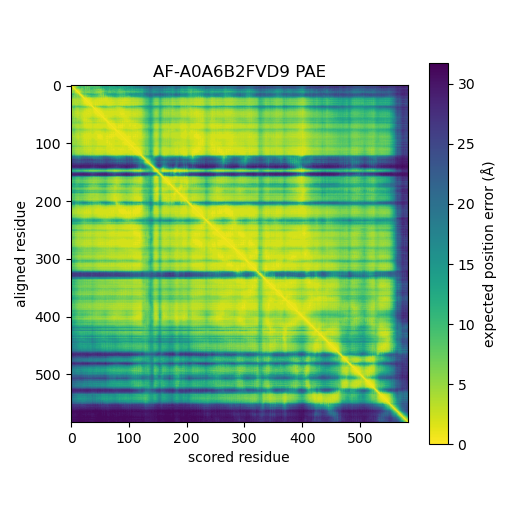A O 1
ATOM 3576 N N . LYS A 1 437 ? 29.842 -17.908 -23.553 1.00 88.44 437 LYS A N 1
ATOM 3577 C CA . LYS A 1 437 ? 29.159 -17.931 -22.252 1.00 88.44 437 LYS A CA 1
ATOM 3578 C C . LYS A 1 437 ? 27.746 -18.516 -22.343 1.00 88.44 437 LYS A C 1
ATOM 3580 O O . LYS A 1 437 ? 27.331 -19.239 -21.441 1.00 88.44 437 LYS A O 1
ATOM 3585 N N . PHE A 1 438 ? 27.026 -18.253 -23.437 1.00 88.50 438 PHE A N 1
ATOM 3586 C CA . PHE A 1 438 ? 25.640 -18.693 -23.634 1.00 88.50 438 PHE A CA 1
ATOM 3587 C C . PHE A 1 438 ? 25.472 -19.485 -24.943 1.00 88.50 438 PHE A C 1
ATOM 3589 O O . PHE A 1 438 ? 24.890 -18.990 -25.917 1.00 88.50 438 PHE A O 1
ATOM 3596 N N . PRO A 1 439 ? 25.973 -20.732 -25.008 1.00 84.69 439 PRO A N 1
ATOM 3597 C CA . PRO A 1 439 ? 25.832 -21.554 -26.202 1.00 84.69 439 PRO A CA 1
ATOM 3598 C C . PRO A 1 439 ? 24.361 -21.940 -26.426 1.00 84.69 439 PRO A C 1
ATOM 3600 O O . PRO A 1 439 ? 23.715 -22.499 -25.544 1.00 84.69 439 PRO A O 1
ATOM 3603 N N . ASN A 1 440 ? 23.842 -21.681 -27.632 1.00 81.69 440 ASN A N 1
ATOM 3604 C CA . ASN A 1 440 ? 22.488 -22.058 -28.068 1.00 81.69 440 ASN A CA 1
ATOM 3605 C C . ASN A 1 440 ? 21.356 -21.603 -27.123 1.00 81.69 440 ASN A C 1
ATOM 3607 O O . ASN A 1 440 ? 20.427 -22.368 -26.858 1.00 81.69 440 ASN A O 1
ATOM 3611 N N . TRP A 1 441 ? 21.424 -20.361 -26.628 1.00 86.12 441 TRP A N 1
ATOM 3612 C CA . TRP A 1 441 ? 20.381 -19.796 -25.766 1.00 86.12 441 TRP A CA 1
ATOM 3613 C C . TRP A 1 441 ? 18.975 -19.940 -26.391 1.00 86.12 441 TRP A C 1
ATOM 3615 O O . TRP A 1 441 ? 18.804 -19.614 -27.570 1.00 86.12 441 TRP A O 1
ATOM 3625 N N . PRO A 1 442 ? 17.964 -20.419 -25.640 1.00 85.94 442 PRO A N 1
ATOM 3626 C CA . PRO A 1 442 ? 16.630 -20.655 -26.177 1.00 85.94 442 PRO A CA 1
ATOM 3627 C C . PRO A 1 442 ? 15.897 -19.342 -26.473 1.00 85.94 442 PRO A C 1
ATOM 3629 O O . PRO A 1 442 ? 15.816 -18.440 -25.639 1.00 85.94 442 PRO A O 1
ATOM 3632 N N . ILE A 1 443 ? 15.306 -19.262 -27.665 1.00 85.38 443 ILE A N 1
ATOM 3633 C CA . ILE A 1 443 ? 14.590 -18.076 -28.142 1.00 85.38 443 ILE A CA 1
ATOM 3634 C C . ILE A 1 443 ? 13.113 -18.405 -28.263 1.00 85.38 443 ILE A C 1
ATOM 3636 O O . ILE A 1 443 ? 12.733 -19.300 -29.016 1.00 85.38 443 ILE A O 1
ATOM 3640 N N . VAL A 1 444 ? 12.286 -17.677 -27.510 1.00 82.31 444 VAL A N 1
ATOM 3641 C CA . VAL A 1 444 ? 10.854 -17.976 -27.372 1.00 82.31 444 VAL A CA 1
ATOM 3642 C C . VAL A 1 444 ? 10.095 -17.720 -28.680 1.00 82.31 444 VAL A C 1
ATOM 3644 O O . VAL A 1 444 ? 9.346 -18.582 -29.130 1.00 82.31 444 VAL A O 1
ATOM 3647 N N . ASP A 1 445 ? 10.303 -16.557 -29.307 1.00 82.62 445 ASP A N 1
ATOM 3648 C CA . ASP A 1 445 ? 9.700 -16.192 -30.596 1.00 82.62 445 ASP A CA 1
ATOM 3649 C C . ASP A 1 445 ? 10.753 -15.564 -31.516 1.00 82.62 445 ASP A C 1
ATOM 3651 O O . ASP A 1 445 ? 11.085 -14.379 -31.423 1.00 82.62 445 ASP A O 1
ATOM 3655 N N . ILE A 1 446 ? 11.286 -16.381 -32.422 1.00 83.25 446 ILE A N 1
ATOM 3656 C CA . ILE A 1 446 ? 12.351 -15.985 -33.351 1.00 83.25 446 ILE A CA 1
ATOM 3657 C C . ILE A 1 446 ? 11.864 -14.909 -34.332 1.00 83.25 446 ILE A C 1
ATOM 3659 O O . ILE A 1 446 ? 12.628 -14.013 -34.691 1.00 83.25 446 ILE A O 1
ATOM 3663 N N . VAL A 1 447 ? 10.602 -14.972 -34.772 1.00 83.75 447 VAL A N 1
ATOM 3664 C CA . VAL A 1 447 ? 10.072 -14.050 -35.788 1.00 83.75 447 VAL A CA 1
ATOM 3665 C C . VAL A 1 447 ? 9.865 -12.671 -35.184 1.00 83.75 447 VAL A C 1
ATOM 3667 O O . VAL A 1 447 ? 10.250 -11.677 -35.803 1.00 83.75 447 VAL A O 1
ATOM 3670 N N . GLN A 1 448 ? 9.284 -12.603 -33.984 1.00 84.75 448 GLN A N 1
ATOM 3671 C CA . GLN A 1 448 ? 9.116 -11.331 -33.291 1.00 84.75 448 GLN A CA 1
ATOM 3672 C C . GLN A 1 448 ? 10.471 -10.735 -32.896 1.00 84.75 448 GLN A C 1
ATOM 3674 O O . GLN A 1 448 ? 10.713 -9.569 -33.187 1.00 84.75 448 GLN A O 1
ATOM 3679 N N . THR A 1 449 ? 11.402 -11.549 -32.386 1.00 85.44 449 THR A N 1
ATOM 3680 C CA . THR A 1 449 ? 12.760 -11.085 -32.043 1.00 85.44 449 THR A CA 1
ATOM 3681 C C . THR A 1 449 ? 13.484 -10.491 -33.256 1.00 85.44 449 THR A C 1
ATOM 3683 O O . THR A 1 449 ? 14.085 -9.426 -33.156 1.00 85.44 449 THR A O 1
ATOM 3686 N N . LEU A 1 450 ? 13.399 -11.123 -34.435 1.00 85.25 450 LEU A N 1
ATOM 3687 C CA . LEU A 1 450 ? 13.998 -10.574 -35.660 1.00 85.25 450 LEU A CA 1
ATOM 3688 C C . LEU A 1 450 ? 13.371 -9.239 -36.081 1.00 85.25 450 LEU A C 1
ATOM 3690 O O . LEU A 1 450 ? 14.088 -8.363 -36.560 1.00 85.25 450 LEU A O 1
ATOM 3694 N N . ARG A 1 451 ? 12.053 -9.074 -35.915 1.00 85.75 451 ARG A N 1
ATOM 3695 C CA . ARG A 1 451 ? 11.370 -7.801 -36.195 1.00 85.75 451 ARG A CA 1
ATOM 3696 C C . ARG A 1 451 ? 11.827 -6.707 -35.242 1.00 85.75 451 ARG A C 1
ATOM 3698 O O . ARG A 1 451 ? 12.206 -5.645 -35.717 1.00 85.75 451 ARG A O 1
ATOM 3705 N N . ASP A 1 452 ? 11.883 -7.005 -33.948 1.00 85.31 452 ASP A N 1
ATOM 3706 C CA . ASP A 1 452 ? 12.321 -6.052 -32.926 1.00 85.31 452 ASP A CA 1
ATOM 3707 C C . ASP A 1 452 ? 13.768 -5.590 -33.190 1.00 85.31 452 ASP A C 1
ATOM 3709 O O . ASP A 1 452 ? 14.078 -4.404 -33.101 1.00 85.31 452 ASP A O 1
ATOM 3713 N N . ILE A 1 453 ? 14.650 -6.509 -33.607 1.00 87.31 453 ILE A N 1
ATOM 3714 C CA . ILE A 1 453 ? 16.033 -6.187 -33.993 1.00 87.31 453 ILE A CA 1
ATOM 3715 C C . ILE A 1 453 ? 16.086 -5.329 -35.274 1.00 87.31 453 ILE A C 1
ATOM 3717 O O . ILE A 1 453 ? 16.921 -4.430 -35.388 1.00 87.31 453 ILE A O 1
ATOM 3721 N N . LEU A 1 454 ? 15.213 -5.589 -36.254 1.00 86.06 454 LEU A N 1
ATOM 3722 C CA . LEU A 1 454 ? 15.117 -4.774 -37.472 1.00 86.06 454 LEU A CA 1
ATOM 3723 C C . LEU A 1 454 ? 14.574 -3.369 -37.194 1.00 86.06 454 LEU A C 1
ATOM 3725 O O . LEU A 1 454 ? 14.995 -2.418 -37.851 1.00 86.06 454 LEU A O 1
ATOM 3729 N N . ASP A 1 455 ? 13.651 -3.221 -36.250 1.00 84.31 455 ASP A N 1
ATOM 3730 C CA . ASP A 1 455 ? 13.132 -1.911 -35.867 1.00 84.31 455 ASP A CA 1
ATOM 3731 C C . ASP A 1 455 ? 14.182 -1.118 -35.075 1.00 84.31 455 ASP A C 1
ATOM 3733 O O . ASP A 1 455 ? 14.429 0.040 -35.412 1.00 84.31 455 ASP A O 1
ATOM 3737 N N . ALA A 1 456 ? 14.931 -1.765 -34.174 1.00 84.69 456 ALA A N 1
ATOM 3738 C CA . ALA A 1 456 ? 16.097 -1.161 -33.521 1.00 84.69 456 ALA A CA 1
ATOM 3739 C C . ALA A 1 456 ? 17.166 -0.684 -34.526 1.00 84.69 456 ALA A C 1
ATOM 3741 O O . ALA A 1 456 ? 17.737 0.393 -34.361 1.00 84.69 456 ALA A O 1
ATOM 3742 N N . TRP A 1 457 ? 17.404 -1.433 -35.612 1.00 85.00 457 TRP A N 1
ATOM 3743 C CA . TRP A 1 457 ? 18.272 -0.976 -36.706 1.00 85.00 457 TRP A CA 1
ATOM 3744 C C . TRP A 1 457 ? 17.764 0.317 -37.346 1.00 85.00 457 TRP A C 1
ATOM 3746 O O . TRP A 1 457 ? 18.536 1.253 -37.561 1.00 85.00 457 TRP A O 1
ATOM 3756 N N . LYS A 1 458 ? 16.466 0.381 -37.671 1.00 84.38 458 LYS A N 1
ATOM 3757 C CA . LYS A 1 458 ? 15.872 1.580 -38.278 1.00 84.38 458 LYS A CA 1
ATOM 3758 C C . LYS A 1 458 ? 15.975 2.778 -37.343 1.00 84.38 458 LYS A C 1
ATOM 3760 O O . LYS A 1 458 ? 16.238 3.873 -37.827 1.00 84.38 458 LYS A O 1
ATOM 3765 N N . GLU A 1 459 ? 15.761 2.589 -36.046 1.00 81.69 459 GLU A N 1
ATOM 3766 C CA . GLU A 1 459 ? 15.888 3.662 -35.057 1.00 81.69 459 GLU A CA 1
ATOM 3767 C C . GLU A 1 459 ? 17.333 4.156 -34.943 1.00 81.69 459 GLU A C 1
ATOM 3769 O O . GLU A 1 459 ? 17.563 5.362 -34.997 1.00 81.69 459 GLU A O 1
ATOM 3774 N N . GLU A 1 460 ? 18.309 3.247 -34.876 1.00 82.31 460 GLU A N 1
ATOM 3775 C CA . GLU A 1 460 ? 19.732 3.588 -34.759 1.00 82.31 460 GLU A CA 1
ATOM 3776 C C . GLU A 1 460 ? 20.246 4.368 -35.981 1.00 82.31 460 GLU A C 1
ATOM 3778 O O . GLU A 1 460 ? 20.972 5.350 -35.832 1.00 82.31 460 GLU A O 1
ATOM 3783 N N . VAL A 1 461 ? 19.830 3.977 -37.191 1.00 82.69 461 VAL A N 1
ATOM 3784 C CA . VAL A 1 461 ? 20.220 4.652 -38.444 1.00 82.69 461 VAL A CA 1
ATOM 3785 C C . VAL A 1 461 ? 19.521 6.005 -38.614 1.00 82.69 461 VAL A C 1
ATOM 3787 O O . VAL A 1 461 ? 20.093 6.919 -39.202 1.00 82.69 461 VAL A O 1
ATOM 3790 N N . ASN A 1 462 ? 18.301 6.156 -38.090 1.00 79.88 462 ASN A N 1
ATOM 3791 C CA . ASN A 1 462 ? 17.516 7.389 -38.196 1.00 79.88 462 ASN A CA 1
ATOM 3792 C C . ASN A 1 462 ? 17.647 8.312 -36.972 1.00 79.88 462 ASN A C 1
ATOM 3794 O O . ASN A 1 462 ? 16.818 9.215 -36.817 1.00 79.88 462 ASN A O 1
ATOM 3798 N N . LYS A 1 463 ? 18.653 8.117 -36.105 1.00 76.50 463 LYS A N 1
ATOM 3799 C CA . LYS A 1 463 ? 18.911 9.013 -34.968 1.00 76.50 463 LYS A CA 1
ATOM 3800 C C . LYS A 1 463 ? 19.069 10.459 -35.450 1.00 76.50 463 LYS A C 1
ATOM 3802 O O . LYS A 1 463 ? 19.860 10.754 -36.343 1.00 76.50 463 LYS A O 1
ATOM 3807 N N . LYS A 1 464 ? 18.288 11.365 -34.858 1.00 64.12 464 LYS A N 1
ATOM 3808 C CA . LYS A 1 464 ? 18.322 12.814 -35.109 1.00 64.12 464 LYS A CA 1
ATOM 3809 C C . LYS A 1 464 ? 18.646 13.550 -33.813 1.00 64.12 464 LYS A C 1
ATOM 3811 O O . LYS A 1 464 ? 18.324 13.060 -32.733 1.00 64.12 464 LYS A O 1
ATOM 3816 N N . MET A 1 465 ? 19.241 14.738 -33.933 1.00 56.41 465 MET A N 1
ATOM 3817 C CA . MET A 1 465 ? 19.456 15.636 -32.794 1.00 56.41 465 MET A CA 1
ATOM 3818 C C . MET A 1 465 ? 18.113 16.062 -32.162 1.00 56.41 465 MET A C 1
ATOM 3820 O O . MET A 1 465 ? 17.133 16.222 -32.901 1.00 56.41 465 MET A O 1
ATOM 3824 N N . PRO A 1 466 ? 18.040 16.251 -30.829 1.00 58.28 466 PRO A N 1
ATOM 3825 C CA . PRO A 1 466 ? 16.824 16.692 -30.152 1.00 58.28 466 PRO A CA 1
ATOM 3826 C C . PRO A 1 466 ? 16.377 18.070 -30.643 1.00 58.28 466 PRO A C 1
ATOM 3828 O O . PRO A 1 466 ? 17.196 18.932 -30.948 1.00 58.28 466 PRO A O 1
ATOM 3831 N N . THR A 1 467 ? 15.064 18.292 -30.678 1.00 55.56 467 THR A N 1
ATOM 3832 C CA . THR A 1 467 ? 14.442 19.555 -31.113 1.00 55.56 467 THR A CA 1
ATOM 3833 C C . THR A 1 467 ? 14.443 20.668 -30.062 1.00 55.56 467 THR A C 1
ATOM 3835 O O . THR A 1 467 ? 14.094 21.789 -30.410 1.00 55.56 467 THR A O 1
ATOM 3838 N N . ILE A 1 468 ? 14.784 20.383 -28.800 1.00 62.22 468 ILE A N 1
ATOM 3839 C CA . ILE A 1 468 ? 14.815 21.369 -27.705 1.00 62.22 468 ILE A CA 1
ATOM 3840 C C . ILE A 1 468 ? 16.260 21.500 -27.233 1.00 62.22 468 ILE A C 1
ATOM 3842 O O . ILE A 1 468 ? 16.907 20.498 -26.926 1.00 62.22 468 ILE A O 1
ATOM 3846 N N . SER A 1 469 ? 16.774 22.725 -27.186 1.00 72.81 469 SER A N 1
ATOM 3847 C CA . SER A 1 469 ? 18.118 22.980 -26.668 1.00 72.81 469 SER A CA 1
ATOM 3848 C C . SER A 1 469 ? 18.118 23.038 -25.133 1.00 72.81 469 SER A C 1
ATOM 3850 O O . SER A 1 469 ? 17.133 23.421 -24.501 1.00 72.81 469 SER A O 1
ATOM 3852 N N . LEU A 1 470 ? 19.236 22.662 -24.503 1.00 73.19 470 LEU A N 1
ATOM 3853 C CA . LEU A 1 470 ? 19.382 22.674 -23.039 1.00 73.19 470 LEU A CA 1
ATOM 3854 C C . LEU A 1 470 ? 19.126 24.070 -22.437 1.00 73.19 470 LEU A C 1
ATOM 3856 O O . LEU A 1 470 ? 18.511 24.189 -21.378 1.00 73.19 470 LEU A O 1
ATOM 3860 N N . SER A 1 471 ? 19.522 25.127 -23.149 1.00 72.88 471 SER A N 1
ATOM 3861 C CA . SER A 1 471 ? 19.324 26.519 -22.733 1.00 72.88 471 SER A CA 1
ATOM 3862 C C . SER A 1 471 ? 17.856 26.957 -22.765 1.00 72.88 471 SER A C 1
ATOM 3864 O O . SER A 1 471 ? 17.440 27.755 -21.928 1.00 72.88 471 SER A O 1
ATOM 3866 N N . GLU A 1 472 ? 17.045 26.433 -23.685 1.00 79.56 472 GLU A N 1
ATOM 3867 C CA . GLU A 1 472 ? 15.599 26.687 -23.715 1.00 79.56 472 GLU A CA 1
ATOM 3868 C C . GLU A 1 472 ? 14.887 25.994 -22.552 1.00 79.56 472 GLU A C 1
ATOM 3870 O O . GLU A 1 472 ? 14.018 26.595 -21.923 1.00 79.56 472 GLU A O 1
ATOM 3875 N N . ALA A 1 473 ? 15.282 24.762 -22.217 1.00 80.94 473 ALA A N 1
ATOM 3876 C CA . ALA A 1 473 ? 14.687 24.029 -21.103 1.00 80.94 473 ALA A CA 1
ATOM 3877 C C . ALA A 1 473 ? 14.977 24.694 -19.740 1.00 80.94 473 ALA A C 1
ATOM 3879 O O . ALA A 1 473 ? 14.067 24.807 -18.917 1.00 80.94 473 ALA A O 1
ATOM 3880 N N . LEU A 1 474 ? 16.200 25.202 -19.522 1.00 81.62 474 LEU A N 1
ATOM 3881 C CA . LEU A 1 474 ? 16.547 25.964 -18.308 1.00 81.62 474 LEU A CA 1
ATOM 3882 C C . LEU A 1 474 ? 15.749 27.271 -18.199 1.00 81.62 474 LEU A C 1
ATOM 3884 O O . LEU A 1 474 ? 15.193 27.559 -17.140 1.00 81.62 474 LEU A O 1
ATOM 3888 N N . LYS A 1 475 ? 15.587 28.005 -19.309 1.00 84.62 475 LYS A N 1
ATOM 3889 C CA . LYS A 1 475 ? 14.769 29.231 -19.348 1.00 84.62 475 LYS A CA 1
ATOM 3890 C C . LYS A 1 475 ? 13.307 28.977 -18.979 1.00 84.62 475 LYS A C 1
ATOM 3892 O O . LYS A 1 475 ? 12.720 29.776 -18.257 1.00 84.62 475 LYS A O 1
ATOM 3897 N N . VAL A 1 476 ? 12.720 27.873 -19.449 1.00 83.19 476 VAL A N 1
ATOM 3898 C CA . VAL A 1 476 ? 11.326 27.508 -19.128 1.00 83.19 476 VAL A CA 1
ATOM 3899 C C . VAL A 1 476 ? 11.143 27.199 -17.637 1.00 83.19 476 VAL A C 1
ATOM 3901 O O . VAL A 1 476 ? 10.081 27.488 -17.089 1.00 83.19 476 VAL A O 1
ATOM 3904 N N . LEU A 1 477 ? 12.161 26.650 -16.966 1.00 81.81 477 LEU A N 1
ATOM 3905 C CA . LEU A 1 477 ? 12.138 26.413 -15.516 1.00 81.81 477 LEU A CA 1
ATOM 3906 C C . LEU A 1 477 ? 12.594 27.618 -14.677 1.00 81.81 477 LEU A C 1
ATOM 3908 O O . LEU A 1 477 ? 12.730 27.472 -13.461 1.00 81.81 477 LEU A O 1
ATOM 3912 N N . GLU A 1 478 ? 12.794 28.787 -15.296 1.00 84.31 478 GLU A N 1
ATOM 3913 C CA . GLU A 1 478 ? 13.290 30.003 -14.635 1.00 84.31 478 GLU A CA 1
ATOM 3914 C C . GLU A 1 478 ? 14.652 29.772 -13.931 1.00 84.31 478 GLU A C 1
ATOM 3916 O O . GLU A 1 478 ? 14.896 30.301 -12.848 1.00 84.31 478 GLU A O 1
ATOM 3921 N N . LEU A 1 479 ? 15.527 28.950 -14.531 1.00 83.75 479 LEU A N 1
ATOM 3922 C CA . LEU A 1 479 ? 16.875 28.633 -14.037 1.00 83.75 479 LEU A CA 1
ATOM 3923 C C . LEU A 1 479 ? 17.960 29.310 -14.887 1.00 83.75 479 LEU A C 1
ATOM 3925 O O . LEU A 1 479 ? 17.828 29.420 -16.109 1.00 83.75 479 LEU A O 1
ATOM 3929 N N . GLU A 1 480 ? 19.057 29.716 -14.243 1.00 77.06 480 GLU A N 1
ATOM 3930 C CA . GLU A 1 480 ? 20.191 30.361 -14.915 1.00 77.06 480 GLU A CA 1
ATOM 3931 C C . GLU A 1 480 ? 20.939 29.369 -15.830 1.00 77.06 480 GLU A C 1
ATOM 3933 O O . GLU A 1 480 ? 21.316 28.288 -15.370 1.00 77.06 480 GLU A O 1
ATOM 3938 N N . PRO A 1 481 ? 21.173 29.706 -17.116 1.00 67.81 481 PRO A N 1
ATOM 3939 C CA . PRO A 1 481 ? 21.732 28.785 -18.107 1.00 67.81 481 PRO A CA 1
ATOM 3940 C C . PRO A 1 481 ? 23.237 28.511 -17.956 1.00 67.81 481 PRO A C 1
ATOM 3942 O O . PRO A 1 481 ? 23.740 27.582 -18.584 1.00 67.81 481 PRO A O 1
ATOM 3945 N N . GLU A 1 482 ? 23.951 29.317 -17.167 1.00 61.12 482 GLU A N 1
ATOM 3946 C CA . GLU A 1 482 ? 25.411 29.238 -16.997 1.00 61.12 482 GLU A CA 1
ATOM 3947 C C . GLU A 1 482 ? 25.840 28.377 -15.793 1.00 61.12 482 GLU A C 1
ATOM 3949 O O . GLU A 1 482 ? 27.016 28.035 -15.669 1.00 61.12 482 GLU A O 1
ATOM 3954 N N . GLU A 1 483 ? 24.898 27.967 -14.937 1.00 66.38 483 GLU A N 1
ATOM 3955 C CA . GLU A 1 483 ? 25.166 27.156 -13.745 1.00 66.38 483 GLU A CA 1
ATOM 3956 C C . GLU A 1 483 ? 24.681 25.709 -13.908 1.00 66.38 483 GLU A C 1
ATOM 3958 O O . GLU A 1 483 ? 23.611 25.432 -14.453 1.00 66.38 483 GLU A O 1
ATOM 3963 N N . THR A 1 484 ? 25.471 24.757 -13.399 1.00 66.94 484 THR A N 1
ATOM 3964 C CA . THR A 1 484 ? 25.021 23.365 -13.264 1.00 66.94 484 THR A CA 1
ATOM 3965 C C . THR A 1 484 ? 24.150 23.261 -12.016 1.00 66.94 484 THR A C 1
ATOM 3967 O O . THR A 1 484 ? 24.649 23.381 -10.900 1.00 66.94 484 THR A O 1
ATOM 3970 N N . HIS A 1 485 ? 22.848 23.048 -12.201 1.00 73.50 485 HIS A N 1
ATOM 3971 C CA . HIS A 1 485 ? 21.892 22.933 -11.098 1.00 73.50 485 HIS A CA 1
ATOM 3972 C C . HIS A 1 485 ? 21.797 21.491 -10.601 1.00 73.50 485 HIS A C 1
ATOM 3974 O O . HIS A 1 485 ? 21.715 20.559 -11.399 1.00 73.50 485 HIS A O 1
ATOM 3980 N N . GLU A 1 486 ? 21.746 21.299 -9.283 1.00 71.56 486 GLU A N 1
ATOM 3981 C CA . GLU A 1 486 ? 21.431 19.991 -8.706 1.00 71.56 486 GLU A CA 1
ATOM 3982 C C . GLU A 1 486 ? 19.980 19.575 -9.009 1.00 71.56 486 GLU A C 1
ATOM 3984 O O . GLU A 1 486 ? 19.059 20.399 -8.971 1.00 71.56 486 GLU A O 1
ATOM 3989 N N . ASP A 1 487 ? 19.741 18.270 -9.174 1.00 73.56 487 ASP A N 1
ATOM 3990 C CA . ASP A 1 487 ? 18.403 17.684 -9.378 1.00 73.56 487 ASP A CA 1
ATOM 3991 C C . ASP A 1 487 ? 17.380 18.126 -8.315 1.00 73.56 487 ASP A C 1
ATOM 3993 O O . ASP A 1 487 ? 16.179 18.247 -8.581 1.00 73.56 487 ASP A O 1
ATOM 3997 N N . SER A 1 488 ? 17.851 18.379 -7.088 1.00 71.50 488 SER A N 1
ATOM 3998 C CA . SER A 1 488 ? 17.038 18.853 -5.968 1.00 71.50 488 SER A CA 1
ATOM 3999 C C . SER A 1 488 ? 16.429 20.237 -6.246 1.00 71.50 488 SER A C 1
ATOM 4001 O O . SER A 1 488 ? 15.243 20.451 -5.979 1.00 71.50 488 SER A O 1
ATOM 4003 N N . VAL A 1 489 ? 17.205 21.148 -6.840 1.00 80.12 489 VAL A N 1
ATOM 4004 C CA . VAL A 1 489 ? 16.803 22.517 -7.186 1.00 80.12 489 VAL A CA 1
ATOM 4005 C C . VAL A 1 489 ? 15.833 22.495 -8.360 1.00 80.12 489 VAL A C 1
ATOM 4007 O O . VAL A 1 489 ? 14.745 23.063 -8.252 1.00 80.12 489 VAL A O 1
ATOM 4010 N N . ILE A 1 490 ? 16.169 21.751 -9.419 1.00 81.69 490 ILE A N 1
ATOM 4011 C CA . ILE A 1 490 ? 15.325 21.582 -10.614 1.00 81.69 490 ILE A CA 1
ATOM 4012 C C . ILE A 1 490 ? 13.945 21.025 -10.228 1.00 81.69 490 ILE A C 1
ATOM 4014 O O . ILE A 1 490 ? 12.907 21.493 -10.698 1.00 81.69 490 ILE A O 1
ATOM 4018 N N . ARG A 1 491 ? 13.901 20.044 -9.318 1.00 79.50 491 ARG A N 1
ATOM 4019 C CA . ARG A 1 491 ? 12.643 19.467 -8.820 1.00 79.50 491 ARG A CA 1
ATOM 4020 C C . ARG A 1 491 ? 11.818 20.475 -8.017 1.00 79.50 491 ARG A C 1
ATOM 4022 O O . ARG A 1 491 ? 10.601 20.534 -8.191 1.00 79.50 491 ARG A O 1
ATOM 4029 N N . ARG A 1 492 ? 12.442 21.277 -7.146 1.00 80.12 492 ARG A N 1
ATOM 4030 C CA . ARG A 1 492 ? 11.729 22.303 -6.360 1.00 80.12 492 ARG A CA 1
ATOM 4031 C C . ARG A 1 492 ? 11.147 23.400 -7.250 1.00 80.12 492 ARG A C 1
ATOM 4033 O O . ARG A 1 492 ? 10.000 23.796 -7.030 1.00 80.12 492 ARG A O 1
ATOM 4040 N N . THR A 1 493 ? 11.897 23.876 -8.246 1.00 82.94 493 THR A N 1
ATOM 4041 C CA . THR A 1 493 ? 11.397 24.887 -9.193 1.00 82.94 493 THR A CA 1
ATOM 4042 C C . THR A 1 493 ? 10.268 24.325 -10.044 1.00 82.94 493 THR A C 1
ATOM 4044 O O . THR A 1 493 ? 9.212 24.956 -10.126 1.00 82.94 493 THR A O 1
ATOM 4047 N N . TYR A 1 494 ? 10.416 23.096 -10.551 1.00 84.44 494 TYR A N 1
ATOM 4048 C CA . TYR A 1 494 ? 9.341 22.384 -11.239 1.00 84.44 494 TYR A CA 1
ATOM 4049 C C . TYR A 1 494 ? 8.073 22.312 -10.382 1.00 84.44 494 TYR A C 1
ATOM 4051 O O . TYR A 1 494 ? 7.020 22.750 -10.832 1.00 84.44 494 TYR A O 1
ATOM 4059 N N . LEU A 1 495 ? 8.153 21.839 -9.132 1.00 81.56 495 LEU A N 1
ATOM 4060 C CA . LEU A 1 495 ? 6.981 21.724 -8.253 1.00 81.56 495 LEU A CA 1
ATOM 4061 C C . LEU A 1 495 ? 6.308 23.079 -7.994 1.00 81.56 495 LEU A C 1
ATOM 4063 O O . LEU A 1 495 ? 5.077 23.169 -7.990 1.00 81.56 495 LEU A O 1
ATOM 4067 N N . LYS A 1 496 ? 7.097 24.144 -7.814 1.00 84.44 496 LYS A N 1
ATOM 4068 C CA . LYS A 1 496 ? 6.592 25.509 -7.617 1.00 84.44 496 LYS A CA 1
ATOM 4069 C C . LYS A 1 496 ? 5.845 26.019 -8.854 1.00 84.44 496 LYS A C 1
ATOM 4071 O O . LYS A 1 496 ? 4.734 26.538 -8.725 1.00 84.44 496 LYS A O 1
ATOM 4076 N N . LEU A 1 497 ? 6.430 25.859 -10.041 1.00 82.62 497 LEU A N 1
ATOM 4077 C CA . LEU A 1 497 ? 5.835 26.303 -11.305 1.00 82.62 497 LEU A CA 1
ATOM 4078 C C . LEU A 1 497 ? 4.630 25.440 -11.697 1.00 82.62 497 LEU A C 1
ATOM 4080 O O . LEU A 1 497 ? 3.581 25.977 -12.054 1.00 82.62 497 LEU A O 1
ATOM 4084 N N . ALA A 1 498 ? 4.731 24.123 -11.532 1.00 81.56 498 ALA A N 1
ATOM 4085 C CA . ALA A 1 498 ? 3.646 23.173 -11.742 1.00 81.56 498 ALA A CA 1
ATOM 4086 C C . ALA A 1 498 ? 2.437 23.502 -10.856 1.00 81.56 498 ALA A C 1
ATOM 4088 O O . ALA A 1 498 ? 1.310 23.515 -11.342 1.00 81.56 498 ALA A O 1
ATOM 4089 N N . ALA A 1 499 ? 2.651 23.844 -9.581 1.00 80.19 499 ALA A N 1
ATOM 4090 C CA . ALA A 1 499 ? 1.573 24.248 -8.679 1.00 80.19 499 ALA A CA 1
ATOM 4091 C C . ALA A 1 499 ? 0.927 25.593 -9.063 1.00 80.19 499 ALA A C 1
ATOM 4093 O O . ALA A 1 499 ? -0.268 25.782 -8.816 1.00 80.19 499 ALA A O 1
ATOM 4094 N N . LYS A 1 500 ? 1.703 26.518 -9.648 1.00 81.81 500 LYS A N 1
ATOM 4095 C CA . LYS A 1 500 ? 1.248 27.851 -10.079 1.00 81.81 500 LYS A CA 1
ATOM 4096 C C . LYS A 1 500 ? 0.439 27.802 -11.379 1.00 81.81 500 LYS A C 1
ATOM 4098 O O . LYS A 1 500 ? -0.568 28.497 -11.492 1.00 81.81 500 LYS A O 1
ATOM 4103 N N . TYR A 1 501 ? 0.869 26.985 -12.339 1.00 78.25 501 TYR A N 1
ATOM 4104 C CA . TYR A 1 501 ? 0.271 26.893 -13.676 1.00 78.25 501 TYR A CA 1
ATOM 4105 C C . TYR A 1 501 ? -0.590 25.637 -13.881 1.00 78.25 501 TYR A C 1
ATOM 4107 O O . TYR A 1 501 ? -0.963 25.331 -15.010 1.00 78.25 501 TYR A O 1
ATOM 4115 N N . HIS A 1 502 ? -0.928 24.909 -12.810 1.00 75.31 502 HIS A N 1
ATOM 4116 C CA . HIS A 1 502 ? -1.755 23.706 -12.904 1.00 75.31 502 HIS A CA 1
ATOM 4117 C C . HIS A 1 502 ? -3.120 24.014 -13.555 1.00 75.31 502 HIS A C 1
ATOM 4119 O O . HIS A 1 502 ? -3.797 24.940 -13.093 1.00 75.31 502 HIS A O 1
ATOM 4125 N N . PRO A 1 503 ? -3.577 23.224 -14.546 1.00 73.25 503 PRO A N 1
ATOM 4126 C CA . PRO A 1 503 ? -4.808 23.499 -15.297 1.00 73.25 503 PRO A CA 1
ATOM 4127 C C . PRO A 1 503 ? -6.067 23.593 -14.419 1.00 73.25 503 PRO A C 1
ATOM 4129 O O . PRO A 1 503 ? -6.952 24.389 -14.708 1.00 73.25 503 PRO A O 1
ATOM 4132 N N . ASP A 1 504 ? -6.121 22.856 -13.303 1.00 70.19 504 ASP A N 1
ATOM 4133 C CA . ASP A 1 504 ? -7.247 22.932 -12.352 1.00 70.19 504 ASP A CA 1
ATOM 4134 C C . ASP A 1 504 ? -7.354 24.280 -11.619 1.00 70.19 504 ASP A C 1
ATOM 4136 O O . ASP A 1 504 ? -8.440 24.668 -11.193 1.00 70.19 504 ASP A O 1
ATOM 4140 N N . LYS A 1 505 ? -6.232 24.985 -11.426 1.00 72.06 505 LYS A N 1
ATOM 4141 C CA . LYS A 1 505 ? -6.194 26.296 -10.751 1.00 72.06 505 LYS A CA 1
ATOM 4142 C C . LYS A 1 505 ? -6.137 27.452 -11.743 1.00 72.06 505 LYS A C 1
ATOM 4144 O O . LYS A 1 505 ? -6.535 28.561 -11.401 1.00 72.06 505 LYS A O 1
ATOM 4149 N N . ASN A 1 506 ? -5.617 27.196 -12.940 1.00 73.12 506 ASN A N 1
ATOM 4150 C CA . ASN A 1 506 ? -5.424 28.184 -13.984 1.00 73.12 506 ASN A CA 1
ATOM 4151 C C . ASN A 1 506 ? -5.824 27.584 -15.349 1.00 73.12 506 ASN A C 1
ATOM 4153 O O . ASN A 1 506 ? -4.993 26.931 -15.985 1.00 73.12 506 ASN A O 1
ATOM 4157 N N . PRO A 1 507 ? -7.079 27.786 -15.801 1.00 71.94 507 PRO A N 1
ATOM 4158 C CA . PRO A 1 507 ? -7.604 27.196 -17.037 1.00 71.94 507 PRO A CA 1
ATOM 4159 C C . PRO A 1 507 ? -6.777 27.534 -18.289 1.00 71.94 507 PRO A C 1
ATOM 4161 O O . PRO A 1 507 ? -6.622 26.685 -19.167 1.00 71.94 507 PRO A O 1
ATOM 4164 N N . ASP A 1 508 ? -6.178 28.729 -18.331 1.00 74.62 508 ASP A N 1
ATOM 4165 C CA . ASP A 1 508 ? 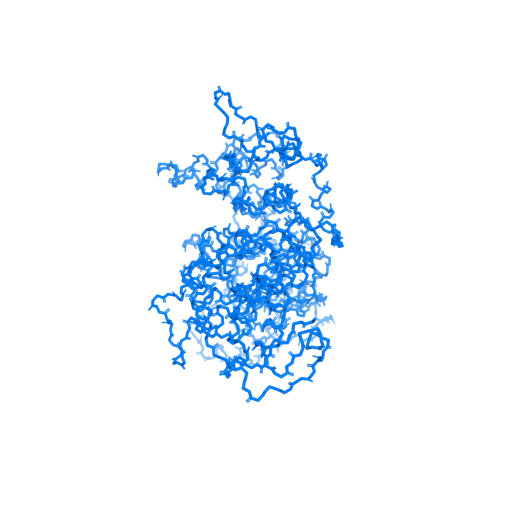-5.329 29.199 -19.436 1.00 74.62 508 ASP A CA 1
ATOM 4166 C C . ASP A 1 508 ? -3.858 28.750 -19.298 1.00 74.62 508 ASP A C 1
ATOM 4168 O O . ASP A 1 508 ? -3.057 28.875 -20.225 1.00 74.62 508 ASP A O 1
ATOM 4172 N N . GLY A 1 509 ? -3.482 28.178 -18.148 1.00 73.94 509 GLY A N 1
ATOM 4173 C CA . GLY A 1 509 ? -2.112 27.767 -17.823 1.00 73.94 509 GLY A CA 1
ATOM 4174 C C . GLY A 1 509 ? -1.663 26.443 -18.449 1.00 73.94 509 GLY A C 1
ATOM 4175 O O . GLY A 1 509 ? -0.486 26.095 -18.356 1.00 73.94 509 GLY A O 1
ATOM 4176 N N . ARG A 1 510 ? -2.561 25.702 -19.111 1.00 75.88 510 ARG A N 1
ATOM 4177 C CA . ARG A 1 510 ? -2.290 24.341 -19.609 1.00 75.88 510 ARG A CA 1
ATOM 4178 C C . ARG A 1 510 ? -1.097 24.263 -20.566 1.00 75.88 510 ARG A C 1
ATOM 4180 O O . ARG A 1 510 ? -0.276 23.362 -20.433 1.00 75.88 510 ARG A O 1
ATOM 4187 N N . GLN A 1 511 ? -0.980 25.203 -21.505 1.00 78.56 511 GLN A N 1
ATOM 4188 C CA . GLN A 1 511 ? 0.129 25.208 -22.469 1.00 78.56 511 GLN A CA 1
ATOM 4189 C C . GLN A 1 511 ? 1.481 25.433 -21.780 1.00 78.56 511 GLN A C 1
ATOM 4191 O O . GLN A 1 511 ? 2.454 24.750 -22.090 1.00 78.56 511 GLN A O 1
ATOM 4196 N N . ILE A 1 512 ? 1.525 26.349 -20.809 1.00 80.19 512 ILE A N 1
ATOM 4197 C CA . ILE A 1 512 ? 2.727 26.642 -20.018 1.00 80.19 512 ILE A CA 1
ATOM 4198 C C . ILE A 1 512 ? 3.083 25.430 -19.149 1.00 80.19 512 ILE A C 1
ATOM 4200 O O . ILE A 1 512 ? 4.241 25.028 -19.094 1.00 80.19 512 ILE A O 1
ATOM 4204 N N . PHE A 1 513 ? 2.090 24.786 -18.531 1.00 79.81 513 PHE A N 1
ATOM 4205 C CA . PHE A 1 513 ? 2.287 23.564 -17.750 1.00 79.81 513 PHE A CA 1
ATOM 4206 C C . PHE A 1 513 ? 2.887 22.426 -18.589 1.00 79.81 513 PHE A C 1
ATOM 4208 O O . PHE A 1 513 ? 3.850 21.789 -18.168 1.00 79.81 513 PHE A O 1
ATOM 4215 N N . GLU A 1 514 ? 2.378 22.197 -19.801 1.00 78.88 514 GLU A N 1
ATOM 4216 C CA . GLU A 1 514 ? 2.926 21.185 -20.712 1.00 78.88 514 GLU A CA 1
ATOM 4217 C C . GLU A 1 514 ? 4.373 21.501 -21.131 1.00 78.88 514 GLU A C 1
ATOM 4219 O O . GLU A 1 514 ? 5.187 20.583 -21.261 1.00 78.88 514 GLU A O 1
ATOM 4224 N N . GLN A 1 515 ? 4.722 22.780 -21.304 1.00 81.31 515 GLN A N 1
ATOM 4225 C CA . GLN A 1 515 ? 6.103 23.204 -21.563 1.00 81.31 515 GLN A CA 1
ATOM 4226 C C . GLN A 1 515 ? 7.013 22.967 -20.353 1.00 81.31 515 GLN A C 1
ATOM 4228 O O . GLN A 1 515 ? 8.106 22.433 -20.527 1.00 81.31 515 GLN A O 1
ATOM 4233 N N . ILE A 1 516 ? 6.552 23.286 -19.140 1.00 83.12 516 ILE A N 1
ATOM 4234 C CA . ILE A 1 516 ? 7.279 23.038 -17.884 1.00 83.12 516 ILE A CA 1
ATOM 4235 C C . ILE A 1 516 ? 7.575 21.543 -17.716 1.00 83.12 516 ILE A C 1
ATOM 4237 O O . ILE A 1 516 ? 8.705 21.170 -17.407 1.00 83.12 516 ILE A O 1
ATOM 4241 N N . VAL A 1 517 ? 6.586 20.679 -17.964 1.00 79.38 517 VAL A N 1
ATOM 4242 C CA . VAL A 1 517 ? 6.752 19.217 -17.887 1.00 79.38 517 VAL A CA 1
ATOM 4243 C C . VAL A 1 517 ? 7.774 18.731 -18.915 1.00 79.38 517 VAL A C 1
ATOM 4245 O O . VAL A 1 517 ? 8.672 17.971 -18.563 1.00 79.38 517 VAL A O 1
ATOM 4248 N N . LYS A 1 518 ? 7.688 19.193 -20.169 1.00 77.62 518 LYS A N 1
ATOM 4249 C CA . LYS A 1 518 ? 8.652 18.828 -21.222 1.00 77.62 518 LYS A CA 1
ATOM 4250 C C . LYS A 1 518 ? 10.066 19.319 -20.913 1.00 77.62 518 LYS A C 1
ATOM 4252 O O . LYS A 1 518 ? 11.018 18.583 -21.151 1.00 77.62 518 LYS A O 1
ATOM 4257 N N . ALA A 1 519 ? 10.207 20.533 -20.385 1.00 81.69 519 ALA A N 1
ATOM 4258 C CA . ALA A 1 519 ? 11.494 21.093 -19.986 1.00 81.69 519 ALA A CA 1
ATOM 4259 C C . ALA A 1 519 ? 12.113 20.293 -18.835 1.00 81.69 519 ALA A C 1
ATOM 4261 O O . ALA A 1 519 ? 13.286 19.934 -18.905 1.00 81.69 519 ALA A O 1
ATOM 4262 N N . TYR A 1 520 ? 11.310 19.940 -17.828 1.00 81.69 520 TYR A N 1
ATOM 4263 C CA . TYR A 1 520 ? 11.735 19.079 -16.728 1.00 81.69 520 TYR A CA 1
ATOM 4264 C C . TYR A 1 520 ? 12.155 17.686 -17.220 1.00 81.69 520 TYR A C 1
ATOM 4266 O O . TYR A 1 520 ? 13.269 17.257 -16.937 1.00 81.69 520 TYR A O 1
ATOM 4274 N N . GLU A 1 521 ? 11.327 17.014 -18.034 1.00 76.56 521 GLU A N 1
ATOM 4275 C CA . GLU A 1 521 ? 11.677 15.722 -18.648 1.00 76.56 521 GLU A CA 1
ATOM 4276 C C . GLU A 1 521 ? 12.980 15.816 -19.457 1.00 76.56 521 GLU A C 1
ATOM 4278 O O . GLU A 1 521 ? 13.799 14.901 -19.406 1.00 76.56 521 GLU A O 1
ATOM 4283 N N . HIS A 1 522 ? 13.184 16.904 -20.202 1.00 77.19 522 HIS A N 1
ATOM 4284 C CA . HIS A 1 522 ? 14.383 17.094 -21.010 1.00 77.19 522 HIS A CA 1
ATOM 4285 C C . HIS A 1 522 ? 15.632 17.291 -20.148 1.00 77.19 522 HIS A C 1
ATOM 4287 O O . HIS A 1 522 ? 16.634 16.632 -20.398 1.00 77.19 522 HIS A O 1
ATOM 4293 N N . LEU A 1 523 ? 15.573 18.145 -19.122 1.00 76.12 523 LEU A N 1
ATOM 4294 C CA . LEU A 1 523 ? 16.705 18.398 -18.222 1.00 76.12 523 LEU A CA 1
ATOM 4295 C C . LEU A 1 523 ? 17.088 17.149 -17.432 1.00 76.12 523 LEU A C 1
ATOM 4297 O O . LEU A 1 523 ? 18.263 16.819 -17.333 1.00 76.12 523 LEU A O 1
ATOM 4301 N N . CYS A 1 524 ? 16.094 16.413 -16.944 1.00 69.75 524 CYS A N 1
ATOM 4302 C CA . CYS A 1 524 ? 16.308 15.180 -16.197 1.00 69.75 524 CYS A CA 1
ATOM 4303 C C . CYS A 1 524 ? 16.822 14.018 -17.060 1.00 69.75 524 CYS A C 1
ATOM 4305 O O . CYS A 1 524 ? 17.465 13.115 -16.536 1.00 69.75 524 CYS A O 1
ATOM 4307 N N . ASN A 1 525 ? 16.538 14.023 -18.367 1.00 65.62 525 ASN A N 1
ATOM 4308 C CA . ASN A 1 525 ? 17.000 12.996 -19.307 1.00 65.62 525 ASN A CA 1
ATOM 4309 C C . ASN A 1 525 ? 18.198 13.450 -20.156 1.00 65.62 525 ASN A C 1
ATOM 4311 O O . ASN A 1 525 ? 18.616 12.708 -21.054 1.00 65.62 525 ASN A O 1
ATOM 4315 N N . PHE A 1 526 ? 18.737 14.649 -19.912 1.00 64.12 526 PHE A N 1
ATOM 4316 C CA . PHE A 1 526 ? 19.897 15.158 -20.630 1.00 64.12 526 PHE A CA 1
ATOM 4317 C C . PHE A 1 526 ? 21.150 14.411 -20.166 1.00 64.12 526 PHE A C 1
ATOM 4319 O O . PHE A 1 526 ? 21.872 14.818 -19.264 1.00 64.12 526 PHE A O 1
ATOM 4326 N N . SER A 1 527 ? 21.386 13.271 -20.798 1.00 54.12 527 SER A N 1
ATOM 4327 C CA . SER A 1 527 ? 22.653 12.552 -20.768 1.00 54.12 527 SER A CA 1
ATOM 4328 C C . SER A 1 527 ? 23.417 12.933 -22.039 1.00 54.12 527 SER A C 1
ATOM 4330 O O . SER A 1 527 ? 22.786 13.175 -23.073 1.00 54.12 527 SER A O 1
ATOM 4332 N N . ASN A 1 528 ? 24.753 13.000 -21.985 1.00 49.69 528 ASN A N 1
ATOM 4333 C CA . ASN A 1 528 ? 25.643 13.174 -23.147 1.00 49.69 528 ASN A CA 1
ATOM 4334 C C . ASN A 1 528 ? 25.540 11.950 -24.083 1.00 49.69 528 ASN A C 1
ATOM 4336 O O . ASN A 1 528 ? 26.493 11.196 -24.266 1.00 49.69 528 ASN A O 1
ATOM 4340 N N . LYS A 1 529 ? 24.351 11.686 -24.625 1.00 55.09 529 LYS A N 1
ATOM 4341 C CA . LYS A 1 529 ? 24.112 10.640 -25.606 1.00 55.09 529 LYS A CA 1
ATOM 4342 C C . LYS A 1 529 ? 24.636 11.157 -26.929 1.00 55.09 529 LYS A C 1
ATOM 4344 O O . LYS A 1 529 ? 24.174 12.183 -27.421 1.00 55.09 529 LYS A O 1
ATOM 4349 N N . ASP A 1 530 ? 25.592 10.434 -27.499 1.00 54.94 530 ASP A N 1
ATOM 4350 C CA . ASP A 1 530 ? 26.031 10.669 -28.865 1.00 54.94 530 ASP A CA 1
ATOM 4351 C C . ASP A 1 530 ? 24.812 10.551 -29.787 1.00 54.94 530 ASP A C 1
ATOM 4353 O O . ASP A 1 530 ? 24.218 9.483 -29.956 1.00 54.94 530 ASP A O 1
ATOM 4357 N N . TYR A 1 531 ? 24.404 11.681 -30.361 1.00 63.28 531 TYR A N 1
ATOM 4358 C CA . TYR A 1 531 ? 23.280 11.760 -31.296 1.00 63.28 531 TYR A CA 1
ATOM 4359 C C . TYR A 1 531 ? 23.653 11.266 -32.703 1.00 63.28 531 TYR A C 1
ATOM 4361 O O . TYR A 1 531 ? 22.882 11.436 -33.648 1.00 63.28 531 TYR A O 1
ATOM 4369 N N . SER A 1 532 ? 24.830 10.651 -32.848 1.00 67.00 532 SER A N 1
ATOM 4370 C CA . SER A 1 532 ? 25.287 9.975 -34.054 1.00 67.00 532 SER A CA 1
ATOM 4371 C C . SER A 1 532 ? 24.954 8.474 -34.006 1.00 67.00 532 SER A C 1
ATOM 4373 O O . SER A 1 532 ? 24.900 7.873 -32.928 1.00 67.00 532 SER A O 1
ATOM 4375 N N . PRO A 1 533 ? 24.718 7.832 -35.166 1.00 73.94 533 PRO A N 1
ATOM 4376 C CA . PRO A 1 533 ? 24.595 6.381 -35.237 1.00 73.94 533 PRO A CA 1
ATOM 4377 C C . PRO A 1 533 ? 25.848 5.690 -34.686 1.00 73.94 533 PRO A C 1
ATOM 4379 O O . PRO A 1 533 ? 26.967 5.955 -35.134 1.00 73.94 533 PRO A O 1
ATOM 4382 N N . SER A 1 534 ? 25.666 4.774 -33.738 1.00 80.38 534 SER A N 1
ATOM 4383 C CA . SER A 1 534 ? 26.765 4.037 -33.119 1.00 80.38 534 SER A CA 1
ATOM 4384 C C . SER A 1 534 ? 27.165 2.835 -33.975 1.00 80.38 534 SER A C 1
ATOM 4386 O O . SER A 1 534 ? 26.394 1.888 -34.166 1.00 80.38 534 SER A O 1
ATOM 4388 N N . THR A 1 535 ? 28.413 2.828 -34.453 1.00 82.25 535 THR A N 1
ATOM 4389 C CA . THR A 1 535 ? 29.000 1.687 -35.181 1.00 82.25 535 THR A CA 1
ATOM 4390 C C . THR A 1 535 ? 29.011 0.414 -34.330 1.00 82.25 535 THR A C 1
ATOM 4392 O O . THR A 1 535 ? 28.843 -0.693 -34.851 1.00 82.25 535 THR A O 1
ATOM 4395 N N . TYR A 1 536 ? 29.136 0.567 -33.011 1.00 85.25 536 TYR A N 1
ATOM 4396 C CA . TYR A 1 536 ? 29.071 -0.523 -32.045 1.00 85.25 536 TYR A CA 1
ATOM 4397 C C . TYR A 1 536 ? 27.683 -1.179 -32.002 1.00 85.25 536 TYR A C 1
ATOM 4399 O O . TYR A 1 536 ? 27.576 -2.400 -32.155 1.00 85.25 536 TYR A O 1
ATOM 4407 N N . ASN A 1 537 ? 26.617 -0.379 -31.880 1.00 84.62 537 ASN A N 1
ATOM 4408 C CA . ASN A 1 537 ? 25.235 -0.877 -31.856 1.00 84.62 537 ASN A CA 1
ATOM 4409 C C . ASN A 1 537 ? 24.879 -1.588 -33.167 1.00 84.62 537 ASN A C 1
ATOM 4411 O O . ASN A 1 537 ? 24.340 -2.695 -33.156 1.00 84.62 537 ASN A O 1
ATOM 4415 N N . ILE A 1 538 ? 25.265 -0.994 -34.299 1.00 85.69 538 ILE A N 1
ATOM 4416 C CA . ILE A 1 538 ? 25.101 -1.569 -35.642 1.00 85.69 538 ILE A CA 1
ATOM 4417 C C . ILE A 1 538 ? 25.762 -2.954 -35.738 1.00 85.69 538 ILE A C 1
ATOM 4419 O O . ILE A 1 538 ? 25.151 -3.908 -36.229 1.00 85.69 538 ILE A O 1
ATOM 4423 N N . ARG A 1 539 ? 26.991 -3.101 -35.225 1.00 86.75 539 ARG A N 1
ATOM 4424 C CA . ARG A 1 539 ? 27.711 -4.384 -35.222 1.00 86.75 539 ARG A CA 1
ATOM 4425 C C . ARG A 1 539 ? 27.012 -5.439 -34.359 1.00 86.75 539 ARG A C 1
ATOM 4427 O O . ARG A 1 539 ? 26.925 -6.595 -34.782 1.00 86.75 539 ARG A O 1
ATOM 4434 N N . LEU A 1 540 ? 26.518 -5.065 -33.177 1.00 86.81 540 LEU A N 1
ATOM 4435 C CA . LEU A 1 540 ? 25.757 -5.966 -32.302 1.00 86.81 540 LEU A CA 1
ATOM 4436 C C . LEU A 1 540 ? 24.471 -6.456 -32.975 1.00 86.81 540 LEU A C 1
ATOM 4438 O O . LEU A 1 540 ? 24.173 -7.653 -32.948 1.00 86.81 540 LEU A O 1
ATOM 4442 N N . ILE A 1 541 ? 23.754 -5.555 -33.646 1.00 88.12 541 ILE A N 1
ATOM 4443 C CA . ILE A 1 541 ? 22.541 -5.892 -34.392 1.00 88.12 541 ILE A CA 1
ATOM 4444 C C . ILE A 1 541 ? 22.849 -6.918 -35.494 1.00 88.12 541 ILE A C 1
ATOM 4446 O O . ILE A 1 541 ? 22.219 -7.974 -35.536 1.00 88.12 541 ILE A O 1
ATOM 4450 N N . LEU A 1 542 ? 23.858 -6.684 -36.338 1.00 87.19 542 LEU A N 1
ATOM 4451 C CA . LEU A 1 542 ? 24.203 -7.624 -37.418 1.00 87.19 542 LEU A CA 1
ATOM 4452 C C . LEU A 1 542 ? 24.682 -8.983 -36.893 1.00 87.19 542 LEU A C 1
ATOM 4454 O O . LEU A 1 542 ? 24.331 -10.033 -37.448 1.00 87.19 542 LEU A O 1
ATOM 4458 N N . LYS A 1 543 ? 25.472 -8.983 -35.812 1.00 86.75 543 LYS A N 1
ATOM 4459 C CA . LYS A 1 543 ? 25.961 -10.219 -35.192 1.00 86.75 543 LYS A CA 1
ATOM 4460 C C . LYS A 1 543 ? 24.804 -11.038 -34.616 1.00 86.75 543 LYS A C 1
ATOM 4462 O O . LYS A 1 543 ? 24.746 -12.242 -34.866 1.00 86.75 543 LYS A O 1
ATOM 4467 N N . SER A 1 544 ? 23.862 -10.394 -33.926 1.00 86.25 544 SER A N 1
ATOM 4468 C CA . SER A 1 544 ? 22.685 -11.075 -33.377 1.00 86.25 544 SER A CA 1
ATOM 4469 C C . SER A 1 544 ? 21.825 -11.686 -34.486 1.00 86.25 544 SER A C 1
ATOM 4471 O O . SER A 1 544 ? 21.538 -12.879 -34.430 1.00 86.25 544 SER A O 1
ATOM 4473 N N . GLN A 1 545 ? 21.526 -10.944 -35.560 1.00 85.75 545 GLN A N 1
ATOM 4474 C CA . GLN A 1 545 ? 20.810 -11.482 -36.726 1.00 85.75 545 GLN A CA 1
ATOM 4475 C C . GLN A 1 545 ? 21.517 -12.712 -37.308 1.00 85.75 545 GLN A C 1
ATOM 4477 O O . GLN A 1 545 ? 20.878 -13.735 -37.546 1.00 85.75 545 GLN A O 1
ATOM 4482 N N . SER A 1 546 ? 22.839 -12.644 -37.488 1.00 84.69 546 SER A N 1
ATOM 4483 C CA . SER A 1 546 ? 23.630 -13.755 -38.031 1.00 84.69 546 SER A CA 1
ATOM 4484 C C . SER A 1 546 ? 23.501 -15.023 -37.180 1.00 84.69 546 SER A C 1
ATOM 4486 O O . SER A 1 546 ? 23.268 -16.103 -37.724 1.00 84.69 546 SER A O 1
ATOM 4488 N N . ILE A 1 547 ? 23.580 -14.895 -35.851 1.00 82.69 547 ILE A N 1
ATOM 4489 C CA . ILE A 1 547 ? 23.413 -16.016 -34.910 1.00 82.69 547 ILE A CA 1
ATOM 4490 C C . ILE A 1 547 ? 22.007 -16.616 -35.024 1.00 82.69 547 ILE A C 1
ATOM 4492 O O . ILE A 1 547 ? 21.866 -17.836 -35.137 1.00 82.69 547 ILE A O 1
ATOM 4496 N N . LEU A 1 548 ? 20.970 -15.774 -35.080 1.00 82.56 548 LEU A N 1
ATOM 4497 C CA . LEU A 1 548 ? 19.581 -16.218 -35.240 1.00 82.56 548 LEU A CA 1
ATOM 4498 C C . LEU A 1 548 ? 19.378 -17.006 -36.542 1.00 82.56 548 LEU A C 1
ATOM 4500 O O . LEU A 1 548 ? 18.761 -18.075 -36.533 1.00 82.56 548 LEU A O 1
ATOM 4504 N N . PHE A 1 549 ? 19.931 -16.516 -37.655 1.00 81.19 549 PHE A N 1
ATOM 4505 C CA . PHE A 1 549 ? 19.836 -17.183 -38.955 1.00 81.19 549 PHE A CA 1
ATOM 4506 C C . PHE A 1 549 ? 20.600 -18.509 -39.007 1.00 81.19 549 PHE A C 1
ATOM 4508 O O . PHE A 1 549 ? 20.135 -19.438 -39.670 1.00 81.19 549 PHE A O 1
ATOM 4515 N N . VAL A 1 550 ? 21.750 -18.617 -38.335 1.00 78.50 550 VAL A N 1
ATOM 4516 C CA . VAL A 1 550 ? 22.555 -19.850 -38.295 1.00 78.50 550 VAL A CA 1
ATOM 4517 C C . VAL A 1 550 ? 21.884 -20.918 -37.434 1.00 78.50 550 VAL A C 1
ATOM 4519 O O . VAL A 1 550 ? 21.716 -22.047 -37.901 1.00 78.50 550 VAL A O 1
ATOM 4522 N N . ASN A 1 551 ? 21.445 -20.557 -36.228 1.00 72.44 551 ASN A N 1
ATOM 4523 C CA . ASN A 1 551 ? 20.917 -21.510 -35.250 1.00 72.44 551 ASN A CA 1
ATOM 4524 C C . ASN A 1 551 ? 19.489 -21.978 -35.576 1.00 72.44 551 ASN A C 1
ATOM 4526 O O . ASN A 1 551 ? 19.110 -23.089 -35.215 1.00 72.44 551 ASN A O 1
ATOM 4530 N N . HIS A 1 552 ? 18.705 -21.176 -36.309 1.00 68.56 552 HIS A N 1
ATOM 4531 C CA . HIS A 1 552 ? 17.289 -21.461 -36.582 1.00 68.56 552 HIS A CA 1
ATOM 4532 C C . HIS A 1 552 ? 16.941 -21.541 -38.081 1.00 68.56 552 HIS A C 1
ATOM 4534 O O . HIS A 1 552 ? 15.831 -21.189 -38.497 1.00 68.56 552 HIS A O 1
ATOM 4540 N N . LYS A 1 553 ? 17.865 -22.062 -38.908 1.00 62.72 553 LYS A N 1
ATOM 4541 C CA . LYS A 1 553 ? 17.696 -22.212 -40.374 1.00 62.72 553 LYS A CA 1
ATOM 4542 C C . LYS A 1 553 ? 16.379 -22.875 -40.805 1.00 62.72 553 LYS A C 1
ATOM 4544 O O . LYS A 1 553 ? 15.832 -22.507 -41.843 1.00 62.72 553 LYS A O 1
ATOM 4549 N N . THR A 1 554 ? 15.881 -23.865 -40.065 1.00 56.19 554 THR A N 1
ATOM 4550 C CA . THR A 1 554 ? 14.671 -24.635 -40.413 1.00 56.19 554 THR A CA 1
ATOM 4551 C C . THR A 1 554 ? 13.376 -23.882 -40.092 1.00 56.19 554 THR A C 1
ATOM 4553 O O . THR A 1 554 ? 12.486 -23.831 -40.939 1.00 56.19 554 THR A O 1
ATOM 4556 N N . GLY A 1 555 ? 13.289 -23.225 -38.930 1.00 55.38 555 GLY A N 1
ATOM 4557 C CA . GLY A 1 555 ? 12.119 -22.428 -38.530 1.00 55.38 555 GLY A CA 1
ATOM 4558 C C . GLY A 1 555 ? 11.928 -21.165 -39.377 1.00 55.38 555 GLY A C 1
ATOM 4559 O O . GLY A 1 555 ? 10.807 -20.825 -39.748 1.00 55.38 555 GLY A O 1
ATOM 4560 N N . ILE A 1 556 ? 13.024 -20.511 -39.771 1.00 56.25 556 ILE A N 1
ATOM 4561 C CA . ILE A 1 556 ? 12.985 -19.293 -40.599 1.00 56.25 556 ILE A CA 1
ATOM 4562 C C . ILE A 1 556 ? 12.581 -19.611 -42.052 1.00 56.25 556 ILE A C 1
ATOM 4564 O O . ILE A 1 556 ? 11.828 -18.850 -42.663 1.00 56.25 556 ILE A O 1
ATOM 4568 N N . LYS A 1 557 ? 13.003 -20.765 -42.597 1.00 50.88 557 LYS A N 1
ATOM 4569 C CA . LYS A 1 557 ? 12.589 -21.221 -43.938 1.00 50.88 557 LYS A CA 1
ATOM 4570 C C . LYS A 1 557 ? 11.080 -21.483 -44.034 1.00 50.88 557 LYS A C 1
ATOM 4572 O O . LYS A 1 557 ? 10.479 -21.065 -45.016 1.00 50.88 557 LYS A O 1
ATOM 4577 N N . LEU A 1 558 ? 10.469 -22.093 -43.012 1.00 45.72 558 LEU A N 1
ATOM 4578 C CA . LEU A 1 558 ? 9.021 -22.368 -42.955 1.00 45.72 558 LEU A CA 1
ATOM 4579 C C . LEU A 1 558 ? 8.159 -21.088 -42.946 1.00 45.72 558 LEU A C 1
ATOM 4581 O O . LEU A 1 558 ? 7.081 -21.039 -43.548 1.00 45.72 558 LEU A O 1
ATOM 4585 N N . VAL A 1 559 ? 8.640 -20.023 -42.299 1.00 46.59 559 VAL A N 1
ATOM 4586 C CA . VAL A 1 559 ? 7.948 -18.721 -42.247 1.00 46.59 559 VAL A CA 1
ATOM 4587 C C . VAL A 1 559 ? 8.117 -17.943 -43.557 1.00 46.59 559 VAL A C 1
ATOM 4589 O O . VAL A 1 559 ? 7.156 -17.346 -44.044 1.00 46.59 559 VAL A O 1
ATOM 4592 N N . ALA A 1 560 ? 9.298 -18.002 -44.181 1.00 44.66 560 ALA A N 1
ATOM 4593 C CA . ALA A 1 560 ? 9.533 -17.394 -45.492 1.00 44.66 560 ALA A CA 1
ATOM 4594 C C . ALA A 1 560 ? 8.653 -18.016 -46.596 1.00 44.66 560 ALA A C 1
ATOM 4596 O O . ALA A 1 560 ? 8.173 -17.300 -47.471 1.00 44.66 560 ALA A O 1
ATOM 4597 N N . THR A 1 561 ? 8.372 -19.323 -46.523 1.00 40.38 561 THR A N 1
ATOM 4598 C CA . THR A 1 561 ? 7.475 -20.012 -47.468 1.00 40.38 561 THR A CA 1
ATOM 4599 C C . THR A 1 561 ? 5.982 -19.767 -47.220 1.00 40.38 561 THR A C 1
ATOM 4601 O O . THR A 1 561 ? 5.197 -19.913 -48.150 1.00 40.38 561 THR A O 1
ATOM 4604 N N . SER A 1 562 ? 5.565 -19.370 -46.010 1.00 37.78 562 SER A N 1
ATOM 4605 C CA . SER A 1 562 ? 4.146 -19.112 -45.679 1.00 37.78 562 SER A CA 1
ATOM 4606 C C . SER A 1 562 ? 3.725 -17.638 -45.784 1.00 37.78 562 SER A C 1
ATOM 4608 O O . SER A 1 562 ? 2.532 -17.346 -45.849 1.00 37.78 562 SER A O 1
ATOM 4610 N N . ARG A 1 563 ? 4.677 -16.694 -45.840 1.00 40.72 563 ARG A N 1
ATOM 4611 C CA . ARG A 1 563 ? 4.432 -15.241 -45.971 1.00 40.72 563 ARG A CA 1
ATOM 4612 C C . ARG A 1 563 ? 5.241 -14.605 -47.107 1.00 40.72 563 ARG A C 1
ATOM 4614 O O . ARG A 1 563 ? 5.893 -13.579 -46.919 1.00 40.72 563 ARG A O 1
ATOM 4621 N N . ALA A 1 564 ? 5.166 -15.177 -48.306 1.00 31.70 564 ALA A N 1
ATOM 4622 C CA . ALA A 1 564 ? 5.860 -14.689 -49.503 1.00 31.70 564 ALA A CA 1
ATOM 4623 C C . ALA A 1 564 ? 5.417 -13.290 -50.016 1.00 31.70 564 ALA A C 1
ATOM 4625 O O . ALA A 1 564 ? 5.685 -12.951 -51.163 1.00 31.70 564 ALA A O 1
ATOM 4626 N N . SER A 1 565 ? 4.769 -12.447 -49.203 1.00 33.94 565 SER A N 1
ATOM 4627 C CA . SER A 1 565 ? 4.302 -11.116 -49.614 1.00 33.94 565 SER A CA 1
ATOM 4628 C C . SER A 1 565 ? 4.799 -9.933 -48.771 1.00 33.94 565 SER A C 1
ATOM 4630 O O . SER A 1 565 ? 4.407 -8.812 -49.075 1.00 33.94 565 SER A O 1
ATOM 4632 N N . THR A 1 566 ? 5.651 -10.094 -47.742 1.00 34.72 566 THR A N 1
ATOM 4633 C CA . THR A 1 566 ? 5.999 -8.928 -46.878 1.00 34.72 566 THR A CA 1
ATOM 4634 C C . THR A 1 566 ? 7.419 -8.823 -46.311 1.00 34.72 566 THR A C 1
ATOM 4636 O O . THR A 1 566 ? 7.696 -7.877 -45.580 1.00 34.72 566 THR A O 1
ATOM 4639 N N . LEU A 1 567 ? 8.358 -9.705 -46.658 1.00 31.59 567 LEU A N 1
ATOM 4640 C CA . LEU A 1 567 ? 9.769 -9.544 -46.271 1.00 31.59 567 LEU A CA 1
ATOM 4641 C C . LEU A 1 567 ? 10.617 -9.210 -47.501 1.00 31.59 567 LEU A C 1
ATOM 4643 O O . LEU A 1 567 ? 11.282 -10.071 -48.070 1.00 31.59 567 LEU A O 1
ATOM 4647 N N . GLN A 1 568 ? 10.595 -7.940 -47.916 1.00 30.06 568 GLN A N 1
ATOM 4648 C CA . GLN A 1 568 ? 11.687 -7.405 -48.726 1.00 3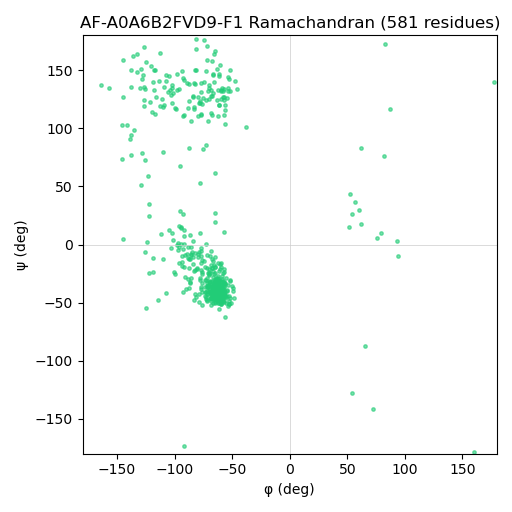0.06 568 GLN A CA 1
ATOM 4649 C C . GLN A 1 568 ? 12.911 -7.266 -47.820 1.00 30.06 568 GLN A C 1
ATOM 4651 O O . GLN A 1 568 ? 12.976 -6.384 -46.966 1.00 30.06 568 GLN A O 1
ATOM 4656 N N . VAL A 1 569 ? 13.882 -8.157 -48.007 1.00 30.80 569 VAL A N 1
ATOM 4657 C CA . VAL A 1 569 ? 15.259 -7.921 -47.569 1.00 30.80 569 VAL A CA 1
ATOM 4658 C C . VAL A 1 569 ? 15.721 -6.624 -48.249 1.00 30.80 569 VAL A C 1
ATOM 4660 O O . VAL A 1 569 ? 15.625 -6.546 -49.479 1.00 30.80 569 VAL A O 1
ATOM 4663 N N . PRO A 1 570 ? 16.190 -5.597 -47.518 1.00 29.84 570 PRO A N 1
ATOM 4664 C CA . PRO A 1 570 ? 16.700 -4.392 -48.153 1.00 29.84 570 PRO A CA 1
ATOM 4665 C C . PRO A 1 570 ? 17.895 -4.774 -49.025 1.00 29.84 570 PRO A C 1
ATOM 4667 O O . PRO A 1 570 ? 18.885 -5.320 -48.535 1.00 29.84 570 PRO A O 1
ATOM 4670 N N . ARG A 1 571 ? 17.811 -4.504 -50.332 1.00 29.05 571 ARG A N 1
ATOM 4671 C CA . ARG A 1 571 ? 19.001 -4.506 -51.184 1.00 29.05 571 ARG A CA 1
ATOM 4672 C C . ARG A 1 571 ? 19.927 -3.427 -50.638 1.00 29.05 571 ARG A C 1
ATOM 4674 O O . ARG A 1 571 ? 19.545 -2.262 -50.598 1.00 29.05 571 ARG A O 1
ATOM 4681 N N . ILE A 1 572 ? 21.128 -3.824 -50.228 1.00 31.17 572 ILE A N 1
ATOM 4682 C CA . ILE A 1 572 ? 22.226 -2.904 -49.942 1.00 31.17 572 ILE A CA 1
ATOM 4683 C C . ILE A 1 572 ? 22.438 -2.090 -51.222 1.00 31.17 572 ILE A C 1
ATOM 4685 O O . ILE A 1 572 ? 22.936 -2.608 -52.221 1.00 31.17 572 ILE A O 1
ATOM 4689 N N . SER A 1 573 ? 21.986 -0.838 -51.240 1.00 29.70 573 SER A N 1
ATOM 4690 C CA . SER A 1 573 ? 22.292 0.076 -52.333 1.00 29.70 573 SER A CA 1
ATOM 4691 C C . SER A 1 573 ? 23.790 0.365 -52.298 1.00 29.70 573 SER A C 1
ATOM 4693 O O . SER A 1 573 ? 24.313 0.750 -51.251 1.00 29.70 573 SER A O 1
ATOM 4695 N N . HIS A 1 574 ? 24.461 0.229 -53.441 1.00 31.92 574 HIS A N 1
ATOM 4696 C CA . HIS A 1 574 ? 25.896 0.464 -53.668 1.00 31.92 574 HIS A CA 1
ATOM 4697 C C . HIS A 1 574 ? 26.427 1.875 -53.303 1.00 31.92 574 HIS A C 1
ATOM 4699 O O . HIS A 1 574 ? 27.561 2.205 -53.630 1.00 31.92 574 HIS A O 1
ATOM 4705 N N . ALA A 1 575 ? 25.648 2.711 -52.612 1.00 30.69 575 ALA A N 1
ATOM 4706 C CA . ALA A 1 575 ? 26.013 4.069 -52.216 1.00 30.69 575 ALA A CA 1
ATOM 4707 C C . ALA A 1 575 ? 26.697 4.179 -50.832 1.00 30.69 575 ALA A C 1
ATOM 4709 O O . ALA A 1 575 ? 27.218 5.240 -50.509 1.00 30.69 575 ALA A O 1
ATOM 4710 N N . HIS A 1 576 ? 26.747 3.111 -50.021 1.00 34.84 576 HIS A N 1
ATOM 4711 C CA . HIS A 1 576 ? 27.354 3.146 -48.672 1.00 34.84 576 HIS A CA 1
ATOM 4712 C C . HIS A 1 576 ? 28.650 2.334 -48.520 1.00 34.84 576 HIS A C 1
ATOM 4714 O O . HIS A 1 576 ? 29.188 2.210 -47.423 1.00 34.84 576 HIS A O 1
ATOM 4720 N N . THR A 1 577 ? 29.210 1.839 -49.624 1.00 29.88 577 THR A N 1
ATOM 4721 C CA . THR A 1 577 ? 30.468 1.071 -49.650 1.00 29.88 577 THR A CA 1
ATOM 4722 C C . THR A 1 577 ? 31.724 1.889 -49.313 1.00 29.88 577 THR A C 1
ATOM 4724 O O . THR A 1 577 ? 32.789 1.307 -49.154 1.00 29.88 577 THR A O 1
ATOM 4727 N N . ASN A 1 578 ? 31.621 3.211 -49.140 1.00 31.59 578 ASN A N 1
ATOM 4728 C CA . ASN A 1 578 ? 32.786 4.077 -48.914 1.00 31.59 578 ASN A CA 1
ATOM 4729 C C . ASN A 1 578 ? 33.160 4.306 -47.436 1.00 31.59 578 ASN A C 1
ATOM 4731 O O . ASN A 1 578 ? 34.131 5.007 -47.180 1.00 31.59 578 ASN A O 1
ATOM 4735 N N . TYR A 1 579 ? 32.445 3.718 -46.467 1.00 32.38 579 TYR A N 1
ATOM 4736 C CA . TYR A 1 579 ? 32.778 3.852 -45.034 1.00 32.38 579 TYR A CA 1
ATOM 4737 C C . TYR A 1 579 ? 33.478 2.631 -44.413 1.00 32.38 579 TYR A C 1
ATOM 4739 O O . TYR A 1 579 ? 33.875 2.685 -43.256 1.00 32.38 579 TYR A O 1
ATOM 4747 N N . PHE A 1 580 ? 33.680 1.550 -45.173 1.00 31.33 580 PHE A N 1
ATOM 4748 C CA . PHE A 1 580 ? 34.345 0.325 -44.708 1.00 31.33 580 PHE A CA 1
ATOM 4749 C C . PHE A 1 580 ? 35.560 -0.015 -45.583 1.00 31.33 580 PHE A C 1
ATOM 4751 O O . PHE A 1 580 ? 35.630 -1.076 -46.194 1.00 31.33 580 PHE A O 1
ATOM 4758 N N . GLN A 1 581 ? 36.518 0.907 -45.663 1.00 28.73 581 GLN A N 1
ATOM 4759 C CA . GLN A 1 581 ? 37.898 0.612 -46.063 1.00 28.73 581 GLN A CA 1
ATOM 4760 C C . GLN A 1 581 ? 38.852 1.534 -45.299 1.00 28.73 581 GLN A C 1
ATOM 4762 O O . GLN A 1 581 ? 39.384 2.492 -45.855 1.00 28.73 581 GLN A O 1
ATOM 4767 N N . ARG A 1 582 ? 39.027 1.259 -44.006 1.00 29.14 582 ARG A N 1
ATOM 4768 C CA . ARG A 1 582 ? 40.285 1.356 -43.248 1.00 29.14 582 ARG A CA 1
ATOM 4769 C C . ARG A 1 582 ? 39.990 1.010 -41.787 1.00 29.14 582 ARG A C 1
ATOM 4771 O O . ARG A 1 582 ? 38.958 1.421 -41.268 1.00 29.14 582 ARG A O 1
ATOM 4778 N N . ASP A 1 583 ? 40.931 0.260 -41.226 1.00 27.30 583 ASP A N 1
ATOM 4779 C CA . ASP A 1 583 ? 41.031 -0.340 -39.887 1.00 27.30 583 ASP A CA 1
ATOM 4780 C C . ASP A 1 583 ? 40.307 -1.677 -39.655 1.00 27.30 583 ASP A C 1
ATOM 4782 O O . ASP A 1 583 ? 39.083 -1.718 -39.388 1.00 27.30 583 ASP A O 1
#

Mean predicted aligned error: 10.5 Å

Radius of gyration: 29.65 Å; Cα contacts (8 Å, |Δi|>4): 705; chains: 1; bounding box: 68×64×95 Å